Protein AF-A0A7S1BK40-F1 (afdb_monomer_lite)

Foldseek 3Di:
DDDDDDPDLVVVLVVVVVVVVVVCCVVFPADPVPRHGPDQDDDLFLQLDFAQAAQQAQVSLVVNLVQCPDQLRVLCNLSSLVSRLSCQVPPPDRDPRSVNSNVSSVVCNSVDDDDDPVRNVRSVVSNVVSCVSCVDPLRPLRAPVDHDPVSVVVLVVLCVQLLVQVLVQQQDPDRDKTQRQSNSVSSQRGHAAAHQQGGWDADPVNQKIKGKGAALRSVCSRNPVSVLSHDPPLRVQFGMKIWMAGNVRNIITIDTDGDDDDDDPVCVVPPPDDDDDDDDDDPDDPDDDDDDDDDQDWDWDADPPVRDIDTDHDDDDWDADPVPRHTDDDPPDDDDDDDDDDDDDDDDDDDDDDDDDDDDDDDDPVDPDPDDQDPCNVVPPCPPCPPPPPPFAFFQKEKFWFFQWFDDPPDGDPPAIATFKTKIWIKGKFQAFDDPSDAAEPPPPFDPLQRDTDPVFGIFIHTRYMDMFGAQDDPCRDGDPCSCVLQVQDSVRNVPGYHPVVSVVVVLVVCVVVVQADPVLDGDGGYFYEYCADCPLQPHVLVNCVVVVHDDRPRSQFHAHCQACVHPCVQPVDGPPDPLQVLLVVLVHHQDDDPNHTNSSSSSVVSNVRSSRRSPHGRRGTQWGADPVRHIDRHDDD

Radius of gyration: 36.47 Å; chains: 1; bounding box: 90×149×60 Å

Sequence (638 aa):
MSAGDGTSAAHAGAQIRDLDRAEWDRHHSPNPSTGIPIALYTDENPATTIKGTGFRDREMAERTIVLTSQSGVRYKQYWTIRAMRERAAHHPSQTKSMREAMEVFDDWIASYQRPTAEERRRQEEEWRRHRALCDSAANAHSYGKFPSEKELIRARDNTKEARILLVLLLSHHRPSPVKIPLSAFIALFGGPGLHGYGKHDLNSECSFSRIATEGERGLRELLGHYVKRLPIGMVETLKSVSIAYDHKEQMATATIEKKKHSNTLEHFWNGKKRVKIECSDKYAHIKNCGQERTDVSKQTWTCATCTLRHEGASKQRYTSCELCGAARVCLSDVSKTPFVSSAKVSLMEDAKMPSPSKSPRQARSSWGCLRAPTKKDIVGPRKRQKGLDRPPPTFDYLVVLDFEWTADNKRKMEPVAEITQFPSVLMKLFDSEVPANCVACTDERISSDLKYSCKRTKSDAICVAVFDAYVKPTINPKLTDFSIELTAITQDMVDTAPTIDTVLHNYVTWLGSLGLLDSGGNQVGNWAFVTWGDCDISRTLRMELAHKSIDLPQCFHQWINLKDAAIYRRHYGREPKGGLRACVESTGFRFEGRAHNGLVDSINTAKIVRHMVQTGFRFVRTTQGLDKNGLPFGAASR

InterPro domains:
  IPR012337 Ribonuclease H-like superfamily [SSF53098] (393-618)
  IPR013520 Ribonuclease H-like domain [PF00929] (465-608)
  IPR013520 Ribonuclease H-like domain [SM00479] (397-618)
  IPR036397 Ribonuclease H superfamily [G3DSA:3.30.420.10] (389-630)
  IPR047201 ERI-1-like, DEDDh 3'-5' exonuclease domain [cd06133] (398-612)
  IPR051274 3'-5' Exoribonuclease [PTHR23044] (464-623)

pLDDT: mean 74.06, std 23.42, range [22.3, 98.62]

Secondary structure (DSSP, 8-state):
-------HHHHHHHHHHHHHHHHHHHHS-B-TTT-SBSS------TTTPPSS---SSHHHHHHHHHHHTSTTTGGGHHHHHHHHHHHHHT-TT--HHHHHHHHHHHHHHHHPPPPPHHHHHHHHHHHHHHHTTTTSGGGGGPPPSS--HHHHHHHHHHHHHHHHHHHHHHH-SS---EE--HHHHHHHH-SSEEETTEEEEE-TTSSEEEEEEEHHHHHHHHHGGGGGGSPTTTTTTEEEEEEEEETTTTEEEEEEEEP-----THHHHS---------------------------PEEEE-TTT--EEEE---SS--B-TTT--B----------------------------------PPPPS--S-PPPPHHHHT-S-----SS-PPPPPPSEEEEE--EE---SSS--SS---EEE--EEEEEEESSPPPTT------TTS-HHHHS--TT-SSEEEEEEEE--B-B-SSS-S--HHHHHHH---HHHHHSSPBHHHHHHHHHHHHHHTTSB-TTS-B-SSEEEEESSSIIIIIIIHHHHHHTTPPPPGGGGEEEETTSTTTHHHHHSS---SHHHHHHHTTTPPP-S-SS-HHHHHHHHHHHHHHHHHTT----S-SEEE-TTS-EESS---

Structure (mmCIF, N/CA/C/O backbone):
data_AF-A0A7S1BK40-F1
#
_entry.id   AF-A0A7S1BK40-F1
#
loop_
_atom_site.group_PDB
_atom_site.id
_atom_site.type_symbol
_atom_site.label_atom_id
_atom_site.label_alt_id
_atom_site.label_comp_id
_atom_site.label_asym_id
_atom_site.label_entity_id
_atom_site.label_seq_id
_atom_site.pdbx_PDB_ins_code
_atom_site.Cartn_x
_atom_site.Cartn_y
_atom_site.Cartn_z
_atom_site.occupancy
_atom_site.B_iso_or_equiv
_atom_site.auth_seq_id
_atom_site.auth_comp_id
_atom_site.auth_asym_id
_atom_site.auth_atom_id
_atom_site.pdbx_PDB_model_num
ATOM 1 N N . MET A 1 1 ? -14.881 -78.410 13.718 1.00 36.03 1 MET A N 1
ATOM 2 C CA . MET A 1 1 ? -13.435 -78.167 13.507 1.00 36.03 1 MET A CA 1
ATOM 3 C C . MET A 1 1 ? -13.094 -78.881 12.209 1.00 36.03 1 MET A C 1
ATOM 5 O O . MET A 1 1 ? -13.481 -80.030 12.101 1.00 36.03 1 MET A O 1
ATOM 9 N N . SER A 1 2 ? -12.569 -78.264 11.157 1.00 28.80 2 SER A N 1
ATOM 10 C CA . SER A 1 2 ? -11.498 -77.264 11.092 1.00 28.80 2 SER A CA 1
ATOM 11 C C . SER A 1 2 ? -11.528 -76.482 9.763 1.00 28.80 2 SER A C 1
ATOM 13 O O . SER A 1 2 ? -12.009 -77.009 8.768 1.00 28.80 2 SER A O 1
ATOM 15 N N . ALA A 1 3 ? -11.011 -75.244 9.836 1.00 27.55 3 ALA A N 1
ATOM 16 C CA . ALA A 1 3 ? -10.513 -74.293 8.821 1.00 27.55 3 ALA A CA 1
ATOM 17 C C . ALA A 1 3 ? -10.457 -74.748 7.343 1.00 27.55 3 ALA A C 1
ATOM 19 O O . ALA A 1 3 ? -10.061 -75.868 7.063 1.00 27.55 3 ALA A O 1
ATOM 20 N N . GLY A 1 4 ? -10.755 -73.929 6.333 1.00 29.09 4 GLY A N 1
ATOM 21 C CA . GLY A 1 4 ? -10.694 -72.469 6.232 1.00 29.09 4 GLY A CA 1
ATOM 22 C C . GLY A 1 4 ? -9.746 -72.121 5.080 1.00 29.09 4 GLY A C 1
ATOM 23 O O . GLY A 1 4 ? -8.555 -72.373 5.205 1.00 29.09 4 GLY A O 1
ATOM 24 N N . ASP A 1 5 ? -10.265 -71.559 3.986 1.00 30.97 5 ASP A N 1
ATOM 25 C CA . ASP A 1 5 ? -9.456 -71.109 2.847 1.00 30.97 5 ASP A CA 1
ATOM 26 C C . ASP A 1 5 ? -9.818 -69.655 2.511 1.00 30.97 5 ASP A C 1
ATOM 28 O O . ASP A 1 5 ? -10.916 -69.341 2.053 1.00 30.97 5 ASP A O 1
ATOM 32 N N . GLY A 1 6 ? -8.899 -68.749 2.850 1.00 31.75 6 GLY A N 1
ATOM 33 C CA . GLY A 1 6 ? -9.040 -67.291 2.772 1.00 31.75 6 GLY A CA 1
ATOM 34 C C . GLY A 1 6 ? -7.819 -66.625 2.134 1.00 31.75 6 GLY A C 1
ATOM 35 O O . GLY A 1 6 ? -7.430 -65.531 2.531 1.00 31.75 6 GLY A O 1
ATOM 36 N N . THR A 1 7 ? -7.171 -67.292 1.178 1.00 34.28 7 THR A N 1
ATOM 37 C CA . THR A 1 7 ? -5.848 -66.912 0.641 1.00 34.28 7 THR A CA 1
ATOM 38 C C . THR A 1 7 ? -5.873 -66.253 -0.746 1.00 34.28 7 THR A C 1
ATOM 40 O O . THR A 1 7 ? -4.831 -65.829 -1.237 1.00 34.28 7 THR A O 1
ATOM 43 N N . SER A 1 8 ? -7.039 -66.065 -1.378 1.00 37.19 8 SER A N 1
ATOM 44 C CA . SER A 1 8 ? -7.118 -65.504 -2.743 1.00 37.19 8 SER A CA 1
ATOM 45 C C . SER A 1 8 ? -7.093 -63.963 -2.809 1.00 37.19 8 SER A C 1
ATOM 47 O O . SER A 1 8 ? -6.468 -63.397 -3.706 1.00 37.19 8 SER A O 1
ATOM 49 N N . ALA A 1 9 ? -7.692 -63.252 -1.846 1.00 34.19 9 ALA A N 1
ATOM 50 C CA . ALA A 1 9 ? -7.788 -61.784 -1.900 1.00 34.19 9 ALA A CA 1
ATOM 51 C C . ALA A 1 9 ? -6.482 -61.060 -1.507 1.00 34.19 9 ALA A C 1
ATOM 53 O O . ALA A 1 9 ? -6.189 -59.976 -2.013 1.00 34.19 9 ALA A O 1
ATOM 54 N N . ALA A 1 10 ? -5.662 -61.668 -0.642 1.00 34.97 10 ALA A N 1
ATOM 55 C CA . ALA A 1 10 ? -4.421 -61.060 -0.156 1.00 34.97 10 ALA A CA 1
ATOM 56 C C . ALA A 1 10 ? -3.307 -61.027 -1.221 1.00 34.97 10 ALA A C 1
ATOM 58 O O . ALA A 1 10 ? -2.511 -60.087 -1.252 1.00 34.97 10 ALA A O 1
ATOM 59 N N . HIS A 1 11 ? -3.267 -62.008 -2.132 1.00 29.94 11 HIS A N 1
ATOM 60 C CA . HIS A 1 11 ? -2.224 -62.081 -3.161 1.00 29.94 11 HIS A CA 1
ATOM 61 C C . HIS A 1 11 ? -2.422 -61.088 -4.316 1.00 29.94 11 HIS A C 1
ATOM 63 O O . HIS A 1 11 ? -1.439 -60.515 -4.789 1.00 29.94 11 HIS A O 1
ATOM 69 N N . ALA A 1 12 ? -3.667 -60.802 -4.714 1.00 34.34 12 ALA A N 1
ATOM 70 C CA . ALA A 1 12 ? -3.955 -59.779 -5.724 1.00 34.34 12 ALA A CA 1
ATOM 71 C C . ALA A 1 12 ? -3.622 -58.360 -5.219 1.00 34.34 12 ALA A C 1
ATOM 73 O O . ALA A 1 12 ? -3.052 -57.555 -5.954 1.00 34.34 12 ALA A O 1
ATOM 74 N N . GLY A 1 13 ? -3.890 -58.073 -3.938 1.00 32.94 13 GLY A N 1
ATOM 75 C CA . GLY A 1 13 ? -3.534 -56.797 -3.305 1.00 32.94 13 GLY A CA 1
ATOM 76 C C . GLY A 1 13 ? -2.022 -56.567 -3.160 1.00 32.94 13 GLY A C 1
ATOM 77 O O . GLY A 1 13 ? -1.573 -55.422 -3.197 1.00 32.94 13 GLY A O 1
ATOM 78 N N . ALA A 1 14 ? -1.222 -57.633 -3.040 1.00 39.88 14 ALA A N 1
ATOM 79 C CA . ALA A 1 14 ? 0.238 -57.544 -2.958 1.00 39.88 14 ALA A CA 1
ATOM 80 C C . ALA A 1 14 ? 0.892 -57.267 -4.327 1.00 39.88 14 ALA A C 1
ATOM 82 O O . ALA A 1 14 ? 1.726 -56.372 -4.434 1.00 39.88 14 ALA A O 1
ATOM 83 N N . GLN A 1 15 ? 0.456 -57.948 -5.395 1.00 36.56 15 GLN A N 1
ATOM 84 C CA . GLN A 1 15 ? 1.002 -57.726 -6.744 1.00 36.56 15 GLN A CA 1
ATOM 85 C C . GLN A 1 15 ? 0.665 -56.338 -7.316 1.00 36.56 15 GLN A C 1
ATOM 87 O O . GLN A 1 15 ? 1.482 -55.750 -8.027 1.00 36.56 15 GLN A O 1
ATOM 92 N N . ILE A 1 16 ? -0.510 -55.786 -6.988 1.00 41.19 16 ILE A N 1
ATOM 93 C CA . ILE A 1 16 ? -0.894 -54.423 -7.392 1.00 41.19 16 ILE A CA 1
ATOM 94 C C . ILE A 1 16 ? -0.006 -53.380 -6.690 1.00 41.19 16 ILE A C 1
ATOM 96 O O . ILE A 1 16 ? 0.467 -52.448 -7.342 1.00 41.19 16 ILE A O 1
ATOM 100 N N . ARG A 1 17 ? 0.303 -53.575 -5.396 1.00 49.59 17 ARG A N 1
ATOM 101 C CA . ARG A 1 17 ? 1.195 -52.688 -4.624 1.00 49.59 17 ARG A CA 1
ATOM 102 C C . ARG A 1 17 ? 2.611 -52.615 -5.206 1.00 49.59 17 ARG A C 1
ATOM 104 O O . ARG A 1 17 ? 3.173 -51.521 -5.251 1.00 49.59 17 ARG A O 1
ATOM 111 N N . ASP A 1 18 ? 3.167 -53.732 -5.670 1.00 48.44 18 ASP A N 1
ATOM 112 C CA . ASP A 1 18 ? 4.546 -53.782 -6.182 1.00 48.44 18 ASP A CA 1
ATOM 113 C C . ASP A 1 18 ? 4.694 -53.176 -7.588 1.00 48.44 18 ASP A C 1
ATOM 115 O O . ASP A 1 18 ? 5.654 -52.447 -7.850 1.00 48.44 18 ASP A O 1
ATOM 119 N N . LEU A 1 19 ? 3.717 -53.381 -8.482 1.00 51.00 19 LEU A N 1
ATOM 120 C CA . LEU A 1 19 ? 3.710 -52.751 -9.811 1.00 51.00 19 LEU A CA 1
ATOM 121 C C . LEU A 1 19 ? 3.488 -51.232 -9.729 1.00 51.00 19 LEU A C 1
ATOM 123 O O . LEU A 1 19 ? 4.160 -50.468 -10.427 1.00 51.00 19 LEU A O 1
ATOM 127 N N . ASP A 1 20 ? 2.599 -50.784 -8.838 1.00 58.50 20 ASP A N 1
ATOM 128 C CA . ASP A 1 20 ? 2.377 -49.361 -8.564 1.00 58.50 20 ASP A CA 1
ATOM 129 C C . ASP A 1 20 ? 3.604 -48.709 -7.908 1.00 58.50 20 ASP A C 1
ATOM 131 O O . ASP A 1 20 ? 3.880 -47.525 -8.131 1.00 58.50 20 ASP A O 1
ATOM 135 N N . ARG A 1 21 ? 4.351 -49.454 -7.081 1.00 58.34 21 ARG A N 1
ATOM 136 C CA . ARG A 1 21 ? 5.612 -48.994 -6.489 1.00 58.34 21 ARG A CA 1
ATOM 137 C C . ARG A 1 21 ? 6.688 -48.811 -7.557 1.00 58.34 21 ARG A C 1
ATOM 139 O O . ARG A 1 21 ? 7.237 -47.723 -7.635 1.00 58.34 21 ARG A O 1
ATOM 146 N N . ALA A 1 22 ? 6.885 -49.770 -8.459 1.00 60.69 22 ALA A N 1
ATOM 147 C CA . ALA A 1 22 ? 7.874 -49.659 -9.535 1.00 60.69 22 ALA A CA 1
ATOM 148 C C . ALA A 1 22 ? 7.578 -48.535 -10.557 1.00 60.69 22 ALA A C 1
ATOM 150 O O . ALA A 1 22 ? 8.495 -47.926 -11.112 1.00 60.69 22 ALA A O 1
ATOM 151 N N . GLU A 1 23 ? 6.306 -48.251 -10.852 1.00 62.09 23 GLU A N 1
ATOM 152 C CA . GLU A 1 23 ? 5.906 -47.133 -11.721 1.00 62.09 23 GLU A CA 1
ATOM 153 C C . GLU A 1 23 ? 6.084 -45.773 -11.030 1.00 62.09 23 GLU A C 1
ATOM 155 O O . GLU A 1 23 ? 6.617 -44.837 -11.625 1.00 62.09 23 GLU A O 1
ATOM 160 N N . TRP A 1 24 ? 5.728 -45.688 -9.747 1.00 59.53 24 TRP A N 1
ATOM 161 C CA . TRP A 1 24 ? 5.997 -44.516 -8.918 1.00 59.53 24 TRP A CA 1
ATOM 162 C C . TRP A 1 24 ? 7.489 -44.235 -8.770 1.00 59.53 24 TRP A C 1
ATOM 164 O O . TRP A 1 24 ? 7.903 -43.100 -8.995 1.00 59.53 24 TRP A O 1
ATOM 174 N N . ASP A 1 25 ? 8.281 -45.258 -8.451 1.00 62.12 25 ASP A N 1
ATOM 175 C CA . ASP A 1 25 ? 9.725 -45.161 -8.245 1.00 62.12 25 ASP A CA 1
ATOM 176 C C . ASP A 1 25 ? 10.437 -44.778 -9.549 1.00 62.12 25 ASP A C 1
ATOM 178 O O . ASP A 1 25 ? 11.356 -43.969 -9.517 1.00 62.12 25 ASP A O 1
ATOM 182 N N . ARG A 1 26 ? 9.963 -45.243 -10.718 1.00 64.81 26 ARG A N 1
ATOM 183 C CA . ARG A 1 26 ? 10.447 -44.762 -12.029 1.00 64.81 26 ARG A CA 1
ATOM 184 C C . ARG A 1 26 ? 10.231 -43.264 -12.238 1.00 64.81 26 ARG A C 1
ATOM 186 O O . ARG A 1 26 ? 11.061 -42.612 -12.867 1.00 64.81 26 ARG A O 1
ATOM 193 N N . HIS A 1 27 ? 9.104 -42.728 -11.776 1.00 54.84 27 HIS A N 1
ATOM 194 C CA . HIS A 1 27 ? 8.754 -41.318 -11.960 1.00 54.84 27 HIS A CA 1
ATOM 195 C C . HIS A 1 27 ? 9.275 -40.403 -10.843 1.00 54.84 27 HIS A C 1
ATOM 197 O O . HIS A 1 27 ? 9.379 -39.194 -11.062 1.00 54.84 27 HIS A O 1
ATOM 203 N N . HIS A 1 28 ? 9.616 -40.961 -9.680 1.00 59.19 28 HIS A N 1
ATOM 204 C CA . HIS A 1 28 ? 9.951 -40.206 -8.477 1.00 59.19 28 HIS A CA 1
ATOM 205 C C . HIS A 1 28 ? 11.071 -40.868 -7.661 1.00 59.19 28 HIS A C 1
ATOM 207 O O . HIS A 1 28 ? 10.973 -40.933 -6.436 1.00 59.19 28 HIS A O 1
ATOM 213 N N . SER A 1 29 ? 12.124 -41.360 -8.328 1.00 57.75 29 SER A N 1
ATOM 214 C CA . SER A 1 29 ? 13.257 -42.041 -7.689 1.00 57.75 29 SER A CA 1
ATOM 215 C C . SER A 1 29 ? 13.683 -41.337 -6.393 1.00 57.75 29 SER A C 1
ATOM 217 O O . SER A 1 29 ? 13.813 -40.107 -6.388 1.00 57.75 29 SER A O 1
ATOM 219 N N . PRO A 1 30 ? 13.865 -42.075 -5.287 1.00 56.59 30 PRO A N 1
ATOM 220 C CA . PRO A 1 30 ? 14.198 -41.469 -4.014 1.00 56.59 30 PRO A CA 1
ATOM 221 C C . PRO A 1 30 ? 15.593 -40.846 -4.029 1.00 56.59 30 PRO A C 1
ATOM 223 O O . PRO A 1 30 ? 16.517 -41.339 -4.675 1.00 56.59 30 PRO A O 1
ATOM 226 N N . ASN A 1 31 ? 15.746 -39.750 -3.292 1.00 54.16 31 ASN A N 1
ATOM 227 C CA . ASN A 1 31 ? 17.034 -39.136 -3.033 1.00 54.16 31 ASN A CA 1
ATOM 228 C C . ASN A 1 31 ? 17.931 -40.161 -2.306 1.00 54.16 31 ASN A C 1
ATOM 230 O O . ASN A 1 31 ? 17.522 -40.662 -1.252 1.00 54.16 31 ASN A O 1
ATOM 234 N N . PRO A 1 32 ? 19.144 -40.453 -2.816 1.00 51.22 32 PRO A N 1
ATOM 235 C CA . PRO A 1 32 ? 20.035 -41.464 -2.245 1.00 51.22 32 PRO A CA 1
ATOM 236 C C . PRO A 1 32 ? 20.385 -41.253 -0.767 1.00 51.22 32 PRO A C 1
ATOM 238 O O . PRO A 1 32 ? 20.738 -42.212 -0.090 1.00 51.22 32 PRO A O 1
ATOM 241 N N . SER A 1 33 ? 20.302 -40.019 -0.258 1.00 45.75 33 SER A N 1
ATOM 242 C CA . SER A 1 33 ? 20.653 -39.694 1.131 1.00 45.75 33 SER A CA 1
ATOM 243 C C . SER A 1 33 ? 19.480 -39.747 2.111 1.00 45.75 33 SER A C 1
ATOM 245 O O . SER A 1 33 ? 19.704 -39.943 3.302 1.00 45.75 33 SER A O 1
ATOM 247 N N . THR A 1 34 ? 18.240 -39.578 1.644 1.00 52.12 34 THR A N 1
ATOM 248 C CA . THR A 1 34 ? 17.060 -39.476 2.524 1.00 52.12 34 THR A CA 1
ATOM 249 C C . THR A 1 34 ? 16.013 -40.558 2.284 1.00 52.12 34 THR A C 1
ATOM 251 O O . THR A 1 34 ? 15.123 -40.722 3.113 1.00 52.12 34 THR A O 1
ATOM 254 N N . GLY A 1 35 ? 16.079 -41.286 1.164 1.00 57.38 35 GLY A N 1
ATOM 255 C CA . GLY A 1 35 ? 15.050 -42.254 0.773 1.00 57.38 35 GLY A CA 1
ATOM 256 C C . GLY A 1 35 ? 13.719 -41.614 0.352 1.00 57.38 35 GLY A C 1
ATOM 257 O O . GLY A 1 35 ? 12.749 -42.328 0.113 1.00 57.38 35 GLY A O 1
ATOM 258 N N . ILE A 1 36 ? 13.656 -40.281 0.247 1.00 54.41 36 ILE A N 1
ATOM 259 C CA . ILE A 1 36 ? 12.441 -39.518 -0.072 1.00 54.41 36 ILE A CA 1
ATOM 260 C C . ILE A 1 36 ? 12.372 -39.273 -1.588 1.00 54.41 36 ILE A C 1
ATOM 262 O O . ILE A 1 36 ? 13.377 -38.833 -2.151 1.00 54.41 36 ILE A O 1
ATOM 266 N N . PRO A 1 37 ? 11.222 -39.487 -2.258 1.00 56.28 37 PRO A N 1
ATOM 267 C CA . PRO A 1 37 ? 11.035 -39.162 -3.675 1.00 56.28 37 PRO A CA 1
ATOM 268 C C . PRO A 1 37 ? 11.507 -37.742 -4.045 1.00 56.28 37 PRO A C 1
ATOM 270 O O . PRO A 1 37 ? 11.082 -36.775 -3.412 1.00 56.28 37 PRO A O 1
ATOM 273 N N . ILE A 1 38 ? 12.368 -37.604 -5.069 1.00 49.53 38 ILE A N 1
ATOM 274 C CA . ILE A 1 38 ? 12.996 -36.318 -5.471 1.00 49.53 38 ILE A CA 1
ATOM 275 C C . ILE A 1 38 ? 11.959 -35.247 -5.851 1.00 49.53 38 ILE A C 1
ATOM 277 O O . ILE A 1 38 ? 12.173 -34.056 -5.633 1.00 49.53 38 ILE A O 1
ATOM 281 N N . ALA A 1 39 ? 10.819 -35.666 -6.391 1.00 55.31 39 ALA A N 1
ATOM 282 C CA . ALA A 1 39 ? 9.651 -34.825 -6.590 1.00 55.31 39 ALA A CA 1
ATOM 283 C C . ALA A 1 39 ? 8.424 -35.617 -6.136 1.00 55.31 39 ALA A C 1
ATOM 285 O O . ALA A 1 39 ? 8.328 -36.809 -6.397 1.00 55.31 39 ALA A O 1
ATOM 286 N N . LEU A 1 40 ? 7.478 -34.980 -5.455 1.00 60.81 40 LEU A N 1
ATOM 287 C CA . LEU A 1 40 ? 6.153 -35.555 -5.221 1.00 60.81 40 LEU A CA 1
ATOM 288 C C . LEU A 1 40 ? 5.231 -35.007 -6.305 1.00 60.81 40 LEU A C 1
ATOM 290 O O . LEU A 1 40 ? 5.343 -33.826 -6.640 1.00 60.81 40 LEU A O 1
ATOM 294 N N . TYR A 1 41 ? 4.322 -35.832 -6.837 1.00 51.34 41 TYR A N 1
ATOM 295 C CA . TYR A 1 41 ? 3.348 -35.397 -7.844 1.00 51.34 41 TYR A CA 1
ATOM 296 C C . TYR A 1 41 ? 2.713 -34.059 -7.426 1.00 51.34 41 TYR A C 1
ATOM 298 O O . TYR A 1 41 ? 2.077 -33.964 -6.370 1.00 51.34 41 TYR A O 1
ATOM 306 N N . THR A 1 42 ? 2.964 -33.016 -8.218 1.00 58.16 42 THR A N 1
ATOM 307 C CA . THR A 1 42 ? 2.467 -31.653 -8.009 1.00 58.16 42 THR A CA 1
ATOM 308 C C . THR A 1 42 ? 1.917 -31.170 -9.342 1.00 58.16 42 THR A C 1
ATOM 310 O O . THR A 1 42 ? 2.587 -31.271 -10.368 1.00 58.16 42 THR A O 1
ATOM 313 N N . ASP A 1 43 ? 0.657 -30.738 -9.345 1.00 60.81 43 ASP A N 1
ATOM 314 C CA . ASP A 1 43 ? 0.049 -30.136 -10.525 1.00 60.81 43 ASP A CA 1
ATOM 315 C C . ASP A 1 43 ? 0.488 -28.676 -10.609 1.00 60.81 43 ASP A C 1
ATOM 317 O O . ASP A 1 43 ? -0.003 -27.829 -9.867 1.00 60.81 43 ASP A O 1
ATOM 321 N N . GLU A 1 44 ? 1.452 -28.414 -11.485 1.00 65.06 44 GLU A N 1
ATOM 322 C CA . GLU A 1 44 ? 2.064 -27.096 -11.659 1.00 65.06 44 GLU A CA 1
ATOM 323 C C . GLU A 1 44 ? 1.340 -26.234 -12.703 1.00 65.06 44 GLU A C 1
ATOM 325 O O . GLU A 1 44 ? 1.821 -25.162 -13.065 1.00 65.06 44 GLU A O 1
ATOM 330 N N . ASN A 1 45 ? 0.187 -26.690 -13.211 1.00 71.06 45 ASN A N 1
ATOM 331 C CA . ASN A 1 45 ? -0.607 -25.943 -14.175 1.00 71.06 45 ASN A CA 1
ATOM 332 C C . ASN A 1 45 ? -1.847 -25.330 -13.503 1.00 71.06 45 ASN A C 1
ATOM 334 O O . ASN A 1 45 ? -2.828 -26.040 -13.241 1.00 71.06 45 ASN A O 1
ATOM 338 N N . PRO A 1 46 ? -1.865 -24.005 -13.263 1.00 71.88 46 PRO A N 1
ATOM 339 C CA . PRO A 1 46 ? -2.986 -23.332 -12.619 1.00 71.88 46 PRO A CA 1
ATOM 340 C C . PRO A 1 46 ? -4.336 -23.567 -13.307 1.00 71.88 46 PRO A C 1
ATOM 342 O O . PRO A 1 46 ? -5.335 -23.699 -12.605 1.00 71.88 46 PRO A O 1
ATOM 345 N N . ALA A 1 47 ? -4.383 -23.698 -14.637 1.00 69.19 47 ALA A N 1
ATOM 346 C CA . ALA A 1 47 ? -5.631 -23.903 -15.376 1.00 69.19 47 ALA A CA 1
ATOM 347 C C . ALA A 1 47 ? -6.197 -25.326 -15.271 1.00 69.19 47 ALA A C 1
ATOM 349 O O . ALA A 1 47 ? -7.335 -25.546 -15.672 1.00 69.19 47 ALA A O 1
ATOM 350 N N . THR A 1 48 ? -5.440 -26.285 -14.727 1.00 72.94 48 THR A N 1
ATOM 351 C CA . THR A 1 48 ? -5.925 -27.650 -14.431 1.00 72.94 48 THR A CA 1
ATOM 352 C C . THR A 1 48 ? -5.859 -28.006 -12.950 1.00 72.94 48 THR A C 1
ATOM 354 O O . THR A 1 48 ? -6.233 -29.117 -12.550 1.00 72.94 48 THR A O 1
ATOM 357 N N . THR A 1 49 ? -5.371 -27.069 -12.134 1.00 79.44 49 THR A N 1
ATOM 358 C CA . THR A 1 49 ? -5.205 -27.249 -10.698 1.00 79.44 49 THR A CA 1
ATOM 359 C C . THR A 1 49 ? -6.555 -27.183 -10.006 1.00 79.44 49 THR A C 1
ATOM 361 O O . THR A 1 49 ? -7.270 -26.181 -10.086 1.00 79.44 49 THR A O 1
ATOM 364 N N . ILE A 1 50 ? -6.849 -28.218 -9.222 1.00 85.12 50 ILE A N 1
ATOM 365 C CA . ILE A 1 50 ? -7.956 -28.206 -8.272 1.00 85.12 50 ILE A CA 1
ATOM 366 C C . ILE A 1 50 ? -7.473 -27.630 -6.945 1.00 85.12 50 ILE A C 1
ATOM 368 O O . ILE A 1 50 ? -6.477 -28.069 -6.373 1.00 85.12 50 ILE A O 1
ATOM 372 N N . LYS A 1 51 ? -8.180 -26.615 -6.450 1.00 86.56 51 LYS A N 1
ATOM 373 C CA . LYS A 1 51 ? -7.827 -25.903 -5.215 1.00 86.56 51 LYS A CA 1
ATOM 374 C C . LYS A 1 51 ? -8.444 -26.598 -4.001 1.00 86.56 51 LYS A C 1
ATOM 376 O O . LYS A 1 51 ? -9.545 -27.134 -4.090 1.00 86.56 51 LYS A O 1
ATOM 381 N N . GLY A 1 52 ? -7.770 -26.520 -2.854 1.00 84.62 52 GLY A N 1
ATOM 382 C CA . GLY A 1 52 ? -8.290 -27.006 -1.568 1.00 84.62 52 GLY A CA 1
ATOM 383 C C . GLY A 1 52 ? -8.135 -28.510 -1.319 1.00 84.62 52 GLY A C 1
ATOM 384 O O . GLY A 1 52 ? -8.851 -29.060 -0.486 1.00 84.62 52 GLY A O 1
ATOM 385 N N . THR A 1 53 ? -7.224 -29.180 -2.032 1.00 87.38 53 THR A N 1
ATOM 386 C CA . THR A 1 53 ? -6.746 -30.529 -1.684 1.00 87.38 53 THR A CA 1
ATOM 387 C C . THR A 1 53 ? -5.711 -30.459 -0.559 1.00 87.38 53 THR A C 1
ATOM 389 O O . THR A 1 53 ? -4.905 -29.526 -0.526 1.00 87.38 53 THR A O 1
ATOM 392 N N . GLY A 1 54 ? -5.657 -31.455 0.322 1.00 88.00 54 GLY A N 1
ATOM 393 C CA . GLY A 1 54 ? -4.662 -31.504 1.393 1.00 88.00 54 GLY A CA 1
ATOM 394 C C . GLY A 1 54 ? -4.746 -32.755 2.267 1.00 88.00 54 GLY A C 1
ATOM 395 O O . GLY A 1 54 ? -5.524 -33.664 2.006 1.00 88.00 54 GLY A O 1
ATOM 396 N N . PHE A 1 55 ? -3.936 -32.780 3.329 1.00 92.38 55 PHE A N 1
ATOM 397 C CA . PHE A 1 55 ? -3.745 -33.947 4.209 1.00 92.38 55 PHE A CA 1
ATOM 398 C C . PHE A 1 55 ? -3.645 -33.575 5.701 1.00 92.38 55 PHE A C 1
ATOM 400 O O . PHE A 1 55 ? -3.051 -34.289 6.504 1.00 92.38 55 PHE A O 1
ATOM 407 N N . ARG A 1 56 ? -4.176 -32.407 6.082 1.00 89.06 56 ARG A N 1
ATOM 408 C CA . ARG A 1 56 ? -4.020 -31.862 7.444 1.00 89.06 56 ARG A CA 1
ATOM 409 C C . ARG A 1 56 ? -4.801 -32.649 8.513 1.00 89.06 56 ARG A C 1
ATOM 411 O O . ARG A 1 56 ? -4.390 -32.696 9.673 1.00 89.06 56 ARG A O 1
ATOM 418 N N . ASP A 1 57 ? -5.954 -33.187 8.126 1.00 91.12 57 ASP A N 1
ATOM 419 C CA . ASP A 1 57 ? -6.928 -33.868 8.975 1.00 91.12 57 ASP A CA 1
ATOM 420 C C . ASP A 1 57 ? -7.783 -34.832 8.134 1.00 91.12 57 ASP A C 1
ATOM 422 O O . ASP A 1 57 ? -7.743 -34.801 6.897 1.00 91.12 57 ASP A O 1
ATOM 426 N N . ARG A 1 58 ? -8.543 -35.694 8.820 1.00 94.19 58 ARG A N 1
ATOM 427 C CA . ARG A 1 58 ? -9.433 -36.691 8.214 1.00 94.19 58 ARG A CA 1
ATOM 428 C C . ARG A 1 58 ? -10.423 -36.077 7.221 1.00 94.19 58 ARG A C 1
ATOM 430 O O . ARG A 1 58 ? -10.549 -36.545 6.094 1.00 94.19 58 ARG A O 1
ATOM 437 N N . GLU A 1 59 ? -11.085 -34.997 7.628 1.00 90.12 59 GLU A N 1
ATOM 438 C CA . GLU A 1 59 ? -12.105 -34.321 6.823 1.00 90.12 59 GLU A CA 1
ATOM 439 C C . GLU A 1 59 ? -11.518 -33.779 5.507 1.00 90.12 59 GLU A C 1
ATOM 441 O O . GLU A 1 59 ? -12.138 -33.843 4.443 1.00 90.12 59 GLU A O 1
ATOM 446 N N . MET A 1 60 ? -10.293 -33.254 5.558 1.00 89.00 60 MET A N 1
ATOM 447 C CA . MET A 1 60 ? -9.563 -32.784 4.388 1.00 89.00 60 MET A CA 1
ATOM 448 C C . MET A 1 60 ? -9.138 -33.936 3.471 1.00 89.00 60 MET A C 1
ATOM 450 O O . MET A 1 60 ? -9.152 -33.767 2.249 1.00 89.00 60 MET A O 1
ATOM 454 N N . ALA A 1 61 ? -8.791 -35.101 4.023 1.00 92.00 61 ALA A N 1
ATOM 455 C CA . ALA A 1 61 ? -8.481 -36.289 3.228 1.00 92.00 61 ALA A CA 1
ATOM 456 C C . ALA A 1 61 ? -9.711 -36.791 2.459 1.00 92.00 61 ALA A C 1
ATOM 458 O O . ALA A 1 61 ? -9.656 -36.932 1.235 1.00 92.00 61 ALA A O 1
ATOM 459 N N . GLU A 1 62 ? -10.847 -36.946 3.144 1.00 93.44 62 GLU A N 1
ATOM 460 C CA . GLU A 1 62 ? -12.130 -37.333 2.537 1.00 93.44 62 GLU A CA 1
ATOM 461 C C . GLU A 1 62 ? -12.542 -36.338 1.442 1.00 93.44 62 GLU A C 1
ATOM 463 O O . GLU A 1 62 ? -12.889 -36.712 0.319 1.00 93.44 62 GLU A O 1
ATOM 468 N N . ARG A 1 63 ? -12.405 -35.038 1.719 1.00 89.69 63 ARG A N 1
ATOM 469 C CA . ARG A 1 63 ? -12.641 -33.981 0.733 1.00 89.69 63 ARG A CA 1
ATOM 470 C C . ARG A 1 63 ? -11.710 -34.087 -0.470 1.00 89.69 63 ARG A C 1
ATOM 472 O O . ARG A 1 63 ? -12.163 -33.918 -1.596 1.00 89.69 63 ARG A O 1
ATOM 479 N N . THR A 1 64 ? -10.426 -34.354 -0.258 1.00 90.69 64 THR A N 1
ATOM 480 C CA . THR A 1 64 ? -9.450 -34.494 -1.346 1.00 90.69 64 THR A CA 1
ATOM 481 C C . THR A 1 64 ? -9.823 -35.646 -2.276 1.00 90.69 64 THR A C 1
ATOM 483 O O . THR A 1 64 ? -9.733 -35.498 -3.496 1.00 90.69 64 THR A O 1
ATOM 486 N N . ILE A 1 65 ? -10.326 -36.756 -1.730 1.00 92.56 65 ILE A N 1
ATOM 487 C CA . ILE A 1 65 ? -10.861 -37.873 -2.520 1.00 92.56 65 ILE A CA 1
ATOM 488 C C . ILE A 1 65 ? -12.052 -37.410 -3.368 1.00 92.56 65 ILE A C 1
ATOM 490 O O . ILE A 1 65 ? -12.083 -37.662 -4.573 1.00 92.56 65 ILE A O 1
ATOM 494 N N . VAL A 1 66 ? -13.005 -36.678 -2.786 1.00 91.19 66 VAL A N 1
ATOM 495 C CA . VAL A 1 66 ? -14.173 -36.155 -3.520 1.00 91.19 66 VAL A CA 1
ATOM 496 C C . VAL A 1 66 ? -13.748 -35.202 -4.640 1.00 91.19 66 VAL A C 1
ATOM 498 O O . VAL A 1 66 ? -14.172 -35.364 -5.784 1.00 91.19 66 VAL A O 1
ATOM 501 N N . LEU A 1 67 ? -12.865 -34.247 -4.339 1.00 89.56 67 LEU A N 1
ATOM 502 C CA . LEU A 1 67 ? -12.360 -33.272 -5.307 1.00 89.56 67 LEU A CA 1
ATOM 503 C C . LEU A 1 67 ? -11.605 -33.937 -6.460 1.00 89.56 67 LEU A C 1
ATOM 505 O O . LEU A 1 67 ? -11.654 -33.457 -7.583 1.00 89.56 67 LEU A O 1
ATOM 509 N N . THR A 1 68 ? -10.913 -35.045 -6.218 1.00 89.19 68 THR A N 1
ATOM 510 C CA . THR A 1 68 ? -10.168 -35.755 -7.269 1.00 89.19 68 THR A CA 1
ATOM 511 C C . THR A 1 68 ? -11.023 -36.759 -8.047 1.00 89.19 68 THR A C 1
ATOM 513 O O . THR A 1 68 ? -10.655 -37.140 -9.155 1.00 89.19 68 THR A O 1
ATOM 516 N N . SER A 1 69 ? -12.204 -37.115 -7.528 1.00 88.94 69 SER A N 1
ATOM 517 C CA . SER A 1 69 ? -13.176 -38.017 -8.169 1.00 88.94 69 SER A CA 1
ATOM 518 C C . SER A 1 69 ? -14.005 -37.359 -9.279 1.00 88.94 69 SER A C 1
ATOM 520 O O . SER A 1 69 ? -14.888 -37.999 -9.854 1.00 88.94 69 SER A O 1
ATOM 522 N N . GLN A 1 70 ? -13.801 -36.078 -9.575 1.00 85.75 70 GLN A N 1
ATOM 523 C CA . GLN A 1 70 ? -14.577 -35.351 -10.583 1.00 85.75 70 GLN A CA 1
ATOM 524 C C . GLN A 1 70 ? -14.040 -35.547 -12.008 1.00 85.75 70 GLN A C 1
ATOM 526 O O . GLN A 1 70 ? -12.841 -35.757 -12.206 1.00 85.75 70 GLN A O 1
ATOM 531 N N . SER A 1 71 ? -14.920 -35.422 -13.005 1.00 80.50 71 SER A N 1
ATOM 532 C CA . SER A 1 71 ? -14.556 -35.471 -14.430 1.00 80.50 71 SER A CA 1
ATOM 533 C C . SER A 1 71 ? -13.426 -34.495 -14.768 1.00 80.50 71 SER A C 1
ATOM 535 O O . SER A 1 71 ? -13.396 -33.381 -14.249 1.00 80.50 71 SER A O 1
ATOM 537 N N . GLY A 1 72 ? -12.499 -34.908 -15.634 1.00 77.25 72 GLY A N 1
ATOM 538 C CA . GLY A 1 72 ? -11.315 -34.115 -16.001 1.00 77.25 72 GLY A CA 1
ATOM 539 C C . GLY A 1 72 ? -10.148 -34.177 -15.005 1.00 77.25 72 GLY A C 1
ATOM 540 O O . GLY A 1 72 ? -9.045 -33.765 -15.347 1.00 77.25 72 GLY A O 1
ATOM 541 N N . VAL A 1 73 ? -10.346 -34.743 -13.807 1.00 80.00 73 VAL A N 1
ATOM 542 C CA . VAL A 1 73 ? -9.308 -34.897 -12.762 1.00 80.00 73 VAL A CA 1
ATOM 543 C C . VAL A 1 73 ? -9.080 -36.365 -12.388 1.00 80.00 73 VAL A C 1
ATOM 545 O O . VAL A 1 73 ? -7.993 -36.717 -11.931 1.00 80.00 73 VAL A O 1
ATOM 548 N N . ARG A 1 74 ? -10.055 -37.248 -12.652 1.00 82.00 74 ARG A N 1
ATOM 549 C CA . ARG A 1 74 ? -9.987 -38.692 -12.332 1.00 82.00 74 ARG A CA 1
ATOM 550 C C . ARG A 1 74 ? -8.704 -39.367 -12.801 1.00 82.00 74 ARG A C 1
ATOM 552 O O . ARG A 1 74 ? -8.147 -40.179 -12.073 1.00 82.00 74 ARG A O 1
ATOM 559 N N . TYR A 1 75 ? -8.203 -38.986 -13.976 1.00 78.88 75 TYR A N 1
ATOM 560 C CA . TYR A 1 75 ? -6.989 -39.563 -14.558 1.00 78.88 75 TYR A CA 1
ATOM 561 C C . TYR A 1 75 ? -5.752 -39.430 -13.642 1.00 78.88 75 TYR A C 1
ATOM 563 O O . TYR A 1 75 ? -4.841 -40.251 -13.711 1.00 78.88 75 TYR A O 1
ATOM 571 N N . LYS A 1 76 ? -5.716 -38.411 -12.766 1.00 80.06 76 LYS A N 1
ATOM 572 C CA . LYS A 1 76 ? -4.639 -38.166 -11.789 1.00 80.06 76 LYS A CA 1
ATOM 573 C C . LYS A 1 76 ? -5.040 -38.445 -10.340 1.00 80.06 76 LYS A C 1
ATOM 575 O O . LYS A 1 76 ? -4.258 -38.164 -9.431 1.00 80.06 76 LYS A O 1
ATOM 580 N N . GLN A 1 77 ? -6.237 -38.980 -10.100 1.00 86.06 77 GLN A N 1
ATOM 581 C CA . GLN A 1 77 ? -6.794 -39.150 -8.759 1.00 86.06 77 GLN A CA 1
ATOM 582 C C . GLN A 1 77 ? -5.906 -40.013 -7.863 1.00 86.06 77 GLN A C 1
ATOM 584 O O . GLN A 1 77 ? -5.502 -39.567 -6.790 1.00 86.06 77 GLN A O 1
ATOM 589 N N . TYR A 1 78 ? -5.558 -41.212 -8.335 1.00 86.38 78 TYR A N 1
ATOM 590 C CA . TYR A 1 78 ? -4.705 -42.138 -7.596 1.00 86.38 78 TYR A CA 1
ATOM 591 C C . TYR A 1 78 ? -3.372 -41.491 -7.207 1.00 86.38 78 TYR A C 1
ATOM 593 O O . TYR A 1 78 ? -2.989 -41.495 -6.038 1.00 86.38 78 TYR A O 1
ATOM 601 N N . TRP A 1 79 ? -2.701 -40.855 -8.171 1.00 83.44 79 TRP A N 1
ATOM 602 C CA . TRP A 1 79 ? -1.415 -40.194 -7.948 1.00 83.44 79 TRP A CA 1
ATOM 603 C C . TRP A 1 79 ? -1.513 -39.017 -6.983 1.00 83.44 79 TRP A C 1
ATOM 605 O O . TRP A 1 79 ? -0.631 -38.835 -6.147 1.00 83.44 79 TRP A O 1
ATOM 615 N N . THR A 1 80 ? -2.60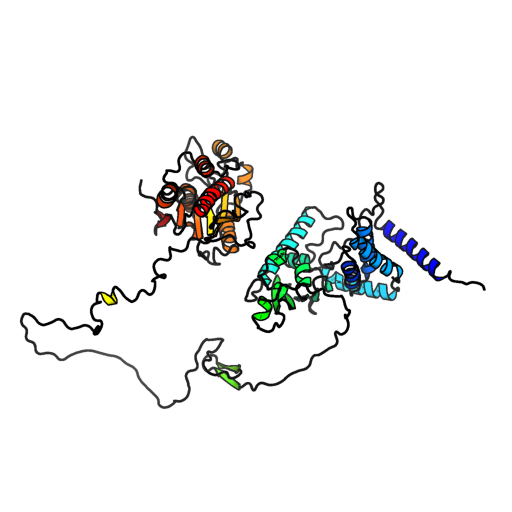2 -38.251 -7.053 1.00 85.00 80 THR A N 1
ATOM 616 C CA . THR A 1 80 ? -2.848 -37.138 -6.132 1.00 85.00 80 THR A CA 1
ATOM 617 C C . THR A 1 80 ? -3.028 -37.653 -4.707 1.00 85.00 80 THR A C 1
ATOM 619 O O . THR A 1 80 ? -2.367 -37.164 -3.796 1.00 85.00 80 THR A O 1
ATOM 622 N N . ILE A 1 81 ? -3.867 -38.672 -4.508 1.00 89.31 81 ILE A N 1
ATOM 623 C CA . ILE A 1 81 ? -4.131 -39.257 -3.186 1.00 89.31 81 ILE A CA 1
ATOM 624 C C . ILE A 1 81 ? -2.863 -39.881 -2.606 1.00 89.31 81 ILE A C 1
ATOM 626 O O . ILE A 1 81 ? -2.496 -39.590 -1.467 1.00 89.31 81 ILE A O 1
ATOM 630 N N . ARG A 1 82 ? -2.133 -40.654 -3.413 1.00 86.94 82 ARG A N 1
ATOM 631 C CA . ARG A 1 82 ? -0.861 -41.248 -3.003 1.00 86.94 82 ARG A CA 1
ATOM 632 C C . ARG A 1 82 ? 0.166 -40.184 -2.620 1.00 86.94 82 ARG A C 1
ATOM 634 O O . ARG A 1 82 ? 0.794 -40.301 -1.574 1.00 86.94 82 ARG A O 1
ATOM 641 N N . ALA A 1 83 ? 0.293 -39.109 -3.397 1.00 84.12 83 ALA A N 1
ATOM 642 C CA . ALA A 1 83 ? 1.193 -38.011 -3.058 1.00 84.12 83 ALA A CA 1
ATOM 643 C C . ALA A 1 83 ? 0.799 -37.312 -1.747 1.00 84.12 83 ALA A C 1
ATOM 645 O O . ALA A 1 83 ? 1.674 -37.005 -0.943 1.00 84.12 83 ALA A O 1
ATOM 646 N N . MET A 1 84 ? -0.494 -37.076 -1.496 1.00 88.94 84 MET A N 1
ATOM 647 C CA . MET A 1 84 ? -0.965 -36.469 -0.241 1.00 88.94 84 MET A CA 1
ATOM 648 C C . MET A 1 84 ? -0.681 -37.366 0.967 1.00 88.94 84 MET A C 1
ATOM 650 O O . MET A 1 84 ? -0.223 -36.876 2.001 1.00 88.94 84 MET A O 1
ATOM 654 N N . ARG A 1 85 ? -0.870 -38.678 0.811 1.00 90.56 85 ARG A N 1
ATOM 655 C CA . ARG A 1 85 ? -0.517 -39.687 1.813 1.00 90.56 85 ARG A CA 1
ATOM 656 C C . ARG A 1 85 ? 0.981 -39.691 2.113 1.00 90.56 85 ARG A C 1
ATOM 658 O O . ARG A 1 85 ? 1.365 -39.626 3.277 1.00 90.56 85 ARG A O 1
ATOM 665 N N . GLU A 1 86 ? 1.833 -39.698 1.088 1.00 85.19 86 GLU A N 1
ATOM 666 C CA . GLU A 1 86 ? 3.293 -39.683 1.270 1.00 85.19 86 GLU A CA 1
ATOM 667 C C . GLU A 1 86 ? 3.799 -38.375 1.894 1.00 85.19 86 GLU A C 1
ATOM 669 O O . GLU A 1 86 ? 4.682 -38.406 2.754 1.00 85.19 86 GLU A O 1
ATOM 674 N N . ARG A 1 87 ? 3.200 -37.228 1.538 1.00 85.31 87 ARG A N 1
ATOM 675 C CA . ARG A 1 87 ? 3.487 -35.936 2.189 1.00 85.31 87 ARG A CA 1
ATOM 676 C C . ARG A 1 87 ? 3.124 -35.956 3.671 1.00 85.31 87 ARG A C 1
ATOM 678 O O . ARG A 1 87 ? 3.872 -35.413 4.477 1.00 85.31 87 ARG A O 1
ATOM 685 N N . ALA A 1 88 ? 1.998 -36.571 4.032 1.00 87.75 88 ALA A N 1
ATOM 686 C CA . ALA A 1 88 ? 1.588 -36.711 5.426 1.00 87.75 88 ALA A CA 1
ATOM 687 C C . ALA A 1 88 ? 2.530 -37.637 6.211 1.00 87.75 88 ALA A C 1
ATOM 689 O O . ALA A 1 88 ? 2.908 -37.315 7.340 1.00 87.75 88 ALA A O 1
ATOM 690 N N . ALA A 1 89 ? 2.948 -38.749 5.598 1.00 85.56 89 ALA A N 1
ATOM 691 C CA . ALA A 1 89 ? 3.850 -39.728 6.200 1.00 85.56 89 ALA A CA 1
ATOM 692 C C . ALA A 1 89 ? 5.232 -39.135 6.527 1.00 85.56 89 ALA A C 1
ATOM 694 O O . ALA A 1 89 ? 5.779 -39.417 7.589 1.00 85.56 89 ALA A O 1
ATOM 695 N N . HIS A 1 90 ? 5.754 -38.272 5.652 1.00 82.44 90 HIS A N 1
ATOM 696 C CA . HIS A 1 90 ? 7.099 -37.695 5.762 1.00 82.44 90 HIS A CA 1
ATOM 697 C C . HIS A 1 90 ? 7.115 -36.238 6.253 1.00 82.44 90 HIS A C 1
ATOM 699 O O . HIS A 1 90 ? 8.131 -35.553 6.139 1.00 82.44 90 HIS A O 1
ATOM 705 N N . HIS A 1 91 ? 5.998 -35.724 6.777 1.00 83.38 91 HIS A N 1
ATOM 706 C CA . HIS A 1 91 ? 5.946 -34.345 7.254 1.00 83.38 91 HIS A CA 1
ATOM 707 C C . HIS A 1 91 ? 6.851 -34.153 8.493 1.00 83.38 91 HIS A C 1
ATOM 709 O O . HIS A 1 91 ? 6.688 -34.901 9.460 1.00 83.38 91 HIS A O 1
ATOM 715 N N . PRO A 1 92 ? 7.727 -33.122 8.546 1.00 81.88 92 PRO A N 1
ATOM 716 C CA . PRO A 1 92 ? 8.666 -32.913 9.662 1.00 81.88 92 PRO A CA 1
ATOM 717 C C . PRO A 1 92 ? 8.007 -32.781 11.041 1.00 81.88 92 PRO A C 1
ATOM 719 O O . PRO A 1 92 ? 8.627 -33.024 12.071 1.00 81.88 92 PRO A O 1
ATOM 722 N N . SER A 1 93 ? 6.741 -32.365 11.071 1.00 87.75 93 SER A N 1
ATOM 723 C CA . SER A 1 93 ? 5.941 -32.210 12.289 1.00 87.75 93 SER A CA 1
ATOM 724 C C . SER A 1 93 ? 4.609 -32.941 12.137 1.00 87.75 93 SER A C 1
ATOM 726 O O . SER A 1 93 ? 3.557 -32.312 12.031 1.00 87.75 93 SER A O 1
ATOM 728 N N . GLN A 1 94 ? 4.651 -34.266 12.007 1.00 89.38 94 GLN A N 1
ATOM 729 C CA . GLN A 1 94 ? 3.455 -35.092 11.833 1.00 89.38 94 GLN A CA 1
ATOM 730 C C . GLN A 1 94 ? 2.555 -35.045 13.081 1.00 89.38 94 GLN A C 1
ATOM 732 O O . GLN A 1 94 ? 2.979 -35.369 14.191 1.00 89.38 94 GLN A O 1
ATOM 737 N N . THR A 1 95 ? 1.289 -34.656 12.907 1.00 92.88 95 THR A N 1
ATOM 738 C CA . THR A 1 95 ? 0.304 -34.572 13.998 1.00 92.88 95 THR A CA 1
ATOM 739 C C . THR A 1 95 ? -0.582 -35.821 14.070 1.00 92.88 95 THR A C 1
ATOM 741 O O . THR A 1 95 ? -0.619 -36.648 13.159 1.00 92.88 95 THR A O 1
ATOM 744 N N . LYS A 1 96 ? -1.361 -35.964 15.154 1.00 93.31 96 LYS A N 1
ATOM 745 C CA . LYS A 1 96 ? -2.398 -37.008 15.244 1.00 93.31 96 LYS A CA 1
ATOM 746 C C . LYS A 1 96 ? -3.444 -36.875 14.126 1.00 93.31 96 LYS A C 1
ATOM 748 O O . LYS A 1 96 ? -3.766 -37.873 13.498 1.00 93.31 96 LYS A O 1
ATOM 753 N N . SER A 1 97 ? -3.902 -35.657 13.829 1.00 91.69 97 SER A N 1
ATOM 754 C CA . SER A 1 97 ? -4.886 -35.417 12.764 1.00 91.69 97 SER A CA 1
ATOM 755 C C . SER A 1 97 ? -4.358 -35.804 11.379 1.00 91.69 97 SER A C 1
ATOM 757 O O . SER A 1 97 ? -5.115 -36.291 10.548 1.00 91.69 97 SER A O 1
ATOM 759 N N . MET A 1 98 ? -3.054 -35.645 11.133 1.00 91.56 98 MET A N 1
ATOM 760 C CA . MET A 1 98 ? -2.423 -36.088 9.885 1.00 91.56 98 MET A CA 1
ATOM 761 C C . MET A 1 98 ? -2.363 -37.613 9.784 1.00 91.56 98 MET A C 1
ATOM 763 O O . MET A 1 98 ? -2.535 -38.149 8.697 1.00 91.56 98 MET A O 1
ATOM 767 N N . ARG A 1 99 ? -2.180 -38.325 10.903 1.00 92.50 99 ARG A N 1
ATOM 768 C CA . ARG A 1 99 ? -2.265 -39.795 10.921 1.00 92.50 99 ARG A CA 1
ATOM 769 C C . ARG A 1 99 ? -3.683 -40.285 10.618 1.00 92.50 99 ARG A C 1
ATOM 771 O O . ARG A 1 99 ? -3.843 -41.182 9.804 1.00 92.50 99 ARG A O 1
ATOM 778 N N . GLU A 1 100 ? -4.703 -39.624 11.161 1.00 93.81 100 GLU A N 1
ATOM 779 C CA . GLU A 1 100 ? -6.110 -39.907 10.820 1.00 93.81 100 GLU A CA 1
ATOM 780 C C . GLU A 1 100 ? -6.415 -39.625 9.333 1.00 93.81 100 GLU A C 1
ATOM 782 O O . GLU A 1 100 ? -7.217 -40.318 8.713 1.00 93.81 100 GLU A O 1
ATOM 787 N N . ALA A 1 101 ? -5.760 -38.622 8.734 1.00 93.75 101 ALA A N 1
ATOM 788 C CA . ALA A 1 101 ? -5.830 -38.361 7.295 1.00 93.75 101 ALA A CA 1
ATOM 789 C C . ALA A 1 101 ? -5.168 -39.479 6.469 1.00 93.75 101 ALA A C 1
ATOM 791 O O . ALA A 1 101 ? -5.685 -39.860 5.419 1.00 93.75 101 ALA A O 1
ATOM 792 N N . MET A 1 102 ? -4.035 -40.012 6.941 1.00 94.06 102 MET A N 1
ATOM 793 C CA . MET A 1 102 ? -3.341 -41.131 6.298 1.00 94.06 102 MET A CA 1
ATOM 794 C C . MET A 1 102 ? -4.195 -42.396 6.284 1.00 94.06 102 MET A C 1
ATOM 796 O O . MET A 1 102 ? -4.245 -43.040 5.246 1.00 94.06 102 MET A O 1
ATOM 800 N N . GLU A 1 103 ? -4.904 -42.706 7.373 1.00 95.25 103 GLU A N 1
ATOM 801 C CA . GLU A 1 103 ? -5.825 -43.854 7.437 1.00 95.25 103 GLU A CA 1
ATOM 802 C C . GLU A 1 103 ? -6.877 -43.792 6.322 1.00 95.25 103 GLU A C 1
ATOM 804 O O . GLU A 1 103 ? -7.059 -44.756 5.589 1.00 95.25 103 GLU A O 1
ATOM 809 N N . VAL A 1 104 ? -7.497 -42.625 6.111 1.00 95.81 104 VAL A N 1
ATOM 810 C CA . VAL A 1 104 ? -8.476 -42.428 5.026 1.00 95.81 104 VAL A CA 1
ATOM 811 C C . VAL A 1 104 ? -7.863 -42.673 3.649 1.00 95.81 104 VAL A C 1
ATOM 813 O O . VAL A 1 104 ? -8.493 -43.285 2.785 1.00 95.81 104 VAL A O 1
ATOM 816 N N . PHE A 1 105 ? -6.649 -42.175 3.414 1.00 94.75 105 PHE A N 1
ATOM 817 C CA . PHE A 1 105 ? -5.978 -42.400 2.139 1.00 94.75 105 PHE A CA 1
ATOM 818 C C . PHE A 1 105 ? -5.555 -43.855 1.959 1.00 94.75 105 PHE A C 1
ATOM 820 O O . PHE A 1 105 ? -5.690 -44.373 0.856 1.00 94.75 105 PHE A O 1
ATOM 827 N N . ASP A 1 106 ? -5.079 -44.514 3.013 1.00 92.38 106 ASP A N 1
ATOM 828 C CA . ASP A 1 106 ? -4.683 -45.920 2.985 1.00 92.38 106 ASP A CA 1
ATOM 829 C C . ASP A 1 106 ? -5.903 -46.825 2.720 1.00 92.38 106 ASP A C 1
ATOM 831 O O . ASP A 1 106 ? -5.819 -47.711 1.866 1.00 92.38 106 ASP A O 1
ATOM 835 N N . ASP A 1 107 ? -7.056 -46.544 3.338 1.00 94.06 107 ASP A N 1
ATOM 836 C CA . ASP A 1 107 ? -8.333 -47.229 3.082 1.00 94.06 107 ASP A CA 1
ATOM 837 C C . ASP A 1 107 ? -8.806 -47.036 1.632 1.00 94.06 107 ASP A C 1
ATOM 839 O O . ASP A 1 107 ? -9.239 -47.979 0.955 1.00 94.06 107 ASP A O 1
ATOM 843 N N . TRP A 1 108 ? -8.697 -45.810 1.112 1.00 94.69 108 TRP A N 1
ATOM 844 C CA . TRP A 1 108 ? -9.048 -45.522 -0.276 1.00 94.69 108 TRP A CA 1
ATOM 845 C C . TRP A 1 108 ? -8.098 -46.217 -1.259 1.00 94.69 108 TRP A C 1
ATOM 847 O O . TRP A 1 108 ? -8.549 -46.824 -2.226 1.00 94.69 108 TRP A O 1
ATOM 857 N N . ILE A 1 109 ? -6.786 -46.185 -1.005 1.00 90.81 109 ILE A N 1
ATOM 858 C CA . ILE A 1 109 ? -5.780 -46.861 -1.838 1.00 90.81 109 ILE A CA 1
ATOM 859 C C . ILE A 1 109 ? -6.009 -48.376 -1.821 1.00 90.81 109 ILE A C 1
ATOM 861 O O . ILE A 1 109 ? -5.884 -49.019 -2.860 1.00 90.81 109 ILE A O 1
ATOM 865 N N . ALA A 1 110 ? -6.373 -48.952 -0.672 1.00 89.50 110 ALA A N 1
ATOM 866 C CA . ALA A 1 110 ? -6.660 -50.379 -0.549 1.00 89.50 110 ALA A CA 1
ATOM 867 C C . ALA A 1 110 ? -7.921 -50.808 -1.319 1.00 89.50 110 ALA A C 1
ATOM 869 O O . ALA A 1 110 ? -7.976 -51.928 -1.823 1.00 89.50 110 ALA A O 1
ATOM 870 N N . SER A 1 111 ? -8.918 -49.927 -1.422 1.00 89.38 111 SER A N 1
ATOM 871 C CA . SER A 1 111 ? -10.166 -50.174 -2.158 1.00 89.38 111 SER A CA 1
ATOM 872 C C . SER A 1 111 ? -10.120 -49.742 -3.630 1.00 89.38 111 SER A C 1
ATOM 874 O O . SER A 1 111 ? -11.046 -50.042 -4.386 1.00 89.38 111 SER A O 1
ATOM 876 N N . TYR A 1 112 ? -9.053 -49.064 -4.061 1.00 86.81 112 TYR A N 1
ATOM 877 C CA . TYR A 1 112 ? -8.917 -48.555 -5.421 1.00 86.81 112 TYR A CA 1
ATOM 878 C C . TYR A 1 112 ? -8.771 -49.682 -6.450 1.00 86.81 112 TYR A C 1
ATOM 880 O O . TYR A 1 112 ? -7.878 -50.526 -6.371 1.00 86.81 112 TYR A O 1
ATOM 888 N N . GLN A 1 113 ? -9.616 -49.640 -7.478 1.00 85.00 113 GLN A N 1
ATOM 889 C CA . GLN A 1 113 ? -9.520 -50.511 -8.644 1.00 85.00 113 GLN A CA 1
ATOM 890 C C . GLN A 1 113 ? -8.944 -49.727 -9.824 1.00 85.00 113 GLN A C 1
ATOM 892 O O . GLN A 1 113 ? -9.383 -48.614 -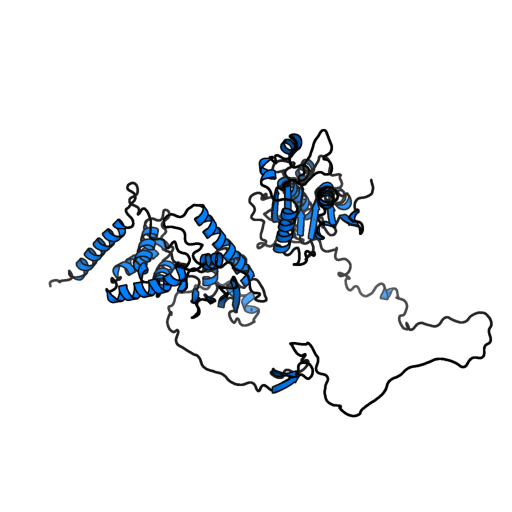10.121 1.00 85.00 113 GLN A O 1
ATOM 897 N N . ARG A 1 114 ? -7.956 -50.311 -10.515 1.00 77.62 114 ARG A N 1
ATOM 898 C CA . ARG A 1 114 ? -7.381 -49.698 -11.718 1.00 77.62 114 ARG A CA 1
ATOM 899 C C . ARG A 1 114 ? -8.476 -49.535 -12.787 1.00 77.62 114 ARG A C 1
ATOM 901 O O . ARG A 1 114 ? -9.167 -50.513 -13.070 1.00 77.62 114 ARG A O 1
ATOM 908 N N . PRO A 1 115 ? -8.587 -48.360 -13.436 1.00 80.06 115 PRO A N 1
ATOM 909 C CA . PRO A 1 115 ? -9.552 -48.161 -14.505 1.00 80.06 115 PRO A CA 1
ATOM 910 C C . PRO A 1 115 ? -9.296 -49.143 -15.649 1.00 80.06 115 PRO A C 1
ATOM 912 O O . PRO A 1 115 ? -8.142 -49.372 -16.045 1.00 80.06 115 PRO A O 1
ATOM 915 N N . THR A 1 116 ? -10.372 -49.696 -16.198 1.00 86.56 116 THR A N 1
ATOM 916 C CA . THR A 1 116 ? -10.360 -50.512 -17.416 1.00 86.56 116 THR A CA 1
ATOM 917 C C . THR A 1 116 ? -9.769 -49.727 -18.591 1.00 86.56 116 THR A C 1
ATOM 919 O O . THR A 1 116 ? -9.679 -48.499 -18.570 1.00 86.56 116 THR A O 1
ATOM 922 N N . ALA A 1 117 ? -9.354 -50.418 -19.657 1.00 81.00 117 ALA A N 1
ATOM 923 C CA . ALA A 1 117 ? -8.815 -49.749 -20.844 1.00 81.00 117 ALA A CA 1
ATOM 924 C C . ALA A 1 117 ? -9.812 -48.744 -21.457 1.00 81.00 117 ALA A C 1
ATOM 926 O O . ALA A 1 117 ? -9.409 -47.672 -21.910 1.00 81.00 117 ALA A O 1
ATOM 927 N N . GLU A 1 118 ? -11.112 -49.054 -21.417 1.00 84.12 118 GLU A N 1
ATOM 928 C CA . GLU A 1 118 ? -12.157 -48.148 -21.890 1.00 84.12 118 GLU A CA 1
ATOM 929 C C . GLU A 1 118 ? -12.302 -46.917 -20.986 1.00 84.12 118 GLU A C 1
ATOM 931 O O . GLU A 1 118 ? -12.378 -45.793 -21.486 1.00 84.12 118 GLU A O 1
ATOM 936 N N . GLU A 1 119 ? -12.278 -47.098 -19.664 1.00 80.75 119 GLU A N 1
ATOM 937 C CA . GLU A 1 119 ? -12.319 -45.987 -18.709 1.00 80.75 119 GLU A CA 1
ATOM 938 C C . GLU A 1 119 ? -11.082 -45.099 -18.815 1.00 80.75 119 GLU A C 1
ATOM 940 O O . GLU A 1 119 ? -11.226 -43.880 -18.804 1.00 80.75 119 GLU A O 1
ATOM 945 N N . ARG A 1 120 ? -9.885 -45.674 -18.996 1.00 81.00 120 ARG A N 1
ATOM 946 C CA . ARG A 1 120 ? -8.664 -44.897 -19.263 1.00 81.00 120 ARG A CA 1
ATOM 947 C C . ARG A 1 120 ? -8.805 -44.063 -20.529 1.00 81.00 120 ARG A C 1
ATOM 949 O O . ARG A 1 120 ? -8.506 -42.876 -20.498 1.00 81.00 120 ARG A O 1
ATOM 956 N N . ARG A 1 121 ? -9.340 -44.636 -21.613 1.00 82.00 121 ARG A N 1
ATOM 957 C CA . ARG A 1 121 ? -9.585 -43.893 -22.859 1.00 82.00 121 ARG A CA 1
ATOM 958 C C . ARG A 1 121 ? -10.575 -42.742 -22.650 1.00 82.00 121 ARG A C 1
ATOM 960 O O . ARG A 1 121 ? -10.332 -41.646 -23.144 1.00 82.00 121 ARG A O 1
ATOM 967 N N . ARG A 1 122 ? -11.660 -42.964 -21.896 1.00 81.25 122 ARG A N 1
ATOM 968 C CA . ARG A 1 122 ? -12.626 -41.905 -21.541 1.00 81.25 122 ARG A CA 1
ATOM 969 C C . ARG A 1 122 ? -11.976 -40.813 -20.686 1.00 81.25 122 ARG A C 1
ATOM 971 O O . ARG A 1 122 ? -12.165 -39.637 -20.968 1.00 81.25 122 ARG A O 1
ATOM 978 N N . GLN A 1 123 ? -11.172 -41.189 -19.693 1.00 80.19 123 GLN A N 1
ATOM 979 C CA . GLN A 1 123 ? -10.437 -40.253 -18.835 1.00 80.19 123 GLN A CA 1
ATOM 980 C C . GLN A 1 123 ? -9.392 -39.443 -19.616 1.00 80.19 123 GLN A C 1
ATOM 982 O O . GLN A 1 123 ? -9.253 -38.245 -19.388 1.00 80.19 123 GLN A O 1
ATOM 987 N N . GLU A 1 124 ? -8.682 -40.065 -20.558 1.00 77.06 124 GLU A N 1
ATOM 988 C CA . GLU A 1 124 ? -7.759 -39.378 -21.465 1.00 77.06 124 GLU A CA 1
ATOM 989 C C . GLU A 1 124 ? -8.488 -38.412 -22.399 1.00 77.06 124 GLU A C 1
ATOM 991 O O . GLU A 1 124 ? -7.986 -37.324 -22.668 1.00 77.06 124 GLU A O 1
ATOM 996 N N . GLU A 1 125 ? -9.666 -38.779 -22.900 1.00 78.44 125 GLU A N 1
ATOM 997 C CA . GLU A 1 125 ? -10.475 -37.899 -23.740 1.00 78.44 125 GLU A CA 1
ATOM 998 C C . GLU A 1 125 ? -11.025 -36.707 -22.944 1.00 78.44 125 GLU A C 1
ATOM 1000 O O . GLU A 1 125 ? -10.919 -35.566 -23.397 1.00 78.44 125 GLU A O 1
ATOM 1005 N N . GLU A 1 126 ? -11.534 -36.942 -21.730 1.00 74.19 126 GLU A N 1
ATOM 1006 C CA . GLU A 1 126 ? -11.900 -35.885 -20.780 1.00 74.19 126 GLU A CA 1
ATOM 1007 C C . GLU A 1 126 ? -10.716 -34.955 -20.507 1.00 74.19 126 GLU A C 1
ATOM 1009 O O . GLU A 1 126 ? -10.863 -33.734 -20.547 1.00 74.19 126 GLU A O 1
ATOM 1014 N N . TRP A 1 127 ? -9.529 -35.520 -20.285 1.00 72.31 127 TRP A N 1
ATOM 1015 C CA . TRP A 1 127 ? -8.309 -34.755 -20.078 1.00 72.31 127 TRP A CA 1
ATOM 1016 C C . TRP A 1 127 ? -7.900 -33.957 -21.314 1.00 72.31 127 TRP A C 1
ATOM 1018 O O . TRP A 1 127 ? -7.542 -32.795 -21.168 1.00 72.31 127 TRP A O 1
ATOM 1028 N N . ARG A 1 128 ? -7.984 -34.512 -22.531 1.00 73.25 128 ARG A N 1
ATOM 1029 C CA . ARG A 1 128 ? -7.692 -33.760 -23.766 1.00 73.25 128 ARG A CA 1
ATOM 1030 C C . ARG A 1 128 ? -8.654 -32.589 -23.938 1.00 73.25 128 ARG A C 1
ATOM 1032 O O . ARG A 1 128 ? -8.208 -31.491 -24.254 1.00 73.25 128 ARG A O 1
ATOM 1039 N N . ARG A 1 129 ? -9.950 -32.791 -23.673 1.00 68.44 129 ARG A N 1
ATOM 1040 C CA . ARG A 1 129 ? -10.958 -31.716 -23.700 1.00 68.44 129 ARG A CA 1
ATOM 1041 C C . ARG A 1 129 ? -10.682 -30.654 -22.634 1.00 68.44 129 ARG A C 1
ATOM 1043 O O . ARG A 1 129 ? -10.781 -29.468 -22.920 1.00 68.44 129 ARG A O 1
ATOM 1050 N N . HIS A 1 130 ? -10.285 -31.068 -21.432 1.00 65.06 130 HIS A N 1
ATOM 1051 C CA . HIS A 1 130 ? -9.910 -30.160 -20.347 1.00 65.06 130 HIS A CA 1
ATOM 1052 C C . HIS A 1 130 ? -8.593 -29.417 -20.647 1.00 65.06 130 HIS A C 1
ATOM 1054 O O . HIS A 1 130 ? -8.474 -28.234 -20.355 1.00 65.06 130 HIS A O 1
ATOM 1060 N N . ARG A 1 131 ? -7.625 -30.071 -21.301 1.00 63.97 131 ARG A N 1
ATOM 1061 C CA . ARG A 1 131 ? -6.338 -29.495 -21.714 1.00 63.97 131 ARG A CA 1
ATOM 1062 C C . ARG A 1 131 ? -6.455 -28.563 -22.919 1.00 63.97 131 ARG A C 1
ATOM 1064 O O . ARG A 1 131 ? -5.641 -27.664 -23.032 1.00 63.97 131 ARG A O 1
ATOM 1071 N N . ALA A 1 132 ? -7.475 -28.668 -23.764 1.00 63.84 132 ALA A N 1
ATOM 1072 C CA . ALA A 1 132 ? -7.722 -27.637 -24.779 1.00 63.84 132 ALA A CA 1
ATOM 1073 C C . ALA A 1 132 ? -7.922 -26.233 -24.153 1.00 63.84 132 ALA A C 1
ATOM 1075 O O . ALA A 1 132 ? -7.659 -25.222 -24.796 1.00 63.84 132 ALA A O 1
ATOM 1076 N N . LEU A 1 133 ? -8.303 -26.157 -22.868 1.00 55.12 133 LEU A N 1
ATOM 1077 C CA . LEU A 1 133 ? -8.341 -24.909 -22.094 1.00 55.12 133 LEU A CA 1
ATOM 1078 C C . LEU A 1 133 ? -6.935 -24.403 -21.705 1.00 55.12 133 LEU A C 1
ATOM 1080 O O . LEU A 1 133 ? -6.753 -23.208 -21.472 1.00 55.12 133 LEU A O 1
ATOM 1084 N N . CYS A 1 134 ? -5.938 -25.292 -21.653 1.00 50.53 134 CYS A N 1
ATOM 1085 C CA . CYS A 1 134 ? -4.536 -25.006 -21.344 1.00 50.53 134 CYS A CA 1
ATOM 1086 C C . CYS A 1 134 ? -3.783 -24.296 -22.476 1.00 50.53 134 CYS A C 1
ATOM 1088 O O . CYS A 1 134 ? -2.780 -23.644 -22.212 1.00 50.53 134 CYS A O 1
ATOM 1090 N N . ASP A 1 135 ? -4.243 -24.379 -23.717 1.00 52.88 135 ASP A N 1
ATOM 1091 C CA . ASP A 1 135 ? -3.584 -23.680 -24.830 1.00 52.88 135 ASP A CA 1
ATOM 1092 C C . ASP A 1 135 ? -4.065 -22.216 -24.959 1.00 52.88 135 ASP A C 1
ATOM 1094 O O . ASP A 1 135 ? -3.729 -21.511 -25.908 1.00 52.88 135 ASP A O 1
ATOM 1098 N N . SER A 1 136 ? -4.847 -21.731 -23.985 1.00 57.78 136 SER A N 1
ATOM 1099 C CA . SER A 1 136 ? -5.345 -20.355 -23.917 1.00 57.78 136 SER A CA 1
ATOM 1100 C C . SER A 1 136 ? -4.398 -19.416 -23.152 1.00 57.78 136 SER A C 1
ATOM 1102 O O . SER A 1 136 ? -3.538 -19.846 -22.379 1.00 57.78 136 SER A O 1
ATOM 1104 N N . ALA A 1 137 ? -4.604 -18.099 -23.294 1.00 55.06 137 ALA A N 1
ATOM 1105 C CA . ALA A 1 137 ? -3.878 -17.057 -22.550 1.00 55.06 137 ALA A CA 1
ATOM 1106 C C . ALA A 1 137 ? -3.907 -17.241 -21.010 1.00 55.06 137 ALA A C 1
ATOM 1108 O O . ALA A 1 137 ? -3.087 -16.660 -20.299 1.00 55.06 137 ALA A O 1
ATOM 1109 N N . ALA A 1 138 ? -4.812 -18.086 -20.496 1.00 52.66 138 ALA A N 1
ATOM 1110 C CA . ALA A 1 138 ? -4.901 -18.509 -19.100 1.00 52.66 138 ALA A CA 1
ATOM 1111 C C . ALA A 1 138 ? -3.629 -19.199 -18.572 1.00 52.66 138 ALA A C 1
ATOM 1113 O O . ALA A 1 138 ? -3.335 -19.109 -17.379 1.00 52.66 138 ALA A O 1
ATOM 1114 N N . ASN A 1 139 ? -2.848 -19.845 -19.445 1.00 60.25 139 ASN A N 1
ATOM 1115 C CA . ASN A 1 139 ? -1.640 -20.581 -19.065 1.00 60.25 139 ASN A CA 1
ATOM 1116 C C . ASN A 1 139 ? -0.357 -19.763 -19.044 1.00 60.25 139 ASN A C 1
ATOM 1118 O O . ASN A 1 139 ? 0.712 -20.326 -18.818 1.00 60.25 139 ASN A O 1
ATOM 1122 N N . ALA A 1 140 ? -0.448 -18.436 -19.156 1.00 59.38 140 ALA A N 1
ATOM 1123 C CA . ALA A 1 140 ? 0.694 -17.552 -18.936 1.00 59.38 140 ALA A CA 1
ATOM 1124 C C . ALA A 1 140 ? 1.385 -17.777 -17.569 1.00 59.38 140 ALA A C 1
ATOM 1126 O O . ALA A 1 140 ? 2.545 -17.402 -17.411 1.00 59.38 140 ALA A O 1
ATOM 1127 N N . HIS A 1 141 ? 0.697 -18.410 -16.606 1.00 59.53 141 HIS A N 1
ATOM 1128 C CA . HIS A 1 141 ? 1.221 -18.798 -15.288 1.00 59.53 141 HIS A CA 1
ATOM 1129 C C . HIS A 1 141 ? 1.728 -20.226 -15.153 1.00 59.53 141 HIS A C 1
ATOM 1131 O O . HIS A 1 141 ? 2.314 -20.532 -14.117 1.00 59.53 141 HIS A O 1
ATOM 1137 N N . SER A 1 142 ? 1.502 -21.095 -16.139 1.00 59.47 142 SER A N 1
ATOM 1138 C CA . SER A 1 142 ? 2.074 -22.438 -16.109 1.00 59.47 142 SER A CA 1
ATOM 1139 C C . SER A 1 142 ? 3.583 -22.298 -16.240 1.00 59.47 142 SER A C 1
ATOM 1141 O O . SER A 1 142 ? 4.077 -21.772 -17.236 1.00 59.47 142 SER A O 1
ATOM 1143 N N . TYR A 1 143 ? 4.311 -22.747 -15.231 1.00 65.50 143 TYR A N 1
ATOM 1144 C CA . TYR A 1 143 ? 5.759 -22.848 -15.301 1.00 65.50 143 TYR A CA 1
ATOM 1145 C C . TYR A 1 143 ? 6.166 -24.252 -15.742 1.00 65.50 143 TYR A C 1
ATOM 1147 O O . TYR A 1 143 ? 5.378 -25.201 -15.676 1.00 65.50 143 TYR A O 1
ATOM 1155 N N . GLY A 1 144 ?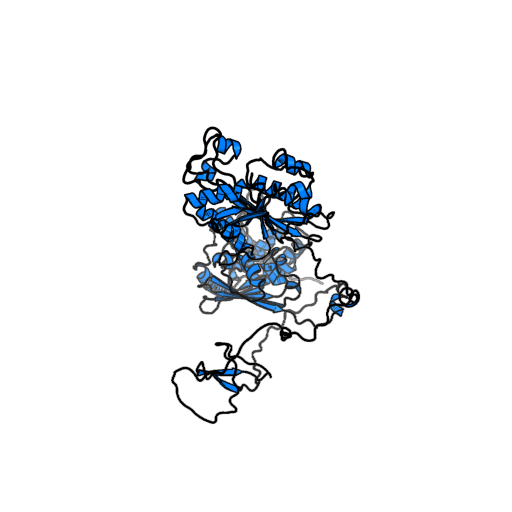 7.382 -24.375 -16.274 1.00 56.69 144 GLY A N 1
ATOM 1156 C CA . GLY A 1 144 ? 7.919 -25.668 -16.690 1.00 56.69 144 GLY A CA 1
ATOM 1157 C C . GLY A 1 144 ? 8.033 -26.651 -15.518 1.00 56.69 144 GLY A C 1
ATOM 1158 O O . GLY A 1 144 ? 7.913 -26.275 -14.355 1.00 56.69 144 GLY A O 1
ATOM 1159 N N . LYS A 1 145 ? 8.346 -27.921 -15.814 1.00 55.66 145 LYS A N 1
ATOM 1160 C CA . LYS A 1 145 ? 8.586 -28.973 -14.799 1.00 55.66 145 LYS A CA 1
ATOM 1161 C C . LYS A 1 145 ? 9.611 -28.556 -13.724 1.00 55.66 145 LYS A C 1
ATOM 1163 O O . LYS A 1 145 ? 9.578 -29.078 -12.616 1.00 55.66 145 LYS A O 1
ATOM 1168 N N . PHE A 1 146 ? 10.491 -27.615 -14.063 1.00 63.22 146 PHE A N 1
ATOM 1169 C CA . PHE A 1 146 ? 11.414 -26.945 -13.154 1.00 63.22 146 PHE A CA 1
ATOM 1170 C C . PHE A 1 146 ? 11.180 -25.429 -13.238 1.00 63.22 146 PHE A C 1
ATOM 1172 O O . PHE A 1 146 ? 11.741 -24.790 -14.130 1.00 63.22 146 PHE A O 1
ATOM 1179 N N . PRO A 1 147 ? 10.323 -24.853 -12.377 1.00 67.75 147 PRO A N 1
ATOM 1180 C CA . PRO A 1 147 ? 10.090 -23.416 -12.379 1.00 67.75 147 PRO A CA 1
ATOM 1181 C C . PRO A 1 147 ? 11.343 -22.632 -12.008 1.00 67.75 147 PRO A C 1
ATOM 1183 O O . PRO A 1 147 ? 12.042 -22.963 -11.049 1.00 67.75 147 PRO A O 1
ATOM 1186 N N . SER A 1 148 ? 11.572 -21.530 -12.710 1.00 73.56 148 SER A N 1
ATOM 1187 C CA . SER A 1 148 ? 12.496 -20.492 -12.271 1.00 73.56 148 SER A CA 1
ATOM 1188 C C . SER A 1 148 ? 11.939 -19.734 -11.062 1.00 73.56 148 SER A C 1
ATOM 1190 O O . SER A 1 148 ? 10.727 -19.612 -10.863 1.00 73.56 148 SER A O 1
ATOM 1192 N N . GLU A 1 149 ? 12.829 -19.138 -10.271 1.00 72.56 149 GLU A N 1
ATOM 1193 C CA . GLU A 1 149 ? 12.452 -18.296 -9.131 1.00 72.56 149 GLU A CA 1
ATOM 1194 C C . GLU A 1 149 ? 11.508 -17.150 -9.540 1.00 72.56 149 GLU A C 1
ATOM 1196 O O . GLU A 1 149 ? 10.529 -16.857 -8.852 1.00 72.56 149 GLU A O 1
ATOM 1201 N N . LYS A 1 150 ? 11.735 -16.561 -10.721 1.00 76.56 150 LYS A N 1
ATOM 1202 C CA . LYS A 1 150 ? 10.882 -15.505 -11.285 1.00 76.56 150 LYS A CA 1
ATOM 1203 C C . LYS A 1 150 ? 9.454 -15.988 -11.544 1.00 76.56 150 LYS A C 1
ATOM 1205 O O . LYS A 1 150 ? 8.503 -15.249 -11.291 1.00 76.56 150 LYS A O 1
ATOM 1210 N N . GLU A 1 151 ? 9.285 -17.217 -12.026 1.00 72.69 151 GLU A N 1
ATOM 1211 C CA . GLU A 1 151 ? 7.964 -17.795 -12.281 1.00 72.69 151 GLU A CA 1
ATOM 1212 C C . GLU A 1 151 ? 7.193 -18.066 -10.985 1.00 72.69 151 GLU A C 1
ATOM 1214 O O . GLU A 1 151 ? 5.995 -17.779 -10.921 1.00 72.69 151 GLU A O 1
ATOM 1219 N N . LEU A 1 152 ? 7.879 -18.533 -9.937 1.00 72.56 152 LEU A N 1
ATOM 1220 C CA . LEU A 1 152 ? 7.285 -18.735 -8.611 1.00 72.56 152 LEU A CA 1
ATOM 1221 C C . LEU A 1 152 ? 6.857 -17.409 -7.970 1.00 72.56 152 LEU A C 1
ATOM 1223 O O . LEU A 1 152 ? 5.750 -17.310 -7.433 1.00 72.56 152 LEU A O 1
ATOM 1227 N N . ILE A 1 153 ? 7.703 -16.375 -8.061 1.00 75.31 153 ILE A N 1
ATOM 1228 C CA . ILE A 1 153 ? 7.381 -15.022 -7.584 1.00 75.31 153 ILE A CA 1
ATOM 1229 C C . ILE A 1 153 ? 6.139 -14.499 -8.308 1.00 75.31 153 ILE A C 1
ATOM 1231 O O . ILE A 1 153 ? 5.175 -14.094 -7.659 1.00 75.31 153 ILE A O 1
ATOM 1235 N N . ARG A 1 154 ? 6.108 -14.605 -9.641 1.00 81.44 154 ARG A N 1
ATOM 1236 C CA . ARG A 1 154 ? 4.954 -14.202 -10.448 1.00 81.44 154 ARG A CA 1
ATOM 1237 C C . ARG A 1 154 ? 3.682 -14.936 -10.018 1.00 81.44 154 ARG A C 1
ATOM 1239 O O . ARG A 1 154 ? 2.666 -14.285 -9.788 1.00 81.44 154 ARG A O 1
ATOM 1246 N N . ALA A 1 155 ? 3.710 -16.260 -9.870 1.00 74.50 155 ALA A N 1
ATOM 1247 C CA . ALA A 1 155 ? 2.535 -17.036 -9.462 1.00 74.50 155 ALA A CA 1
ATOM 1248 C C . ALA A 1 155 ? 2.006 -16.613 -8.074 1.00 74.50 155 ALA A C 1
ATOM 1250 O O . ALA A 1 155 ? 0.791 -16.474 -7.864 1.00 74.50 155 ALA A O 1
ATOM 1251 N N . ARG A 1 156 ? 2.918 -16.340 -7.132 1.00 80.62 156 ARG A N 1
ATOM 1252 C CA . ARG A 1 156 ? 2.588 -15.822 -5.797 1.00 80.62 156 ARG A CA 1
ATOM 1253 C C . ARG A 1 156 ? 1.937 -14.443 -5.872 1.00 80.62 156 ARG A C 1
ATOM 1255 O O . ARG A 1 156 ? 0.909 -14.221 -5.227 1.00 80.62 156 ARG A O 1
ATOM 1262 N N . ASP A 1 157 ? 2.513 -13.540 -6.655 1.00 83.31 157 ASP A N 1
ATOM 1263 C CA . ASP A 1 157 ? 2.054 -12.157 -6.763 1.00 83.31 157 ASP A CA 1
ATOM 1264 C C . ASP A 1 157 ? 0.681 -12.080 -7.441 1.00 83.31 157 ASP A C 1
ATOM 1266 O O . ASP A 1 157 ? -0.204 -11.390 -6.945 1.00 83.31 157 ASP A O 1
ATOM 1270 N N . ASN A 1 158 ? 0.435 -12.908 -8.458 1.00 85.12 158 ASN A N 1
ATOM 1271 C CA . ASN A 1 158 ? -0.877 -13.027 -9.100 1.00 85.12 158 ASN A CA 1
ATOM 1272 C C . ASN A 1 158 ? -1.952 -13.561 -8.149 1.00 85.12 158 ASN A C 1
ATOM 1274 O O . ASN A 1 158 ? -3.070 -13.052 -8.110 1.00 85.12 158 ASN A O 1
ATOM 1278 N N . THR A 1 159 ? -1.613 -14.551 -7.318 1.00 84.44 159 THR A N 1
ATOM 1279 C CA . THR A 1 159 ? -2.538 -15.049 -6.287 1.00 84.44 159 THR A CA 1
ATOM 1280 C C . THR A 1 159 ? -2.839 -13.968 -5.241 1.00 84.44 159 THR A C 1
ATOM 1282 O O . THR A 1 159 ? -3.967 -13.856 -4.754 1.00 84.44 159 THR A O 1
ATOM 1285 N N . LYS A 1 160 ? -1.834 -13.164 -4.867 1.00 86.94 160 LYS A N 1
ATOM 1286 C CA . LYS A 1 160 ? -1.981 -12.044 -3.927 1.00 86.94 160 LYS A CA 1
ATOM 1287 C C . LYS A 1 160 ? -2.879 -10.951 -4.509 1.00 86.94 160 LYS A C 1
ATOM 1289 O O . LYS A 1 160 ? -3.819 -10.530 -3.837 1.00 86.94 160 LYS A O 1
ATOM 1294 N N . GLU A 1 161 ? -2.614 -10.539 -5.742 1.00 88.50 161 GLU A N 1
ATOM 1295 C CA . GLU A 1 161 ? -3.398 -9.556 -6.486 1.00 88.50 161 GLU A CA 1
ATOM 1296 C C . GLU A 1 161 ? -4.861 -9.995 -6.607 1.00 88.50 161 GLU A C 1
ATOM 1298 O O . GLU A 1 161 ? -5.762 -9.267 -6.193 1.00 88.50 161 GLU A O 1
ATOM 1303 N N . ALA A 1 162 ? -5.106 -11.234 -7.038 1.00 88.19 162 ALA A N 1
ATOM 1304 C CA . ALA A 1 162 ? -6.452 -11.780 -7.175 1.00 88.19 162 ALA A CA 1
ATOM 1305 C C . ALA A 1 162 ? -7.248 -11.759 -5.862 1.00 88.19 162 ALA A C 1
ATOM 1307 O O . ALA A 1 162 ? -8.428 -11.411 -5.857 1.00 88.19 162 ALA A O 1
ATOM 1308 N N . ARG A 1 163 ? -6.618 -12.095 -4.725 1.00 91.81 163 ARG A N 1
ATOM 1309 C CA . ARG A 1 163 ? -7.279 -12.037 -3.408 1.00 91.81 163 ARG A CA 1
ATOM 1310 C C . ARG A 1 163 ? -7.634 -10.610 -3.005 1.00 91.81 163 ARG A C 1
ATOM 1312 O O . ARG A 1 163 ? -8.691 -10.403 -2.416 1.00 91.81 163 ARG A O 1
ATOM 1319 N N . ILE A 1 164 ? -6.774 -9.639 -3.310 1.00 87.19 164 ILE A N 1
ATOM 1320 C CA . ILE A 1 164 ? -7.040 -8.220 -3.039 1.00 87.19 164 ILE A CA 1
ATOM 1321 C C . ILE A 1 164 ? -8.217 -7.742 -3.890 1.00 87.19 164 ILE A C 1
ATOM 1323 O O . ILE A 1 164 ? -9.174 -7.195 -3.346 1.00 87.19 164 ILE A O 1
ATOM 1327 N N . LEU A 1 165 ? -8.185 -8.012 -5.196 1.00 90.62 165 LEU A N 1
ATOM 1328 C CA . LEU A 1 165 ? -9.245 -7.623 -6.125 1.00 90.62 165 LEU A CA 1
ATOM 1329 C C . LEU A 1 165 ? -10.579 -8.299 -5.793 1.00 90.62 165 LEU A C 1
ATOM 1331 O O . LEU A 1 165 ? -11.629 -7.667 -5.875 1.00 90.62 165 LEU A O 1
ATOM 1335 N N . LEU A 1 166 ? -10.553 -9.553 -5.336 1.00 89.69 166 LEU A N 1
ATOM 1336 C CA . LEU A 1 166 ? -11.755 -10.239 -4.883 1.00 89.69 166 LEU A CA 1
ATOM 1337 C C . LEU A 1 166 ? -12.311 -9.646 -3.578 1.00 89.69 166 LEU A C 1
ATOM 1339 O O . LEU A 1 166 ? -13.525 -9.516 -3.436 1.00 89.69 166 LEU A O 1
ATOM 1343 N N . VAL A 1 167 ? -11.454 -9.259 -2.628 1.00 88.81 167 VAL A N 1
ATOM 1344 C CA . VAL A 1 167 ? -11.903 -8.528 -1.430 1.00 88.81 167 VAL A CA 1
ATOM 1345 C C . VAL A 1 167 ? -12.560 -7.212 -1.829 1.00 88.81 167 VAL A C 1
ATOM 1347 O O . VAL A 1 167 ? -13.625 -6.905 -1.300 1.00 88.81 167 VAL A O 1
ATOM 1350 N N . LEU A 1 168 ? -11.974 -6.464 -2.769 1.00 85.75 168 LEU A N 1
ATOM 1351 C CA . LEU A 1 168 ? -12.576 -5.235 -3.293 1.00 85.75 168 LEU A CA 1
ATOM 1352 C C . LEU A 1 168 ? -13.954 -5.520 -3.898 1.00 85.75 168 LEU A C 1
ATOM 1354 O O . LEU A 1 168 ? -14.940 -4.936 -3.454 1.00 85.75 168 LEU A O 1
ATOM 1358 N N . LEU A 1 169 ? -14.042 -6.496 -4.807 1.00 86.06 169 LEU A N 1
ATOM 1359 C CA . LEU A 1 169 ? -15.288 -6.905 -5.458 1.00 86.06 169 LEU A CA 1
ATOM 1360 C C . LEU A 1 169 ? -16.402 -7.239 -4.452 1.00 86.06 169 LEU A C 1
ATOM 1362 O O . LEU A 1 169 ? -17.560 -6.891 -4.669 1.00 86.06 169 LEU A O 1
ATOM 1366 N N . LEU A 1 170 ? -16.057 -7.893 -3.342 1.00 84.88 170 LEU A N 1
ATOM 1367 C CA . LEU A 1 170 ? -17.015 -8.311 -2.316 1.00 84.88 170 LEU A CA 1
ATOM 1368 C C . LEU A 1 170 ? -17.317 -7.243 -1.255 1.00 84.88 170 LEU A C 1
ATOM 1370 O O . LEU A 1 170 ? -18.308 -7.370 -0.537 1.00 84.88 170 LEU A O 1
ATOM 1374 N N . SER A 1 171 ? -16.483 -6.209 -1.133 1.00 79.31 171 SER A N 1
ATOM 1375 C CA . SER A 1 171 ? -16.638 -5.163 -0.112 1.00 79.31 171 SER A CA 1
ATOM 1376 C C . SER A 1 171 ? -17.558 -4.022 -0.553 1.00 79.31 171 SER A C 1
ATOM 1378 O O . SER A 1 171 ? -18.025 -3.253 0.288 1.00 79.31 171 SER A O 1
ATOM 1380 N N . HIS A 1 172 ? -17.855 -3.898 -1.849 1.00 66.25 172 HIS A N 1
ATOM 1381 C CA . HIS A 1 172 ? -18.742 -2.851 -2.345 1.00 66.25 172 HIS A CA 1
ATOM 1382 C C . HIS A 1 172 ? -20.221 -3.159 -2.062 1.00 66.25 172 HIS A C 1
ATOM 1384 O O . HIS A 1 172 ? -20.754 -4.206 -2.423 1.00 66.25 172 HIS A O 1
ATOM 1390 N N . HIS A 1 173 ? -20.929 -2.189 -1.473 1.00 53.31 173 HIS A N 1
ATOM 1391 C CA . HIS A 1 173 ? -22.378 -2.262 -1.238 1.00 53.31 173 HIS A CA 1
ATOM 1392 C C . HIS A 1 173 ? -23.222 -2.248 -2.526 1.00 53.31 173 HIS A C 1
ATOM 1394 O O . HIS A 1 173 ? -24.408 -2.575 -2.480 1.00 53.31 173 HIS A O 1
ATOM 1400 N N . ARG A 1 174 ? -22.625 -1.875 -3.665 1.00 55.06 174 ARG A N 1
ATOM 1401 C CA . ARG A 1 174 ? -23.192 -2.019 -5.011 1.00 55.06 174 ARG A CA 1
ATOM 1402 C C . ARG A 1 174 ? -22.189 -2.808 -5.856 1.00 55.06 174 ARG A C 1
ATOM 1404 O O . ARG A 1 174 ? -21.028 -2.409 -5.869 1.00 55.06 174 ARG A O 1
ATOM 1411 N N . PRO A 1 175 ? -22.588 -3.902 -6.524 1.00 57.59 175 PRO A N 1
ATOM 1412 C CA . PRO A 1 175 ? -21.662 -4.726 -7.289 1.00 57.59 175 PRO A CA 1
ATOM 1413 C C . PRO A 1 175 ? -21.226 -3.976 -8.552 1.00 57.59 175 PRO A C 1
ATOM 1415 O O . PRO A 1 175 ? -21.870 -4.062 -9.594 1.00 57.59 175 PRO A O 1
ATOM 1418 N N . SER A 1 176 ? -20.145 -3.208 -8.447 1.00 70.00 176 SER A N 1
ATOM 1419 C CA . SER A 1 176 ? -19.449 -2.668 -9.611 1.00 70.00 176 SER A CA 1
ATOM 1420 C C . SER A 1 176 ? -18.499 -3.737 -10.155 1.00 70.00 176 SER A C 1
ATOM 1422 O O . SER A 1 176 ? -17.808 -4.381 -9.360 1.00 70.00 176 SER A O 1
ATOM 1424 N N . PRO A 1 177 ? -18.445 -3.945 -11.481 1.00 84.88 177 PRO A N 1
ATOM 1425 C CA . PRO A 1 177 ? -17.467 -4.836 -12.087 1.00 84.88 177 PRO A CA 1
ATOM 1426 C C . PRO A 1 177 ? -16.032 -4.434 -11.709 1.00 84.88 177 PRO A C 1
ATOM 1428 O O . PRO A 1 177 ? -15.676 -3.260 -11.787 1.00 84.88 177 PRO A O 1
ATOM 1431 N N . VAL A 1 178 ? -15.203 -5.402 -11.316 1.00 88.06 178 VAL A N 1
ATOM 1432 C CA . VAL A 1 178 ? -13.780 -5.204 -11.000 1.00 88.06 178 VAL A CA 1
ATOM 1433 C C . VAL A 1 178 ? -12.941 -5.863 -12.083 1.00 88.06 178 VAL A C 1
ATOM 1435 O O . VAL A 1 178 ? -13.163 -7.028 -12.411 1.00 88.06 178 VAL A O 1
ATOM 1438 N N . LYS A 1 179 ? -11.957 -5.141 -12.622 1.00 91.69 179 LYS A N 1
ATOM 1439 C CA . LYS A 1 179 ? -11.001 -5.711 -13.570 1.00 91.69 179 LYS A CA 1
ATOM 1440 C C . LYS A 1 179 ? -10.056 -6.657 -12.833 1.00 91.69 179 LYS A C 1
ATOM 1442 O O . LYS A 1 179 ? -9.363 -6.232 -11.913 1.00 91.69 179 LYS A O 1
ATOM 1447 N N . ILE A 1 180 ? -10.041 -7.928 -13.221 1.00 89.06 180 ILE A N 1
ATOM 1448 C CA . ILE A 1 180 ? -9.140 -8.946 -12.671 1.00 89.06 180 ILE A CA 1
ATOM 1449 C C . ILE A 1 180 ? -8.377 -9.560 -13.838 1.00 89.06 180 ILE A C 1
ATOM 1451 O O . ILE A 1 180 ? -9.018 -10.202 -14.675 1.00 89.06 180 ILE A O 1
ATOM 1455 N N . PRO A 1 181 ? -7.040 -9.405 -13.905 1.00 87.56 181 PRO A N 1
ATOM 1456 C CA . PRO A 1 181 ? -6.247 -10.030 -14.952 1.00 87.56 181 PRO A CA 1
ATOM 1457 C C . PRO A 1 181 ? -6.555 -11.525 -15.062 1.00 87.56 181 PRO A C 1
ATOM 1459 O O . PRO A 1 181 ? -6.638 -12.207 -14.038 1.00 87.56 181 PRO A O 1
ATOM 1462 N N . LEU A 1 182 ? -6.706 -12.049 -16.284 1.00 82.25 182 LEU A N 1
ATOM 1463 C CA . LEU A 1 182 ? -7.017 -13.475 -16.515 1.00 82.25 182 LEU A CA 1
ATOM 1464 C C . LEU A 1 182 ? -6.041 -14.394 -15.780 1.00 82.25 182 LEU A C 1
ATOM 1466 O O . LEU A 1 182 ? -6.399 -15.409 -15.190 1.00 82.25 182 LEU A O 1
ATOM 1470 N N . SER A 1 183 ? -4.788 -13.978 -15.775 1.00 80.00 183 SER A N 1
ATOM 1471 C CA . SER A 1 183 ? -3.700 -14.655 -15.115 1.00 80.00 183 SER A CA 1
ATOM 1472 C C . SER A 1 183 ? -3.949 -14.696 -13.579 1.00 80.00 183 SER A C 1
ATOM 1474 O O . SER A 1 183 ? -3.975 -15.768 -12.972 1.00 80.00 183 SER A O 1
ATOM 1476 N N . ALA A 1 184 ? -4.235 -13.564 -12.933 1.00 85.56 184 ALA A N 1
ATOM 1477 C CA . ALA A 1 184 ? -4.597 -13.487 -11.515 1.00 85.56 184 ALA A CA 1
ATOM 1478 C C . ALA A 1 184 ? -5.860 -14.312 -11.185 1.00 85.56 184 ALA A C 1
ATOM 1480 O O . ALA A 1 184 ? -5.891 -15.050 -10.195 1.00 85.56 184 ALA A O 1
ATOM 1481 N N . PHE A 1 185 ? -6.875 -14.257 -12.050 1.00 87.62 185 PHE A N 1
ATOM 1482 C CA . PHE A 1 185 ? -8.102 -15.040 -11.925 1.00 87.62 185 PHE A CA 1
ATOM 1483 C C . PHE A 1 185 ? -7.810 -16.549 -11.853 1.00 87.62 185 PHE A C 1
ATOM 1485 O O . PHE A 1 185 ? -8.189 -17.211 -10.884 1.00 87.62 185 PHE A O 1
ATOM 1492 N N . ILE A 1 186 ? -7.071 -17.088 -12.824 1.00 82.38 186 ILE A N 1
ATOM 1493 C CA . ILE A 1 186 ? -6.747 -18.521 -12.893 1.00 82.38 186 ILE A CA 1
ATOM 1494 C C . ILE A 1 186 ? -5.823 -18.944 -11.745 1.00 82.38 186 ILE A C 1
ATOM 1496 O O . ILE A 1 186 ? -5.988 -20.027 -11.184 1.00 82.38 186 ILE A O 1
ATOM 1500 N N . ALA A 1 187 ? -4.893 -18.081 -11.320 1.00 82.31 187 ALA A N 1
ATOM 1501 C CA . ALA A 1 187 ? -4.038 -18.361 -10.167 1.00 82.31 187 ALA A CA 1
ATOM 1502 C C . ALA A 1 187 ? -4.858 -18.614 -8.887 1.00 82.31 187 ALA A C 1
ATOM 1504 O O . ALA A 1 187 ? -4.544 -19.532 -8.116 1.00 82.31 187 ALA A O 1
ATOM 1505 N N . LEU A 1 188 ? -5.932 -17.842 -8.685 1.00 88.06 188 LEU A N 1
ATOM 1506 C CA . LEU A 1 188 ? -6.809 -17.944 -7.521 1.00 88.06 188 LEU A CA 1
ATOM 1507 C C . LEU A 1 188 ? -7.828 -19.083 -7.631 1.00 88.06 188 LEU A C 1
ATOM 1509 O O . LEU A 1 188 ? -7.912 -19.909 -6.720 1.00 88.06 188 LEU A O 1
ATOM 1513 N N . PHE A 1 189 ? -8.599 -19.124 -8.717 1.00 87.19 189 PHE A N 1
ATOM 1514 C CA . PHE A 1 189 ? -9.729 -20.045 -8.858 1.00 87.19 189 PHE A CA 1
ATOM 1515 C C . PHE A 1 189 ? -9.309 -21.426 -9.371 1.00 87.19 189 PHE A C 1
ATOM 1517 O O . PHE A 1 189 ? -9.866 -22.431 -8.933 1.00 87.19 189 PHE A O 1
ATOM 1524 N N . GLY A 1 190 ? -8.253 -21.507 -10.175 1.00 83.44 190 GLY A N 1
ATOM 1525 C CA . GLY A 1 190 ? -7.849 -22.736 -10.848 1.00 83.44 190 GLY A CA 1
ATOM 1526 C C . GLY A 1 190 ? -8.638 -22.995 -12.134 1.00 83.44 190 GLY A C 1
ATOM 1527 O O . GLY A 1 190 ? -9.204 -22.072 -12.725 1.00 83.44 190 GLY A O 1
ATOM 1528 N N . GLY A 1 191 ? -8.636 -24.254 -12.571 1.00 79.06 191 GLY A N 1
ATOM 1529 C CA . GLY A 1 191 ? -9.425 -24.724 -13.714 1.00 79.06 191 GLY A CA 1
ATOM 1530 C C . GLY A 1 191 ? -10.913 -24.896 -13.407 1.00 79.06 191 GLY A C 1
ATOM 1531 O O . GLY A 1 191 ? -11.297 -24.826 -12.248 1.00 79.06 191 GLY A O 1
ATOM 1532 N N . PRO A 1 192 ? -11.763 -25.169 -14.413 1.00 80.19 192 PRO A N 1
ATOM 1533 C CA . PRO A 1 192 ? -13.165 -25.495 -14.176 1.00 80.19 192 PRO A CA 1
ATOM 1534 C C . PRO A 1 192 ? -13.311 -26.819 -13.422 1.00 80.19 192 PRO A C 1
ATOM 1536 O O . PRO A 1 192 ? -12.615 -27.795 -13.707 1.00 80.19 192 PRO A O 1
ATOM 1539 N N . GLY A 1 193 ? -14.266 -26.879 -12.503 1.00 82.88 193 GLY A N 1
ATOM 1540 C CA . GLY A 1 193 ? -14.522 -28.055 -11.686 1.00 82.88 193 GLY A CA 1
ATOM 1541 C C . GLY A 1 193 ? -15.019 -27.710 -10.289 1.00 82.88 193 GLY A C 1
ATOM 1542 O O . GLY A 1 193 ? -15.444 -26.599 -9.987 1.00 82.88 193 GLY A O 1
ATOM 1543 N N . LEU A 1 194 ? -14.995 -28.699 -9.411 1.00 87.75 194 LEU A N 1
ATOM 1544 C CA . LEU A 1 194 ? -15.240 -28.583 -7.987 1.00 87.75 194 LEU A CA 1
ATOM 1545 C C . LEU A 1 194 ? -13.913 -28.355 -7.256 1.00 87.75 194 LEU A C 1
ATOM 1547 O O . LEU A 1 194 ? -12.940 -29.072 -7.464 1.00 87.75 194 LEU A O 1
ATOM 1551 N N . HIS A 1 195 ? -13.894 -27.375 -6.366 1.00 89.50 195 HIS A N 1
ATOM 1552 C CA . HIS A 1 195 ? -12.751 -26.960 -5.560 1.00 89.50 195 HIS A CA 1
ATOM 1553 C C . HIS A 1 195 ? -13.154 -26.953 -4.087 1.00 89.50 195 HIS A C 1
ATOM 1555 O O . HIS A 1 195 ? -14.335 -26.953 -3.738 1.00 89.50 195 HIS A O 1
ATOM 1561 N N . GLY A 1 196 ? -12.174 -26.861 -3.190 1.00 85.38 196 GLY A N 1
ATOM 1562 C CA . GLY A 1 196 ? -12.426 -26.725 -1.755 1.00 85.38 196 GLY A CA 1
ATOM 1563 C C . GLY A 1 196 ? -13.249 -25.484 -1.390 1.00 85.38 196 GLY A C 1
ATOM 1564 O O . GLY A 1 196 ? -13.916 -25.492 -0.353 1.00 85.38 196 GLY A O 1
ATOM 1565 N N . TYR A 1 197 ? -13.229 -24.448 -2.241 1.00 88.94 197 TYR A N 1
ATOM 1566 C CA . TYR A 1 197 ? -14.024 -23.235 -2.065 1.00 88.94 197 TYR A CA 1
ATOM 1567 C C . TYR A 1 197 ? -15.454 -23.330 -2.629 1.00 88.94 197 TYR A C 1
ATOM 1569 O O . TYR A 1 197 ? -16.295 -22.508 -2.263 1.00 88.94 197 TYR A O 1
ATOM 1577 N N . GLY A 1 198 ? -15.734 -24.270 -3.539 1.00 88.88 198 GLY A N 1
ATOM 1578 C CA . GLY A 1 198 ? -16.978 -24.307 -4.313 1.00 88.88 198 GLY A CA 1
ATOM 1579 C C . GLY A 1 198 ? -16.785 -24.752 -5.766 1.00 88.88 198 GLY A C 1
ATOM 1580 O O . GLY A 1 198 ? -15.804 -25.415 -6.084 1.00 88.88 198 GLY A O 1
ATOM 1581 N N . LYS A 1 199 ? -17.723 -24.410 -6.651 1.00 89.19 199 LYS A N 1
ATOM 1582 C CA . LYS A 1 199 ? -17.761 -24.868 -8.051 1.00 89.19 199 LYS A CA 1
ATOM 1583 C C . LYS A 1 199 ? -17.360 -23.759 -9.025 1.00 89.19 199 LYS A C 1
ATOM 1585 O O . LYS A 1 199 ? -17.793 -22.624 -8.860 1.00 89.19 199 LYS A O 1
ATOM 1590 N N . HIS A 1 200 ? -16.589 -24.097 -10.051 1.00 89.12 200 HIS A N 1
ATOM 1591 C CA . HIS A 1 200 ? -16.222 -23.255 -11.188 1.00 89.12 200 HIS A CA 1
ATOM 1592 C C . HIS A 1 200 ? -16.755 -23.893 -12.474 1.00 89.12 200 HIS A C 1
ATOM 1594 O O . HIS A 1 200 ? -16.289 -24.944 -12.900 1.00 89.12 200 HIS A O 1
ATOM 1600 N N . ASP A 1 201 ? -17.737 -23.244 -13.094 1.00 83.81 201 ASP A N 1
ATOM 1601 C CA . ASP A 1 201 ? -18.338 -23.647 -14.363 1.00 83.81 201 ASP A CA 1
ATOM 1602 C C . ASP A 1 201 ? -17.890 -22.726 -15.508 1.00 83.81 201 ASP A C 1
ATOM 1604 O O . ASP A 1 201 ? -17.755 -21.513 -15.326 1.00 83.81 201 ASP A O 1
ATOM 1608 N N . LEU A 1 202 ? -17.708 -23.295 -16.701 1.00 75.19 202 LEU A N 1
ATOM 1609 C CA . LEU A 1 202 ? -17.509 -22.551 -17.947 1.00 75.19 202 LEU A CA 1
ATOM 1610 C C . LEU A 1 202 ? -18.780 -22.603 -18.794 1.00 75.19 202 LEU A C 1
ATOM 1612 O O . LEU A 1 202 ? -19.443 -23.638 -18.868 1.00 75.19 202 LEU A O 1
ATOM 1616 N N . ASN A 1 203 ? -19.114 -21.488 -19.445 1.00 69.44 203 ASN A N 1
ATOM 1617 C CA . ASN A 1 203 ? -20.192 -21.459 -20.434 1.00 69.44 203 ASN A CA 1
ATOM 1618 C C . ASN A 1 203 ? -19.797 -22.228 -21.715 1.00 69.44 203 ASN A C 1
ATOM 1620 O O . ASN A 1 203 ? -18.610 -22.391 -21.995 1.00 69.44 203 ASN A O 1
ATOM 1624 N N . SER A 1 204 ? -20.778 -22.651 -22.521 1.00 54.16 204 SER A N 1
ATOM 1625 C CA . SER A 1 204 ? -20.606 -23.467 -23.736 1.00 54.16 204 SER A CA 1
ATOM 1626 C C . SER A 1 204 ? -19.677 -22.861 -24.798 1.00 54.16 204 SER A C 1
ATOM 1628 O O . SER A 1 204 ? -19.146 -23.598 -25.621 1.00 54.16 204 SER A O 1
ATOM 1630 N N . GLU A 1 205 ? -19.433 -21.548 -24.760 1.00 57.53 205 GLU A N 1
ATOM 1631 C CA . GLU A 1 205 ? -18.495 -20.840 -25.650 1.00 57.53 205 GLU A CA 1
ATOM 1632 C C . GLU A 1 205 ? -17.146 -20.486 -24.986 1.00 57.53 205 GLU A C 1
ATOM 1634 O O . GLU A 1 205 ? -16.359 -19.733 -25.552 1.00 57.53 205 GLU A O 1
ATOM 1639 N N . CYS A 1 206 ? -16.873 -20.976 -23.768 1.00 59.69 206 CYS A N 1
ATOM 1640 C CA . CYS A 1 206 ? -15.662 -20.704 -22.969 1.00 59.69 206 CYS A CA 1
ATOM 1641 C C . CYS A 1 206 ? -15.347 -19.214 -22.697 1.00 59.69 206 CYS A C 1
ATOM 1643 O O . CYS A 1 206 ? -14.311 -18.896 -22.123 1.00 59.69 206 CYS A O 1
ATOM 1645 N N . SER A 1 207 ? -16.244 -18.293 -23.052 1.00 66.81 207 SER A N 1
ATOM 1646 C CA . SER A 1 207 ? -16.070 -16.842 -22.901 1.00 66.81 207 SER A CA 1
ATOM 1647 C C . SER A 1 207 ? -16.358 -16.330 -21.489 1.00 66.81 207 SER A C 1
ATOM 1649 O O . SER A 1 207 ? -15.955 -15.219 -21.144 1.00 66.81 207 SER A O 1
ATOM 1651 N N . PHE A 1 208 ? -17.008 -17.144 -20.650 1.00 77.31 208 PHE A N 1
ATOM 1652 C CA . PHE A 1 208 ? -17.437 -16.752 -19.311 1.00 77.31 208 PHE A CA 1
ATOM 1653 C C . PHE A 1 208 ? -17.226 -17.857 -18.272 1.00 77.31 208 PHE A C 1
ATOM 1655 O O . PHE A 1 208 ? -17.593 -19.013 -18.505 1.00 77.31 208 PHE A O 1
ATOM 1662 N N . SER A 1 209 ? -16.693 -17.480 -17.107 1.00 84.31 209 SER A N 1
ATOM 1663 C CA . SER A 1 209 ? -16.574 -18.332 -15.919 1.00 84.31 209 SER A CA 1
ATOM 1664 C C . SER A 1 209 ? -17.604 -17.947 -14.863 1.00 84.31 209 SER A C 1
ATOM 1666 O O . SER A 1 209 ? -17.775 -16.769 -14.544 1.00 84.31 209 SER A O 1
ATOM 1668 N N . ARG A 1 210 ? -18.230 -18.947 -14.242 1.00 88.69 210 ARG A N 1
ATOM 1669 C CA . ARG A 1 210 ? -19.088 -18.770 -13.070 1.00 88.69 210 ARG A CA 1
ATOM 1670 C C . ARG A 1 210 ? -18.525 -19.530 -11.881 1.00 88.69 210 ARG A C 1
ATOM 1672 O O . ARG A 1 210 ? -18.315 -20.733 -11.962 1.00 88.69 210 ARG A O 1
ATOM 1679 N N . ILE A 1 211 ? -18.325 -18.836 -10.769 1.00 92.12 211 ILE A N 1
ATOM 1680 C CA . ILE A 1 211 ? -17.790 -19.402 -9.535 1.00 92.12 211 ILE A CA 1
ATOM 1681 C C . ILE A 1 211 ? -18.884 -19.325 -8.486 1.00 92.12 211 ILE A C 1
ATOM 1683 O O . ILE A 1 211 ? -19.349 -18.236 -8.173 1.00 92.12 211 ILE A O 1
ATOM 1687 N N . ALA A 1 212 ? -19.285 -20.455 -7.930 1.00 89.88 212 ALA A N 1
ATOM 1688 C CA . ALA A 1 212 ? -20.244 -20.532 -6.842 1.00 89.88 212 ALA A CA 1
ATOM 1689 C C . ALA A 1 212 ? -19.529 -21.027 -5.586 1.00 89.88 212 ALA A C 1
ATOM 1691 O O . ALA A 1 212 ? -19.066 -22.165 -5.548 1.00 89.88 212 ALA A O 1
ATOM 1692 N N . THR A 1 213 ? -19.431 -20.180 -4.563 1.00 88.44 213 THR A N 1
ATOM 1693 C CA . THR A 1 213 ? -18.851 -20.535 -3.265 1.00 88.44 213 THR A CA 1
ATOM 1694 C C . THR A 1 213 ? -19.925 -20.576 -2.188 1.00 88.44 213 THR A C 1
ATOM 1696 O O . THR A 1 213 ? -20.849 -19.756 -2.163 1.00 88.44 213 THR A O 1
ATOM 1699 N N . GLU A 1 214 ? -19.819 -21.557 -1.295 1.00 81.38 214 GLU A N 1
ATOM 1700 C CA . GLU A 1 214 ? -20.827 -21.803 -0.266 1.00 81.38 214 GLU A CA 1
ATOM 1701 C C . GLU A 1 214 ? -20.369 -21.306 1.106 1.00 81.38 214 GLU A C 1
ATOM 1703 O O . GLU A 1 214 ? -19.345 -21.734 1.654 1.00 81.38 214 GLU A O 1
ATOM 1708 N N . GLY A 1 215 ? -21.185 -20.411 1.669 1.00 80.81 215 GLY A N 1
ATOM 1709 C CA . GLY A 1 215 ? -21.065 -19.897 3.024 1.00 80.81 215 GLY A CA 1
ATOM 1710 C C . GLY A 1 215 ? -19.688 -19.345 3.398 1.00 80.81 215 GLY A C 1
ATOM 1711 O O . GLY A 1 215 ? -18.883 -18.904 2.580 1.00 80.81 215 GLY A O 1
ATOM 1712 N N . GLU A 1 216 ? -19.423 -19.372 4.700 1.00 83.31 216 GLU A N 1
ATOM 1713 C CA . GLU A 1 216 ? -18.170 -18.908 5.293 1.00 83.31 216 GLU A CA 1
ATOM 1714 C C . GLU A 1 216 ? -16.972 -19.777 4.896 1.00 83.31 216 GLU A C 1
ATOM 1716 O O . GLU A 1 216 ? -15.884 -19.264 4.632 1.00 83.31 216 GLU A O 1
ATOM 1721 N N . ARG A 1 217 ? -17.160 -21.099 4.855 1.00 82.06 217 ARG A N 1
ATOM 1722 C CA . ARG A 1 217 ? -16.068 -22.047 4.626 1.00 82.06 217 ARG A CA 1
ATOM 1723 C C . ARG A 1 217 ? -15.462 -21.882 3.239 1.00 82.06 217 ARG A C 1
ATOM 1725 O O . ARG A 1 217 ? -14.241 -21.804 3.135 1.00 82.06 217 ARG A O 1
ATOM 1732 N N . GLY A 1 218 ? -16.296 -21.797 2.200 1.00 84.62 218 GLY A N 1
ATOM 1733 C CA . GLY A 1 218 ? -15.814 -21.626 0.832 1.00 84.62 218 GLY A CA 1
ATOM 1734 C C . GLY A 1 218 ? -15.042 -20.319 0.666 1.00 84.62 218 GLY A C 1
ATOM 1735 O O . GLY A 1 218 ? -13.965 -20.283 0.072 1.00 84.62 218 GLY A O 1
ATOM 1736 N N . LEU A 1 219 ? -15.534 -19.255 1.302 1.00 85.81 219 LEU A N 1
ATOM 1737 C CA . LEU A 1 219 ? -14.876 -17.957 1.278 1.00 85.81 219 LEU A CA 1
ATOM 1738 C C . LEU A 1 219 ? -13.538 -17.949 2.032 1.00 85.81 219 LEU A C 1
ATOM 1740 O O . LEU A 1 219 ? -12.575 -17.343 1.563 1.00 85.81 219 LEU A O 1
ATOM 1744 N N . ARG A 1 220 ? -13.452 -18.648 3.172 1.00 86.75 220 ARG A N 1
ATOM 1745 C CA . ARG A 1 220 ? -12.194 -18.859 3.911 1.00 86.75 220 ARG A CA 1
ATOM 1746 C C . ARG A 1 220 ? -11.181 -19.663 3.120 1.00 86.75 220 ARG A C 1
ATOM 1748 O O . ARG A 1 220 ? -10.003 -19.334 3.186 1.00 86.75 220 ARG A O 1
ATOM 1755 N N . GLU A 1 221 ? -11.621 -20.650 2.354 1.00 85.50 221 GLU A N 1
ATOM 1756 C CA . GLU A 1 221 ? -10.727 -21.420 1.491 1.00 85.50 221 GLU A CA 1
ATOM 1757 C C . GLU A 1 221 ? -10.156 -20.552 0.358 1.00 85.50 221 GLU A C 1
ATOM 1759 O O . GLU A 1 221 ? -8.965 -20.600 0.057 1.00 85.50 221 GLU A O 1
ATOM 1764 N N . LEU A 1 222 ? -10.989 -19.688 -0.225 1.00 86.69 222 LEU A N 1
ATOM 1765 C CA . LEU A 1 222 ? -10.606 -18.825 -1.340 1.00 86.69 222 LEU A CA 1
ATOM 1766 C C . LEU A 1 222 ? -9.681 -17.671 -0.905 1.00 86.69 222 LEU A C 1
ATOM 1768 O O . LEU A 1 222 ? -8.621 -17.425 -1.490 1.00 86.69 222 LEU A O 1
ATOM 1772 N N . LEU A 1 223 ? -10.064 -16.960 0.156 1.00 86.69 223 LEU A N 1
ATOM 1773 C CA . LEU A 1 223 ? -9.381 -15.747 0.610 1.00 86.69 223 LEU A CA 1
ATOM 1774 C C . LEU A 1 223 ? -8.363 -16.003 1.731 1.00 86.69 223 LEU A C 1
ATOM 1776 O O . LEU A 1 223 ? -7.514 -15.150 1.990 1.00 86.69 223 LEU A O 1
ATOM 1780 N N . GLY A 1 224 ? -8.399 -17.144 2.419 1.00 85.88 224 GLY A N 1
ATOM 1781 C CA . GLY A 1 224 ? -7.514 -17.423 3.550 1.00 85.88 224 GLY A CA 1
ATOM 1782 C C . GLY A 1 224 ? -7.588 -16.324 4.618 1.00 85.88 224 GLY A C 1
ATOM 1783 O O . GLY A 1 224 ? -8.663 -15.945 5.086 1.00 85.88 224 GLY A O 1
ATOM 1784 N N . HIS A 1 225 ? -6.437 -15.753 4.985 1.00 83.44 225 HIS A N 1
ATOM 1785 C CA . HIS A 1 225 ? -6.383 -14.660 5.962 1.00 83.44 225 HIS A CA 1
ATOM 1786 C C . HIS A 1 225 ? -7.003 -13.342 5.457 1.00 83.44 225 HIS A C 1
ATOM 1788 O O . HIS A 1 225 ? -7.354 -12.493 6.278 1.00 83.44 225 HIS A O 1
ATOM 1794 N N . TYR A 1 226 ? -7.191 -13.177 4.140 1.00 83.44 226 TYR A N 1
ATOM 1795 C CA . TYR A 1 226 ? -7.814 -11.989 3.547 1.00 83.44 226 TYR A CA 1
ATOM 1796 C C . TYR A 1 226 ? -9.314 -11.898 3.846 1.00 83.44 226 TYR A C 1
ATOM 1798 O O . TYR A 1 226 ? -9.859 -10.802 3.770 1.00 83.44 226 TYR A O 1
ATOM 1806 N N . VAL A 1 227 ? -9.973 -12.986 4.282 1.00 81.06 227 VAL A N 1
ATOM 1807 C CA . VAL A 1 227 ? -11.373 -12.940 4.756 1.00 81.06 227 VAL A CA 1
ATOM 1808 C C . VAL A 1 227 ? -11.569 -11.888 5.847 1.00 81.06 227 VAL A C 1
ATOM 1810 O O . VAL A 1 227 ? -12.615 -11.255 5.904 1.00 81.06 227 VAL A O 1
ATOM 1813 N N . LYS A 1 228 ? -10.550 -11.640 6.682 1.00 81.19 228 LYS A N 1
ATOM 1814 C CA . LYS A 1 228 ? -10.597 -10.624 7.749 1.00 81.19 228 LYS A CA 1
ATOM 1815 C C . LYS A 1 228 ? -10.711 -9.185 7.229 1.00 81.19 228 LYS A C 1
ATOM 1817 O O . LYS A 1 228 ? -10.995 -8.292 8.016 1.00 81.19 228 LYS A O 1
ATOM 1822 N N . ARG A 1 229 ? -10.441 -8.958 5.939 1.00 84.06 229 ARG A N 1
ATOM 1823 C CA . ARG A 1 229 ? -10.560 -7.651 5.277 1.00 84.06 229 ARG A CA 1
ATOM 1824 C C . ARG A 1 229 ? -11.974 -7.375 4.762 1.00 84.06 229 ARG A C 1
ATOM 1826 O O . ARG A 1 229 ? -12.243 -6.253 4.353 1.00 84.06 229 ARG A O 1
ATOM 1833 N N . LEU A 1 230 ? -12.854 -8.378 4.759 1.00 82.00 230 LEU A N 1
ATOM 1834 C CA . LEU A 1 230 ? -14.256 -8.197 4.395 1.00 82.00 230 LEU A CA 1
ATOM 1835 C C . LEU A 1 230 ? -15.028 -7.484 5.519 1.00 82.00 230 LEU A C 1
ATOM 1837 O O . LEU A 1 230 ? -14.616 -7.550 6.681 1.00 82.00 230 LEU A O 1
ATOM 1841 N N . PRO A 1 231 ? -16.163 -6.830 5.205 1.00 78.06 231 PRO A N 1
ATOM 1842 C CA . PRO A 1 231 ? -16.999 -6.171 6.202 1.00 78.06 231 PRO A CA 1
ATOM 1843 C C . PRO A 1 231 ? -17.402 -7.091 7.368 1.00 78.06 231 PRO A C 1
ATOM 1845 O O . PRO A 1 231 ? -17.745 -8.260 7.176 1.00 78.06 231 PRO A O 1
ATOM 1848 N N . ILE A 1 232 ? -17.405 -6.545 8.588 1.00 66.31 232 ILE A N 1
ATOM 1849 C CA . ILE A 1 232 ? -17.757 -7.275 9.818 1.00 66.31 232 ILE A CA 1
ATOM 1850 C C . ILE A 1 232 ? -19.181 -7.840 9.711 1.00 66.31 232 ILE A C 1
ATOM 1852 O O . ILE A 1 232 ? -20.102 -7.139 9.293 1.00 66.31 232 ILE A O 1
ATOM 1856 N N . GLY A 1 233 ? -19.375 -9.103 10.101 1.00 67.62 233 GLY A N 1
ATOM 1857 C CA . GLY A 1 233 ? -20.682 -9.764 10.058 1.00 67.62 233 GLY A CA 1
ATOM 1858 C C . GLY A 1 233 ? -21.086 -10.263 8.667 1.00 67.62 233 GLY A C 1
ATOM 1859 O O . GLY A 1 233 ? -22.092 -10.965 8.540 1.00 67.62 233 GLY A O 1
ATOM 1860 N N . MET A 1 234 ? -20.343 -9.917 7.604 1.00 80.44 234 MET A N 1
ATOM 1861 C CA . MET A 1 234 ? -20.646 -10.380 6.246 1.00 80.44 234 MET A CA 1
ATOM 1862 C C . MET A 1 234 ? -20.496 -11.895 6.143 1.00 80.44 234 MET A C 1
ATOM 1864 O O . MET A 1 234 ? -21.363 -12.555 5.583 1.00 80.44 234 MET A O 1
ATOM 1868 N N . VAL A 1 235 ? -19.402 -12.434 6.675 1.00 79.19 235 VAL A N 1
ATOM 1869 C CA . VAL A 1 235 ? -19.020 -13.841 6.520 1.00 79.19 235 VAL A CA 1
ATOM 1870 C C . VAL A 1 235 ? -19.989 -14.749 7.277 1.00 79.19 235 VAL A C 1
ATOM 1872 O O . VAL A 1 235 ? -20.429 -15.770 6.756 1.00 79.19 235 VAL A O 1
ATOM 1875 N N . GLU A 1 236 ? -20.395 -14.338 8.475 1.00 79.69 236 GLU A N 1
ATOM 1876 C CA . GLU A 1 236 ? -21.307 -15.073 9.350 1.00 79.69 236 GLU A CA 1
ATOM 1877 C C . GLU A 1 236 ? -22.736 -15.105 8.779 1.00 79.69 236 GLU A C 1
ATOM 1879 O O . GLU A 1 236 ? -23.436 -16.124 8.859 1.00 79.69 236 GLU A O 1
ATOM 1884 N N . THR A 1 237 ? -23.150 -14.000 8.146 1.00 79.69 237 THR A N 1
ATOM 1885 C CA . THR A 1 237 ? -24.455 -13.859 7.481 1.00 79.69 237 THR A CA 1
ATOM 1886 C C . THR A 1 237 ? -24.463 -14.382 6.046 1.00 79.69 237 THR A C 1
ATOM 1888 O O . THR A 1 237 ? -25.518 -14.387 5.413 1.00 79.69 237 THR A O 1
ATOM 1891 N N . LEU A 1 238 ? -23.329 -14.857 5.525 1.00 82.81 238 LEU A N 1
ATOM 1892 C CA . LEU A 1 238 ? -23.199 -15.321 4.151 1.00 82.81 238 LEU A CA 1
ATOM 1893 C C . LEU A 1 238 ? -23.854 -16.690 3.951 1.00 82.81 238 LEU A C 1
ATOM 1895 O O . LEU A 1 238 ? -23.544 -17.651 4.657 1.00 82.81 238 LEU A O 1
ATOM 1899 N N . LYS A 1 239 ? -24.729 -16.792 2.950 1.00 85.81 239 LYS A N 1
ATOM 1900 C CA . LYS A 1 239 ? -25.250 -18.066 2.447 1.00 85.81 239 LYS A CA 1
ATOM 1901 C C . LYS A 1 239 ? -24.420 -18.559 1.262 1.00 85.81 239 LYS A C 1
ATOM 1903 O O . LYS A 1 239 ? -23.973 -19.700 1.281 1.00 85.81 239 LYS A O 1
ATOM 1908 N N . SER A 1 240 ? -24.175 -17.709 0.270 1.00 86.94 240 SER A N 1
ATOM 1909 C CA . SER A 1 240 ? -23.391 -18.060 -0.920 1.00 86.94 240 SER A CA 1
ATOM 1910 C C . SER A 1 240 ? -22.832 -16.814 -1.614 1.00 86.94 240 SER A C 1
ATOM 1912 O O . SER A 1 240 ? -23.363 -15.711 -1.458 1.00 86.94 240 SER A O 1
ATOM 1914 N N . VAL A 1 241 ? -21.758 -16.987 -2.388 1.00 89.44 241 VAL A N 1
ATOM 1915 C CA . VAL A 1 241 ? -21.244 -15.975 -3.325 1.00 89.44 241 VAL A CA 1
ATOM 1916 C C . VAL A 1 241 ? -21.215 -16.581 -4.721 1.00 89.44 241 VAL A C 1
ATOM 1918 O O . VAL A 1 241 ? -20.652 -17.654 -4.920 1.00 89.44 241 VAL A O 1
ATOM 1921 N N . SER A 1 242 ? -21.782 -15.878 -5.699 1.00 90.38 242 SER A N 1
ATOM 1922 C CA . SER A 1 242 ? -21.625 -16.194 -7.120 1.00 90.38 242 SER A CA 1
ATOM 1923 C C . SER A 1 242 ? -20.763 -15.123 -7.775 1.00 90.38 242 SER A C 1
ATOM 1925 O O . SER A 1 242 ? -21.141 -13.956 -7.768 1.00 90.38 242 SER A O 1
ATOM 1927 N N . ILE A 1 243 ? -19.642 -15.509 -8.371 1.00 91.50 243 ILE A N 1
ATOM 1928 C CA . ILE A 1 243 ? -18.767 -14.635 -9.155 1.00 91.50 243 ILE A CA 1
ATOM 1929 C C . ILE A 1 243 ? -18.951 -14.979 -10.626 1.00 91.50 243 ILE A C 1
ATOM 1931 O O . ILE A 1 243 ? -19.084 -16.143 -10.997 1.00 91.50 243 ILE A O 1
ATOM 1935 N N . ALA A 1 244 ? -18.998 -13.950 -11.446 1.00 90.19 244 ALA A N 1
ATOM 1936 C CA . ALA A 1 244 ? -19.255 -13.995 -12.867 1.00 90.19 244 ALA A CA 1
ATOM 1937 C C . ALA A 1 244 ? -18.090 -13.271 -13.551 1.00 90.19 244 ALA A C 1
ATOM 1939 O O . ALA A 1 244 ? -17.861 -12.099 -13.253 1.00 90.19 244 ALA A O 1
ATOM 1940 N N . TYR A 1 245 ? -17.323 -13.971 -14.386 1.00 88.94 245 TYR A N 1
ATOM 1941 C CA . TYR A 1 245 ? -16.074 -13.468 -14.957 1.00 88.94 245 TYR A CA 1
ATOM 1942 C C . TYR A 1 245 ? -16.066 -13.571 -16.480 1.00 88.94 245 TYR A C 1
ATOM 1944 O O . TYR A 1 245 ? -16.210 -14.664 -17.029 1.00 88.94 245 TYR A O 1
ATOM 1952 N N . ASP A 1 246 ? -15.869 -12.432 -17.137 1.00 85.88 246 ASP A N 1
ATOM 1953 C CA . ASP A 1 246 ? -15.705 -12.318 -18.584 1.00 85.88 246 ASP A CA 1
ATOM 1954 C C . ASP A 1 246 ? -14.219 -12.428 -18.949 1.00 85.88 246 ASP A C 1
ATOM 1956 O O . ASP A 1 246 ? -13.410 -11.600 -18.527 1.00 85.88 246 ASP A O 1
ATOM 1960 N N . HIS A 1 247 ? -13.854 -13.445 -19.734 1.00 77.00 247 HIS A N 1
ATOM 1961 C CA . HIS A 1 247 ? -12.461 -13.685 -20.127 1.00 77.00 247 HIS A CA 1
ATOM 1962 C C . HIS A 1 247 ? -11.945 -12.697 -21.178 1.00 77.00 247 HIS A C 1
ATOM 1964 O O . HIS A 1 247 ? -10.736 -12.475 -21.246 1.00 77.00 247 HIS A O 1
ATOM 1970 N N . LYS A 1 248 ? -12.830 -12.111 -21.997 1.00 78.50 248 LYS A N 1
ATOM 1971 C CA . LYS A 1 248 ? -12.456 -11.147 -23.044 1.00 78.50 248 LYS A CA 1
ATOM 1972 C C . LYS A 1 248 ? -12.185 -9.780 -22.432 1.00 78.50 248 LYS A C 1
ATOM 1974 O O . LYS A 1 248 ? -11.124 -9.206 -22.655 1.00 78.50 248 LYS A O 1
ATOM 1979 N N . GLU A 1 249 ? -13.113 -9.314 -21.602 1.00 82.12 249 GLU A N 1
ATOM 1980 C CA . GLU A 1 249 ? -13.020 -8.004 -20.948 1.00 82.12 249 GLU A CA 1
ATOM 1981 C C . GLU A 1 249 ? -12.170 -8.037 -19.666 1.00 82.12 249 GLU A C 1
ATOM 1983 O O . GLU A 1 249 ? -11.741 -6.999 -19.161 1.00 82.12 249 GLU A O 1
ATOM 1988 N N . GLN A 1 250 ? -11.898 -9.234 -19.135 1.00 87.06 250 GLN A N 1
ATOM 1989 C CA . GLN A 1 250 ? -11.200 -9.460 -17.864 1.00 87.06 250 GLN A CA 1
ATOM 1990 C C . GLN A 1 250 ? -11.900 -8.779 -16.681 1.00 87.06 250 GLN A C 1
ATOM 1992 O O . GLN A 1 250 ? -11.266 -8.208 -15.790 1.00 87.06 250 GLN A O 1
ATOM 1997 N N . MET A 1 251 ? -13.232 -8.846 -16.673 1.00 89.56 251 MET A N 1
ATOM 1998 C CA . MET A 1 251 ? -14.091 -8.190 -15.689 1.00 89.56 251 MET A CA 1
ATOM 1999 C C . MET A 1 251 ? -14.821 -9.220 -14.829 1.00 89.56 251 MET A C 1
ATOM 2001 O O . MET A 1 251 ? -15.433 -10.156 -15.339 1.00 89.56 251 MET A O 1
ATOM 2005 N N . ALA A 1 252 ? -14.794 -9.019 -13.513 1.00 89.88 252 ALA A N 1
ATOM 2006 C CA . ALA A 1 252 ? -15.484 -9.837 -12.527 1.00 89.88 252 ALA A CA 1
ATOM 2007 C C . ALA A 1 252 ? -16.656 -9.077 -11.898 1.00 89.88 252 ALA A C 1
ATOM 2009 O O . ALA A 1 252 ? -16.522 -7.922 -11.502 1.00 89.88 252 ALA A O 1
ATOM 2010 N N . THR A 1 253 ? -17.786 -9.750 -11.722 1.00 89.81 253 THR A N 1
ATOM 2011 C CA . THR A 1 253 ? -18.940 -9.275 -10.946 1.00 89.81 253 THR A CA 1
ATOM 2012 C C . THR A 1 253 ? -19.284 -10.295 -9.871 1.00 89.81 253 THR A C 1
ATOM 2014 O O . THR A 1 253 ? -19.094 -11.493 -10.075 1.00 89.81 253 THR A O 1
ATOM 2017 N N . ALA A 1 254 ? -19.774 -9.849 -8.714 1.00 89.88 254 ALA A N 1
ATOM 2018 C CA . ALA A 1 254 ? -20.160 -10.742 -7.627 1.00 89.88 254 ALA A CA 1
ATOM 2019 C C . ALA A 1 254 ? -21.598 -10.494 -7.177 1.00 89.88 254 ALA A C 1
ATOM 2021 O O . ALA A 1 254 ? -22.055 -9.361 -7.056 1.00 89.88 254 ALA A O 1
ATOM 2022 N N . THR A 1 255 ? -22.297 -11.585 -6.888 1.00 87.31 255 THR A N 1
ATOM 2023 C CA . THR A 1 255 ? -23.613 -11.605 -6.254 1.00 87.31 255 THR A CA 1
ATOM 2024 C C . THR A 1 255 ? -23.488 -12.321 -4.917 1.00 87.31 255 THR A C 1
ATOM 2026 O O . THR A 1 255 ? -22.928 -13.414 -4.849 1.00 87.31 255 THR A O 1
ATOM 2029 N N . ILE A 1 256 ? -24.007 -11.710 -3.854 1.00 86.12 256 ILE A N 1
ATOM 2030 C CA . ILE A 1 256 ? -23.899 -12.215 -2.483 1.00 86.12 256 ILE A CA 1
ATOM 2031 C C . ILE A 1 256 ? -25.300 -12.551 -1.975 1.00 86.12 256 ILE A C 1
ATOM 2033 O O . ILE A 1 256 ? -26.152 -11.668 -1.876 1.00 86.12 256 ILE A O 1
ATOM 2037 N N . GLU A 1 257 ? -25.534 -13.809 -1.607 1.00 83.69 257 GLU A N 1
ATOM 2038 C CA . GLU A 1 257 ? -26.764 -14.235 -0.940 1.00 83.69 257 GLU A CA 1
ATOM 2039 C C . GLU A 1 257 ? -26.524 -14.322 0.572 1.00 83.69 257 GLU A C 1
ATOM 2041 O O . GLU A 1 257 ? -25.567 -14.952 1.027 1.00 83.69 257 GLU A O 1
ATOM 2046 N N . LYS A 1 258 ? -27.399 -13.708 1.374 1.00 83.50 258 LYS A N 1
ATOM 2047 C CA . LYS A 1 258 ? -27.324 -13.751 2.842 1.00 83.50 258 LYS A CA 1
ATOM 2048 C C . LYS A 1 258 ? -28.320 -14.757 3.419 1.00 83.50 258 LYS A C 1
ATOM 2050 O O . LYS A 1 258 ? -29.394 -14.976 2.860 1.00 83.50 258 LYS A O 1
ATOM 2055 N N . LYS A 1 259 ? -27.982 -15.362 4.559 1.00 81.81 259 LYS A N 1
ATOM 2056 C CA . LYS A 1 259 ? -28.892 -16.214 5.335 1.00 81.81 259 LYS A CA 1
ATOM 2057 C C . LYS A 1 259 ? -30.106 -15.389 5.769 1.00 81.81 259 LYS A C 1
ATOM 2059 O O . LYS A 1 259 ? -29.961 -14.256 6.227 1.00 81.81 259 LYS A O 1
ATOM 2064 N N . LYS A 1 260 ? -31.309 -15.959 5.662 1.00 62.72 260 LYS A N 1
ATOM 2065 C CA . LYS A 1 260 ? -32.507 -15.379 6.282 1.00 62.72 260 LYS A CA 1
ATOM 2066 C C . LYS A 1 260 ? -32.364 -15.525 7.801 1.00 62.72 260 LYS A C 1
ATOM 2068 O O . LYS A 1 260 ? -32.438 -16.645 8.292 1.00 62.72 260 LYS A O 1
ATOM 2073 N N . HIS A 1 261 ? -32.177 -14.433 8.540 1.00 52.41 261 HIS A N 1
ATOM 2074 C CA . HIS A 1 261 ? -32.320 -14.442 10.000 1.00 52.41 261 HIS A CA 1
ATOM 2075 C C . HIS A 1 261 ? -33.495 -13.555 10.420 1.00 52.41 261 HIS A C 1
ATOM 2077 O O . HIS A 1 261 ? -33.661 -12.446 9.915 1.00 52.41 261 HIS A O 1
ATOM 2083 N N . SER A 1 262 ? -34.340 -14.094 11.304 1.00 41.19 262 SER A N 1
ATOM 2084 C CA . SER A 1 262 ? -35.480 -13.414 11.918 1.00 41.19 262 SER A CA 1
ATOM 2085 C C . SER A 1 262 ? -34.996 -12.215 12.730 1.00 41.19 262 SER A C 1
ATOM 2087 O O . SER A 1 262 ? -34.150 -12.354 13.612 1.00 41.19 262 SER A O 1
ATOM 2089 N N . ASN A 1 263 ? -35.535 -11.039 12.428 1.00 37.31 263 ASN A N 1
ATOM 2090 C CA . ASN A 1 263 ? -35.195 -9.778 13.078 1.00 37.31 263 ASN A CA 1
ATOM 2091 C C . ASN A 1 263 ? -35.705 -9.718 14.530 1.00 37.31 263 ASN A C 1
ATOM 2093 O O . ASN A 1 263 ? -36.730 -9.089 14.784 1.00 37.31 263 ASN A O 1
ATOM 2097 N N . THR A 1 264 ? -34.997 -10.301 15.499 1.00 46.97 264 THR A N 1
ATOM 2098 C CA . THR A 1 264 ? -35.218 -9.977 16.919 1.00 46.97 264 THR A CA 1
ATOM 2099 C C . THR A 1 264 ? -33.910 -9.696 17.662 1.00 46.97 264 THR A C 1
ATOM 2101 O O . THR A 1 264 ? -32.933 -10.442 17.592 1.00 46.97 264 THR A O 1
ATOM 2104 N N . LEU A 1 265 ? -33.924 -8.583 18.408 1.00 38.25 265 LEU A N 1
ATOM 2105 C CA . LEU A 1 265 ? -32.876 -8.077 19.314 1.00 38.25 265 LEU A CA 1
ATOM 2106 C C . LEU A 1 265 ? -32.409 -9.106 20.363 1.00 38.25 265 LEU A C 1
ATOM 2108 O O . LEU A 1 265 ? -31.315 -8.991 20.912 1.00 38.25 265 LEU A O 1
ATOM 2112 N N . GLU A 1 266 ? -33.216 -10.134 20.605 1.00 38.53 266 GLU A N 1
ATOM 2113 C CA . GLU A 1 266 ? -32.988 -11.192 21.586 1.00 38.53 266 GLU A CA 1
ATOM 2114 C C . GLU A 1 266 ? -31.806 -12.112 21.221 1.00 38.53 266 GLU A C 1
ATOM 2116 O O . GLU A 1 266 ? -31.101 -12.607 22.102 1.00 38.53 266 GLU A O 1
ATOM 2121 N N . HIS A 1 267 ? -31.501 -12.279 19.926 1.00 41.97 267 HIS A N 1
ATOM 2122 C CA . HIS A 1 267 ? -30.370 -13.111 19.495 1.00 41.97 267 HIS A CA 1
ATOM 2123 C C . HIS A 1 267 ? -29.010 -12.412 19.679 1.00 41.97 267 HIS A C 1
ATOM 2125 O O . HIS A 1 267 ? -28.004 -13.071 19.940 1.00 41.97 267 HIS A O 1
ATOM 2131 N N . PHE A 1 268 ? -28.989 -11.075 19.631 1.00 40.25 268 PHE A N 1
ATOM 2132 C CA . PHE A 1 268 ? -27.796 -10.265 19.904 1.00 40.25 268 PHE A CA 1
ATOM 2133 C C . PHE A 1 268 ? -27.396 -10.320 21.388 1.00 40.25 268 PHE A C 1
ATOM 2135 O O . PHE A 1 268 ? -26.210 -10.297 21.709 1.00 40.25 268 PHE A O 1
ATOM 2142 N N . TRP A 1 269 ? -28.374 -10.445 22.294 1.00 37.47 269 TRP A N 1
ATOM 2143 C CA . TRP A 1 269 ? -28.136 -10.495 23.742 1.00 37.47 269 TRP A CA 1
ATOM 2144 C C . TRP A 1 269 ? -27.793 -11.903 24.257 1.00 37.47 269 TRP A C 1
ATOM 2146 O O . TRP A 1 269 ? -27.024 -12.029 25.207 1.00 37.47 269 TRP A O 1
ATOM 2156 N N . ASN A 1 270 ? -28.273 -12.967 23.604 1.00 41.59 270 ASN A N 1
ATOM 2157 C CA . ASN A 1 270 ? -28.095 -14.350 24.076 1.00 41.59 270 ASN A CA 1
ATOM 2158 C C . ASN A 1 270 ? -26.919 -15.131 23.441 1.00 41.59 270 ASN A C 1
ATOM 2160 O O . ASN A 1 270 ? -26.750 -16.323 23.702 1.00 41.59 270 ASN A O 1
ATOM 2164 N N . GLY A 1 271 ? -26.051 -14.487 22.655 1.00 37.66 271 GLY A N 1
ATOM 2165 C CA . GLY A 1 271 ? -24.966 -15.122 21.884 1.00 37.66 271 GLY A CA 1
ATOM 2166 C C . GLY A 1 271 ? -23.742 -15.652 22.657 1.00 37.66 271 GLY A C 1
ATOM 2167 O O . GLY A 1 271 ? -22.667 -15.773 22.074 1.00 37.66 271 GLY A O 1
ATOM 2168 N N . LYS A 1 272 ? -23.860 -15.981 23.951 1.00 35.09 272 LYS A N 1
ATOM 2169 C CA . LYS A 1 272 ? -22.842 -16.735 24.713 1.00 35.09 272 LYS A CA 1
ATOM 2170 C C . LYS A 1 272 ? -23.423 -18.034 25.265 1.00 35.09 272 LYS A C 1
ATOM 2172 O O . LYS A 1 272 ? -23.497 -18.234 26.473 1.00 35.09 272 LYS A O 1
ATOM 2177 N N . LYS A 1 273 ? -23.766 -18.969 24.383 1.00 28.78 273 LYS A N 1
ATOM 2178 C CA . LYS A 1 273 ? -23.745 -20.395 24.729 1.00 28.78 273 LYS A CA 1
ATOM 2179 C C . LYS A 1 273 ? -23.051 -21.162 23.613 1.00 28.78 273 LYS A C 1
ATOM 2181 O O . LYS A 1 273 ? -23.505 -21.171 22.475 1.00 28.78 273 LYS A O 1
ATOM 2186 N N . ARG A 1 274 ? -21.916 -21.779 23.957 1.00 31.84 274 ARG A N 1
ATOM 2187 C CA . ARG A 1 274 ? -21.261 -22.811 23.149 1.00 31.84 274 ARG A CA 1
ATOM 2188 C C . ARG A 1 274 ? -22.281 -23.921 22.908 1.00 31.84 274 ARG A C 1
ATOM 2190 O O . ARG A 1 274 ? -22.615 -24.644 23.841 1.00 31.84 274 ARG A O 1
ATOM 2197 N N . VAL A 1 275 ? -22.758 -24.051 21.677 1.00 25.30 275 VAL A N 1
ATOM 2198 C CA . VAL A 1 275 ? -23.480 -25.246 21.244 1.00 25.30 275 VAL A CA 1
ATOM 2199 C C . VAL A 1 275 ? -22.432 -26.220 20.716 1.00 25.30 275 VAL A C 1
ATOM 2201 O O . VAL A 1 275 ? -21.723 -25.925 19.755 1.00 25.30 275 VAL A O 1
ATOM 2204 N N . LYS A 1 276 ? -22.293 -27.359 21.402 1.00 26.62 276 LYS A N 1
ATOM 2205 C CA . LYS A 1 276 ? -21.661 -28.568 20.865 1.00 26.62 276 LYS A CA 1
ATOM 2206 C C . LYS A 1 276 ? -22.476 -28.964 19.634 1.00 26.62 276 LYS A C 1
ATOM 2208 O O . LYS A 1 276 ? -23.654 -29.273 19.778 1.00 26.62 276 LYS A O 1
ATOM 2213 N N . ILE A 1 277 ? -21.878 -28.912 18.451 1.00 25.02 277 ILE A N 1
ATOM 2214 C CA . ILE A 1 277 ? -22.489 -29.490 17.256 1.00 25.02 277 ILE A CA 1
ATOM 2215 C C . ILE A 1 277 ? -21.929 -30.902 17.146 1.00 25.02 277 ILE A C 1
ATOM 2217 O O . ILE A 1 277 ? -20.757 -31.089 16.823 1.00 25.02 277 ILE A O 1
ATOM 2221 N N . GLU A 1 278 ? -22.760 -31.874 17.509 1.00 22.30 278 GLU A N 1
ATOM 2222 C CA . GLU A 1 278 ? -22.566 -33.265 17.124 1.00 22.30 278 GLU A CA 1
ATOM 2223 C C . GLU A 1 278 ? -22.757 -33.398 15.614 1.00 22.30 278 GLU A C 1
ATOM 2225 O O . GLU A 1 278 ? -23.652 -32.800 15.011 1.00 22.30 278 GLU A O 1
ATOM 2230 N N . CYS A 1 279 ? -21.853 -34.166 15.018 1.00 26.94 279 CYS A N 1
ATOM 2231 C CA . CYS A 1 279 ? -21.871 -34.541 13.620 1.00 26.94 279 CYS A CA 1
ATOM 2232 C C . CYS A 1 279 ? -23.083 -35.450 13.380 1.00 26.94 279 CYS A C 1
ATOM 2234 O O . CYS A 1 279 ? -23.217 -36.474 14.047 1.00 26.94 279 CYS A O 1
ATOM 2236 N N . SER A 1 280 ? -23.958 -35.096 12.441 1.00 23.84 280 SER A N 1
ATOM 2237 C CA . SER A 1 280 ? -24.869 -36.075 11.852 1.00 23.84 280 SER A CA 1
ATOM 2238 C C . SER A 1 280 ? -24.995 -35.832 10.357 1.00 23.84 280 SER A C 1
ATOM 2240 O O . SER A 1 280 ? -25.089 -34.697 9.885 1.00 23.84 280 SER A O 1
ATOM 2242 N N . ASP A 1 281 ? -24.909 -36.946 9.645 1.00 29.89 281 ASP A N 1
ATOM 2243 C CA . ASP A 1 281 ? -24.911 -37.103 8.204 1.00 29.89 281 ASP A CA 1
ATOM 2244 C C . ASP A 1 281 ? -26.051 -36.356 7.514 1.00 29.89 281 ASP A C 1
ATOM 2246 O O . ASP A 1 281 ? -27.169 -36.326 8.032 1.00 29.89 281 ASP A O 1
ATOM 2250 N N . LYS A 1 282 ? -25.777 -35.843 6.303 1.00 25.44 282 LYS A N 1
ATOM 2251 C CA . LYS A 1 282 ? -26.658 -35.928 5.116 1.00 25.44 282 LYS A CA 1
ATOM 2252 C C . LYS A 1 282 ? -26.090 -35.117 3.944 1.00 25.44 282 LYS A C 1
ATOM 2254 O O . LYS A 1 282 ? -26.496 -33.987 3.689 1.00 25.44 282 LYS A O 1
ATOM 2259 N N . TYR A 1 283 ? -25.205 -35.745 3.170 1.00 27.22 283 TYR A N 1
ATOM 2260 C CA . TYR A 1 283 ? -25.100 -35.477 1.733 1.00 27.22 283 TYR A CA 1
ATOM 2261 C C . TYR A 1 283 ? -26.026 -36.455 1.010 1.00 27.22 283 TYR A C 1
ATOM 2263 O O . TYR A 1 283 ? -25.627 -37.552 0.636 1.00 27.22 283 TYR A O 1
ATOM 2271 N N . ALA A 1 284 ? -27.288 -36.072 0.845 1.00 27.64 284 ALA A N 1
ATOM 2272 C CA . ALA A 1 284 ? -28.199 -36.715 -0.091 1.00 27.64 284 ALA A CA 1
ATOM 2273 C C . ALA A 1 284 ? -29.276 -35.706 -0.503 1.00 27.64 284 ALA A C 1
ATOM 2275 O O . ALA A 1 284 ? -29.866 -35.052 0.351 1.00 27.64 284 ALA A O 1
ATOM 2276 N N . HIS A 1 285 ? -29.539 -35.643 -1.811 1.00 24.95 285 HIS A N 1
ATOM 2277 C CA . HIS A 1 285 ? -30.603 -34.892 -2.495 1.00 24.95 285 HIS A CA 1
ATOM 2278 C C . HIS A 1 285 ? -30.259 -33.487 -3.013 1.00 24.95 285 HIS A C 1
ATOM 2280 O O . HIS A 1 285 ? -30.816 -32.481 -2.589 1.00 24.95 285 HIS A O 1
ATOM 2286 N N . ILE A 1 286 ? -29.465 -33.454 -4.086 1.00 26.48 286 ILE A N 1
ATOM 2287 C CA . ILE A 1 286 ? -29.730 -32.530 -5.196 1.00 26.48 286 ILE A CA 1
ATOM 2288 C C . ILE A 1 286 ? -30.600 -33.298 -6.199 1.00 26.48 286 ILE A C 1
ATOM 2290 O O . ILE A 1 286 ? -30.111 -34.152 -6.937 1.00 26.48 286 ILE A O 1
ATOM 2294 N N . LYS A 1 287 ? -31.908 -33.029 -6.197 1.00 26.78 287 LYS A N 1
ATOM 2295 C CA . LYS A 1 287 ? -32.808 -33.324 -7.319 1.00 26.78 287 LYS A CA 1
ATOM 2296 C C . LYS A 1 287 ? -33.668 -32.090 -7.589 1.00 26.78 287 LYS A C 1
ATOM 2298 O O . LYS A 1 287 ? -34.314 -31.586 -6.680 1.00 26.78 287 LYS A O 1
ATOM 2303 N N . ASN A 1 288 ? -33.596 -31.646 -8.844 1.00 30.67 288 ASN A N 1
ATOM 2304 C CA . ASN A 1 288 ? -34.520 -30.832 -9.638 1.00 30.67 288 ASN A CA 1
ATOM 2305 C C . ASN A 1 288 ? -35.621 -30.049 -8.912 1.00 30.67 288 ASN A C 1
ATOM 2307 O O . ASN A 1 288 ? -36.515 -30.649 -8.327 1.00 30.67 288 ASN A O 1
ATOM 2311 N N . CYS A 1 289 ? -35.684 -28.740 -9.169 1.00 23.48 289 CYS A N 1
ATOM 2312 C CA . CYS A 1 289 ? -36.968 -28.097 -9.446 1.00 23.48 289 CYS A CA 1
ATOM 2313 C C . CYS A 1 289 ? -36.760 -26.786 -10.217 1.00 23.48 289 CYS A C 1
ATOM 2315 O O . CYS A 1 289 ? -36.431 -25.751 -9.640 1.00 23.48 289 CYS A O 1
ATOM 2317 N N . GLY A 1 290 ? -36.945 -26.846 -11.536 1.00 30.22 290 GLY A N 1
ATOM 2318 C CA . GLY A 1 290 ? -37.567 -25.742 -12.250 1.00 30.22 290 GLY A CA 1
ATOM 2319 C C . GLY A 1 290 ? -39.075 -25.919 -12.117 1.00 30.22 290 GLY A C 1
ATOM 2320 O O . GLY A 1 290 ? -39.568 -27.008 -12.395 1.00 30.22 290 GLY A O 1
ATOM 2321 N N . GLN A 1 291 ? -39.781 -24.883 -11.670 1.00 27.80 291 GLN A N 1
ATOM 2322 C CA . GLN A 1 291 ? -41.206 -24.695 -11.935 1.00 27.80 291 GLN A CA 1
ATOM 2323 C C . GLN A 1 291 ? -41.630 -23.265 -11.586 1.00 27.80 291 GLN A C 1
ATOM 2325 O O . GLN A 1 291 ? -41.176 -22.662 -10.613 1.00 27.80 291 GLN A O 1
ATOM 2330 N N . GLU A 1 292 ? -42.474 -22.743 -12.464 1.00 33.81 292 GLU A N 1
ATOM 2331 C CA . GLU A 1 292 ? -43.001 -21.389 -12.563 1.00 33.81 292 GLU A CA 1
ATOM 2332 C C . GLU A 1 292 ? -43.864 -20.969 -11.363 1.00 33.81 292 GLU A C 1
ATOM 2334 O O . GLU A 1 292 ? -44.544 -21.789 -10.745 1.00 33.81 292 GLU A O 1
ATOM 2339 N N . ARG A 1 293 ? -43.927 -19.654 -11.103 1.00 27.31 293 ARG A N 1
ATOM 2340 C CA . ARG A 1 293 ? -45.092 -19.009 -10.474 1.00 27.31 293 ARG A CA 1
ATOM 2341 C C . ARG A 1 293 ? -45.375 -17.638 -11.104 1.00 27.31 293 ARG A C 1
ATOM 2343 O O . ARG A 1 293 ? -44.634 -16.680 -10.904 1.00 27.31 293 ARG A O 1
ATOM 2350 N N . THR A 1 294 ? -46.475 -17.608 -11.851 1.00 29.67 294 THR A N 1
ATOM 2351 C CA . THR A 1 294 ? -47.369 -16.492 -12.227 1.00 29.67 294 THR A CA 1
ATOM 2352 C C . THR A 1 294 ? -47.944 -15.821 -10.952 1.00 29.67 294 THR A C 1
ATOM 2354 O O . THR A 1 294 ? -47.920 -16.444 -9.895 1.00 29.67 294 THR A O 1
ATOM 2357 N N . ASP A 1 295 ? -48.507 -14.614 -10.853 1.00 29.95 295 ASP A N 1
ATOM 2358 C CA . ASP A 1 295 ? -48.897 -13.509 -11.736 1.00 29.95 295 ASP A CA 1
ATOM 2359 C C . ASP A 1 295 ? -49.082 -12.272 -10.810 1.00 29.95 295 ASP A C 1
ATOM 2361 O O . ASP A 1 295 ? -49.633 -12.407 -9.714 1.00 29.95 295 ASP A O 1
ATOM 2365 N N . VAL A 1 296 ? -48.641 -11.076 -11.205 1.00 37.19 296 VAL A N 1
ATOM 2366 C CA . VAL A 1 296 ? -49.069 -9.802 -10.589 1.00 37.19 296 VAL A CA 1
ATOM 2367 C C . VAL A 1 296 ? -49.397 -8.890 -11.757 1.00 37.19 296 VAL A C 1
ATOM 2369 O O . VAL A 1 296 ? -48.488 -8.481 -12.478 1.00 37.19 296 VAL A O 1
ATOM 2372 N N . SER A 1 297 ? -50.687 -8.614 -11.954 1.00 41.16 297 SER A N 1
ATOM 2373 C CA . SER A 1 297 ? -51.243 -7.902 -13.108 1.00 41.16 297 SER A CA 1
ATOM 2374 C C . SER A 1 297 ? -50.439 -6.641 -13.452 1.00 41.16 297 SER A C 1
ATOM 2376 O O . SER A 1 297 ? -50.531 -5.616 -12.765 1.00 41.16 297 SER A O 1
ATOM 2378 N N . LYS A 1 298 ? -49.634 -6.722 -14.511 1.00 44.97 298 LYS A N 1
ATOM 2379 C CA . LYS A 1 298 ? -48.840 -5.608 -15.033 1.00 44.97 298 LYS A CA 1
ATOM 2380 C C . LYS A 1 298 ? -49.747 -4.723 -15.883 1.00 44.97 298 LYS A C 1
ATOM 2382 O O . LYS A 1 298 ? -50.417 -5.222 -16.782 1.00 44.97 298 LYS A O 1
ATOM 2387 N N . GLN A 1 299 ? -49.770 -3.416 -15.632 1.00 49.59 299 GLN A N 1
ATOM 2388 C CA . GLN A 1 299 ? -50.362 -2.472 -16.582 1.00 49.59 299 GLN A CA 1
ATOM 2389 C C . GLN A 1 299 ? -49.265 -1.899 -17.477 1.00 49.59 299 GLN A C 1
ATOM 2391 O O . GLN A 1 299 ? -48.225 -1.449 -16.993 1.00 49.59 299 GLN A O 1
ATOM 2396 N N . THR A 1 300 ? -49.515 -1.917 -18.787 1.00 53.03 300 THR A N 1
ATOM 2397 C CA . THR A 1 300 ? -48.670 -1.276 -19.800 1.00 53.03 300 THR A CA 1
ATOM 2398 C C . THR A 1 300 ? -49.104 0.173 -20.010 1.00 53.03 300 THR A C 1
ATOM 2400 O O . THR A 1 300 ? -50.295 0.415 -20.214 1.00 53.03 300 THR A O 1
ATOM 2403 N N . TRP A 1 301 ? -48.171 1.121 -20.086 1.00 51.25 301 TRP A N 1
ATOM 2404 C CA . TRP A 1 301 ? -48.442 2.475 -20.592 1.00 51.25 301 TRP A CA 1
ATOM 2405 C C . TRP A 1 301 ? -47.339 2.954 -21.539 1.00 51.25 301 TRP A C 1
ATOM 2407 O O . TRP A 1 301 ? -46.240 2.409 -21.529 1.00 51.25 301 TRP A O 1
ATOM 2417 N N . THR A 1 302 ? -47.586 4.002 -22.321 1.00 52.16 302 THR A N 1
ATOM 2418 C CA . THR A 1 302 ? -46.581 4.673 -23.168 1.00 52.16 302 THR A CA 1
ATOM 2419 C C . THR A 1 302 ? -46.189 6.026 -22.575 1.00 52.16 302 THR A C 1
ATOM 2421 O O . THR A 1 302 ? -47.047 6.799 -22.149 1.00 52.16 302 THR A O 1
ATOM 2424 N N . CYS A 1 303 ? -44.888 6.319 -22.503 1.00 48.06 303 CYS A N 1
ATOM 2425 C CA . CYS A 1 303 ? -44.400 7.627 -22.062 1.00 48.06 303 CYS A CA 1
ATOM 2426 C C . CYS A 1 303 ? -44.496 8.635 -23.216 1.00 48.06 303 CYS A C 1
ATOM 2428 O O . CYS A 1 303 ? -43.955 8.389 -24.288 1.00 48.06 303 CYS A O 1
ATOM 2430 N N . ALA A 1 304 ? -45.134 9.788 -23.001 1.00 46.47 304 ALA A N 1
ATOM 2431 C CA . ALA A 1 304 ? -45.311 10.793 -24.055 1.00 46.47 304 ALA A CA 1
ATOM 2432 C C . ALA A 1 304 ? -43.991 11.441 -24.526 1.00 46.47 304 ALA A C 1
ATOM 2434 O O . ALA A 1 304 ? -43.930 11.945 -25.641 1.00 46.47 304 ALA A O 1
ATOM 2435 N N . THR A 1 305 ? -42.938 11.422 -23.699 1.00 43.78 305 THR A N 1
ATOM 2436 C CA . THR A 1 305 ? -41.651 12.072 -24.006 1.00 43.78 305 THR A CA 1
ATOM 2437 C C . THR A 1 305 ? -40.655 11.132 -24.677 1.00 43.78 305 THR A C 1
ATOM 2439 O O . THR A 1 305 ? -39.988 11.541 -25.618 1.00 43.78 305 THR A O 1
ATOM 2442 N N . CYS A 1 306 ? -40.537 9.881 -24.217 1.00 49.09 306 CYS A N 1
ATOM 2443 C CA . CYS A 1 306 ? -39.609 8.915 -24.821 1.00 49.09 306 CYS A CA 1
ATOM 2444 C C . CYS A 1 306 ? -40.287 7.912 -25.762 1.00 49.09 306 CYS A C 1
ATOM 2446 O O . CYS A 1 306 ? -39.603 7.030 -26.262 1.00 49.09 306 CYS A O 1
ATOM 2448 N N . THR A 1 307 ? -41.608 8.022 -25.951 1.00 45.34 307 THR A N 1
ATOM 2449 C CA . THR A 1 307 ? -42.467 7.235 -26.863 1.00 45.34 307 THR A CA 1
ATOM 2450 C C . THR A 1 307 ? -42.467 5.709 -26.673 1.00 45.34 307 THR A C 1
ATOM 2452 O O . THR A 1 307 ? -43.236 5.010 -27.331 1.00 45.34 307 THR A O 1
ATOM 2455 N N . LEU A 1 308 ? -41.697 5.181 -25.716 1.00 45.84 308 LEU A N 1
ATOM 2456 C CA . LEU A 1 308 ? -41.591 3.755 -25.400 1.00 45.84 308 LEU A CA 1
ATOM 2457 C C . LEU A 1 308 ? -42.711 3.260 -24.466 1.00 45.84 308 LEU A C 1
ATOM 2459 O O . LEU A 1 308 ? -43.264 4.007 -23.649 1.00 45.84 308 LEU A O 1
ATOM 2463 N N . ARG A 1 309 ? -43.045 1.968 -24.598 1.00 44.16 309 ARG A N 1
ATOM 2464 C CA . ARG A 1 309 ? -44.045 1.262 -23.781 1.00 44.16 309 ARG A CA 1
ATOM 2465 C C . ARG A 1 309 ? -43.369 0.634 -22.556 1.00 44.16 309 ARG A C 1
ATOM 2467 O O . ARG A 1 309 ? -42.382 -0.077 -22.698 1.00 44.16 309 ARG A O 1
ATOM 2474 N N . HIS A 1 310 ? -43.906 0.888 -21.366 1.00 55.69 310 HIS A N 1
ATOM 2475 C CA . HIS A 1 310 ? -43.370 0.444 -20.077 1.00 55.69 310 HIS A CA 1
ATOM 2476 C C . HIS A 1 310 ? -44.405 -0.398 -19.312 1.00 55.69 310 HIS A C 1
ATOM 2478 O O . HIS A 1 310 ? -45.596 -0.090 -19.358 1.00 55.69 310 HIS A O 1
ATOM 2484 N N . GLU A 1 311 ? -43.951 -1.422 -18.583 1.00 44.38 311 GLU A N 1
ATOM 2485 C CA . GLU A 1 311 ? -44.767 -2.277 -17.703 1.00 44.38 311 GLU A CA 1
ATOM 2486 C C . GLU A 1 311 ? -44.300 -2.168 -16.246 1.00 44.38 311 GLU A C 1
ATOM 2488 O O . GLU A 1 311 ? -43.111 -2.319 -15.969 1.00 44.38 311 GLU A O 1
ATOM 2493 N N . GLY A 1 312 ? -45.222 -1.957 -15.299 1.00 49.47 312 GLY A N 1
ATOM 2494 C CA . GLY A 1 312 ? -44.892 -1.903 -13.870 1.00 49.47 312 GLY A CA 1
ATOM 2495 C C . GLY A 1 312 ? -46.095 -2.105 -12.942 1.00 49.47 312 GLY A C 1
ATOM 2496 O O . GLY A 1 312 ? -47.239 -1.859 -13.323 1.00 49.47 312 GLY A O 1
ATOM 2497 N N . ALA A 1 313 ? -45.839 -2.577 -11.716 1.00 35.78 313 ALA A N 1
ATOM 2498 C CA . ALA A 1 313 ? -46.861 -2.812 -10.692 1.00 35.78 313 ALA A CA 1
ATOM 2499 C C . ALA A 1 313 ? -47.190 -1.522 -9.913 1.00 35.78 313 ALA A C 1
ATOM 2501 O O . ALA A 1 313 ? -46.293 -0.807 -9.467 1.00 35.78 313 ALA A O 1
ATOM 2502 N N . SER A 1 314 ? -48.482 -1.241 -9.715 1.00 38.69 314 SER A N 1
ATOM 2503 C CA . SER A 1 314 ? -48.977 -0.059 -8.997 1.00 38.69 314 SER A CA 1
ATOM 2504 C C . SER A 1 314 ? -48.545 -0.058 -7.524 1.00 38.69 314 SER A C 1
ATOM 2506 O O . SER A 1 314 ? -48.995 -0.888 -6.732 1.00 38.69 314 SER A O 1
ATOM 2508 N N . LYS A 1 315 ? -47.709 0.907 -7.128 1.00 35.97 315 LYS A N 1
ATOM 2509 C CA . LYS A 1 315 ? -47.595 1.357 -5.734 1.00 35.97 315 LYS A CA 1
ATOM 2510 C C . LYS A 1 315 ? -47.835 2.860 -5.685 1.00 35.97 315 LYS A C 1
ATOM 2512 O O . LYS A 1 315 ? -47.284 3.627 -6.468 1.00 35.97 315 LYS A O 1
ATOM 2517 N N . GLN A 1 316 ? -48.745 3.254 -4.804 1.00 41.41 316 GLN A N 1
ATOM 2518 C CA . GLN A 1 316 ? -49.279 4.602 -4.709 1.00 41.41 316 GLN A CA 1
ATOM 2519 C C . GLN A 1 316 ? -48.198 5.628 -4.330 1.00 41.41 316 GLN A C 1
ATOM 2521 O O . GLN A 1 316 ? -47.519 5.478 -3.319 1.00 41.41 316 GLN A O 1
ATOM 2526 N N . ARG A 1 317 ? -48.202 6.722 -5.106 1.00 39.50 317 ARG A N 1
ATOM 2527 C CA . ARG A 1 317 ? -47.566 8.037 -4.903 1.00 39.50 317 ARG A CA 1
ATOM 2528 C C . ARG A 1 317 ? -46.093 8.138 -5.331 1.00 39.50 317 ARG A C 1
ATOM 2530 O O . ARG A 1 317 ? -45.179 7.794 -4.595 1.00 39.50 317 ARG A O 1
ATOM 2537 N N . TYR A 1 318 ? -45.957 8.756 -6.510 1.00 33.38 318 TYR A N 1
ATOM 2538 C CA . TYR A 1 318 ? -44.768 9.221 -7.237 1.00 33.38 318 TYR A CA 1
ATOM 2539 C C . TYR A 1 318 ? -44.051 8.172 -8.101 1.00 33.38 318 TYR A C 1
ATOM 2541 O O . TYR A 1 318 ? -43.325 7.316 -7.616 1.00 33.38 318 TYR A O 1
ATOM 2549 N N . THR A 1 319 ? -44.228 8.299 -9.420 1.00 44.47 319 THR A N 1
ATOM 2550 C CA . THR A 1 319 ? -43.449 7.595 -10.450 1.00 44.47 319 THR A CA 1
ATOM 2551 C C . THR A 1 319 ? -42.915 8.628 -11.443 1.00 44.47 319 THR A C 1
ATOM 2553 O O . THR A 1 319 ? -43.702 9.230 -12.182 1.00 44.47 319 THR A O 1
ATOM 2556 N N . SER A 1 320 ? -41.603 8.851 -11.452 1.00 46.72 320 SER A N 1
ATOM 2557 C CA . SER A 1 320 ? -40.886 9.437 -12.588 1.00 46.72 320 SER A CA 1
ATOM 2558 C C . SER A 1 320 ? -40.477 8.319 -13.552 1.00 46.72 320 SER A C 1
ATOM 2560 O O . SER A 1 320 ? -40.346 7.162 -13.154 1.00 46.72 320 SER A O 1
ATOM 2562 N N . CYS A 1 321 ? -40.309 8.636 -14.835 1.00 45.09 321 CYS A N 1
ATOM 2563 C CA . CYS A 1 321 ? -39.712 7.694 -15.783 1.00 45.09 321 CYS A CA 1
ATOM 2564 C C . CYS A 1 321 ? -38.255 7.404 -15.378 1.00 45.09 321 CYS A C 1
ATOM 2566 O O . CYS A 1 321 ? -37.475 8.341 -15.245 1.00 45.09 321 CYS A O 1
ATOM 2568 N N . GLU A 1 322 ? -37.862 6.140 -15.207 1.00 45.78 322 GLU A N 1
ATOM 2569 C CA . GLU A 1 322 ? -36.500 5.787 -14.759 1.00 45.78 322 GLU A CA 1
ATOM 2570 C C . GLU A 1 322 ? -35.407 6.077 -15.799 1.00 45.78 322 GLU A C 1
ATOM 2572 O O . GLU A 1 322 ? -34.241 6.204 -15.442 1.00 45.78 322 GLU A O 1
ATOM 2577 N N . LEU A 1 323 ? -35.772 6.220 -17.078 1.00 38.91 323 LEU A N 1
ATOM 2578 C CA . LEU A 1 323 ? -34.815 6.512 -18.150 1.00 38.91 323 LEU A CA 1
ATOM 2579 C C . LEU A 1 323 ? -34.614 8.012 -18.393 1.00 38.91 323 LEU A C 1
ATOM 2581 O O . LEU A 1 323 ? -33.524 8.416 -18.780 1.00 38.91 323 LEU A O 1
ATOM 2585 N N . CYS A 1 324 ? -35.639 8.845 -18.187 1.00 44.31 324 CYS A N 1
ATOM 2586 C CA . CYS A 1 324 ? -35.553 10.282 -18.490 1.00 44.31 324 CYS A CA 1
ATOM 2587 C C . CYS A 1 324 ? -35.945 11.216 -17.337 1.00 44.31 324 CYS A C 1
ATOM 2589 O O . CYS A 1 324 ? -35.855 12.430 -17.477 1.00 44.31 324 CYS A O 1
ATOM 2591 N N . GLY A 1 325 ? -36.402 10.689 -16.202 1.00 43.59 325 GLY A N 1
ATOM 2592 C CA . GLY A 1 325 ? -36.734 11.469 -15.009 1.00 43.59 325 GLY A CA 1
ATOM 2593 C C . GLY A 1 325 ? -38.024 12.295 -15.087 1.00 43.59 325 GLY A C 1
ATOM 2594 O O . GLY A 1 325 ? -38.382 12.931 -14.098 1.00 43.59 325 GLY A O 1
ATOM 2595 N N . ALA A 1 326 ? -38.758 12.282 -16.206 1.00 45.97 326 ALA A N 1
ATOM 2596 C CA . ALA A 1 326 ? -39.976 13.078 -16.356 1.00 45.97 326 ALA A CA 1
ATOM 2597 C C . ALA A 1 326 ? -41.066 12.646 -15.354 1.00 45.97 326 ALA A C 1
ATOM 2599 O O . ALA A 1 326 ? -41.435 11.467 -15.283 1.00 45.97 326 ALA A O 1
ATOM 2600 N N . ALA A 1 327 ? -41.584 13.601 -14.576 1.00 46.47 327 ALA A N 1
ATOM 2601 C CA . ALA A 1 327 ? -42.720 13.397 -13.683 1.00 46.47 327 ALA A CA 1
ATOM 2602 C C . ALA A 1 327 ? -44.028 13.358 -14.489 1.00 46.47 327 ALA A C 1
ATOM 2604 O O . ALA A 1 327 ? -44.224 14.150 -15.410 1.00 46.47 327 ALA A O 1
ATOM 2605 N N . ARG A 1 328 ? -44.948 12.454 -14.133 1.00 42.47 328 ARG A N 1
ATOM 2606 C CA . ARG A 1 328 ? -46.311 12.467 -14.682 1.00 42.47 328 ARG A CA 1
ATOM 2607 C C . ARG A 1 328 ? -46.999 13.788 -14.335 1.00 42.47 328 ARG A C 1
ATOM 2609 O O . ARG A 1 328 ? -47.314 14.019 -13.172 1.00 42.47 328 ARG A O 1
ATOM 2616 N N . VAL A 1 329 ? -47.292 14.609 -15.340 1.00 36.50 329 VAL A N 1
ATOM 2617 C CA . VAL A 1 329 ? -48.357 15.612 -15.232 1.00 36.50 329 VAL A CA 1
ATOM 2618 C C . VAL A 1 329 ? -49.681 14.872 -15.428 1.00 36.50 329 VAL A C 1
ATOM 2620 O O . VAL A 1 329 ? -49.820 14.066 -16.349 1.00 36.50 329 VAL A O 1
ATOM 2623 N N . CYS A 1 330 ? -50.623 15.077 -14.511 1.00 30.16 330 CYS A N 1
ATOM 2624 C CA . CYS A 1 330 ? -51.935 14.443 -14.539 1.00 30.16 330 CYS A CA 1
ATOM 2625 C C . CYS A 1 330 ? -52.712 14.940 -15.771 1.00 30.16 330 CYS A C 1
ATOM 2627 O O . CYS A 1 330 ? -53.056 16.115 -15.842 1.00 30.16 330 CYS A O 1
ATOM 2629 N N . LEU A 1 331 ? -52.985 14.062 -16.742 1.00 30.61 331 LEU A N 1
ATOM 2630 C CA . LEU A 1 331 ? -53.941 14.333 -17.819 1.00 30.61 331 LEU A CA 1
ATOM 2631 C C . LEU A 1 331 ? -55.359 14.083 -17.297 1.00 30.61 331 LEU A C 1
ATOM 2633 O O . LEU A 1 331 ? -55.985 13.067 -17.577 1.00 30.61 331 LEU A O 1
ATOM 2637 N N . SER A 1 332 ? -55.842 15.041 -16.523 1.00 33.50 332 SER A N 1
ATOM 2638 C CA . SER A 1 332 ? -57.259 15.365 -16.412 1.00 33.50 332 SER A CA 1
ATOM 2639 C C . SER A 1 332 ? -57.330 16.885 -16.408 1.00 33.50 332 SER A C 1
ATOM 2641 O O . SER A 1 332 ? -57.328 17.490 -15.344 1.00 33.50 332 SER A O 1
ATOM 2643 N N . ASP A 1 333 ? -57.160 17.464 -17.598 1.00 27.66 333 ASP A N 1
ATOM 2644 C CA . ASP A 1 333 ? -57.844 18.676 -18.068 1.00 27.66 333 ASP A CA 1
ATOM 2645 C C . ASP A 1 333 ? -57.216 19.122 -19.396 1.00 27.66 333 ASP A C 1
ATOM 2647 O O . ASP A 1 333 ? -56.406 20.042 -19.486 1.00 27.66 333 ASP A O 1
ATOM 2651 N N . VAL A 1 334 ? -57.600 18.426 -20.471 1.00 30.50 334 VAL A N 1
ATOM 2652 C CA . VAL A 1 334 ? -57.564 18.996 -21.820 1.00 30.50 334 VAL A CA 1
ATOM 2653 C C . VAL A 1 334 ? -58.920 19.650 -22.057 1.00 30.50 334 VAL A C 1
ATOM 2655 O O . VAL A 1 334 ? -59.886 18.955 -22.343 1.00 30.50 334 VAL A O 1
ATOM 2658 N N . SER A 1 335 ? -58.985 20.974 -21.935 1.00 28.12 335 SER A N 1
ATOM 2659 C CA . SER A 1 335 ? -59.797 21.893 -22.756 1.00 28.12 335 SER A CA 1
ATOM 2660 C C . SER A 1 335 ? -59.466 23.311 -22.246 1.00 28.12 335 SER A C 1
ATOM 2662 O O . SER A 1 335 ? -59.513 23.533 -21.047 1.00 28.12 335 SER A O 1
ATOM 2664 N N . LYS A 1 336 ? -59.065 24.333 -23.004 1.00 29.83 336 LYS A N 1
ATOM 2665 C CA . LYS A 1 336 ? -59.236 24.692 -24.411 1.00 29.83 336 LYS A CA 1
ATOM 2666 C C . LYS A 1 336 ? -58.040 25.565 -24.856 1.00 29.83 336 LYS A C 1
ATOM 2668 O O . LYS A 1 336 ? -57.408 26.241 -24.055 1.00 29.83 336 LYS A O 1
ATOM 2673 N N . THR A 1 337 ? -57.763 25.493 -26.148 1.00 25.69 337 THR A N 1
ATOM 2674 C CA . THR A 1 337 ? -56.791 26.197 -27.015 1.00 25.69 337 THR A CA 1
ATOM 2675 C C . THR A 1 337 ? -56.987 27.739 -27.092 1.00 25.69 337 THR A C 1
ATOM 2677 O O . THR A 1 337 ? -57.994 28.210 -26.572 1.00 25.69 337 THR A O 1
ATOM 2680 N N . PRO A 1 338 ? -56.264 28.508 -27.949 1.00 38.50 338 PRO A N 1
ATOM 2681 C CA . PRO A 1 338 ? -54.812 28.757 -28.044 1.00 38.50 338 PRO A CA 1
ATOM 2682 C C . PRO A 1 338 ? -54.482 30.280 -28.252 1.00 38.50 338 PRO A C 1
ATOM 2684 O O . PRO A 1 338 ? -55.375 31.118 -28.248 1.00 38.50 338 PRO A O 1
ATOM 2687 N N . PHE A 1 339 ? -53.217 30.589 -28.596 1.00 22.67 339 PHE A N 1
ATOM 2688 C CA . PHE A 1 339 ? -52.785 31.610 -29.591 1.00 22.67 339 PHE A CA 1
ATOM 2689 C C . PHE A 1 339 ? -52.167 32.976 -29.147 1.00 22.67 339 PHE A C 1
ATOM 2691 O O . PHE A 1 339 ? -52.774 33.756 -28.428 1.00 22.67 339 PHE A O 1
ATOM 2698 N N . VAL A 1 340 ? -50.986 33.246 -29.753 1.00 25.17 340 VAL A N 1
ATOM 2699 C CA . VAL A 1 340 ? -50.271 34.520 -30.102 1.00 25.17 340 VAL A CA 1
ATOM 2700 C C . VAL A 1 340 ? -49.705 35.384 -28.960 1.00 25.17 340 VAL A C 1
ATOM 2702 O O . VAL A 1 340 ? -50.434 35.815 -28.086 1.00 25.17 340 VAL A O 1
ATOM 2705 N N . SER A 1 341 ? -48.387 35.575 -28.803 1.00 24.62 341 SER A N 1
ATOM 2706 C CA . SER A 1 341 ? -47.378 36.336 -29.584 1.00 24.62 341 SER A CA 1
ATOM 2707 C C . SER A 1 341 ? -47.453 37.873 -29.480 1.00 24.62 341 SER A C 1
ATOM 2709 O O . SER A 1 341 ? -48.513 38.474 -29.588 1.00 24.62 341 SER A O 1
ATOM 2711 N N . SER A 1 342 ? -46.256 38.467 -29.413 1.00 24.86 342 SER A N 1
ATOM 2712 C CA . SER A 1 342 ? -45.877 39.857 -29.722 1.00 24.86 342 SER A CA 1
ATOM 2713 C C . SER A 1 342 ? -46.161 40.973 -28.695 1.00 24.86 342 SER A C 1
ATOM 2715 O O . SER A 1 342 ? -47.267 41.462 -28.547 1.00 24.86 342 SER A O 1
ATOM 2717 N N . ALA A 1 343 ? -45.072 41.376 -28.029 1.00 25.86 343 ALA A N 1
ATOM 2718 C CA . ALA A 1 343 ? -44.382 42.668 -28.162 1.00 25.86 343 ALA A CA 1
ATOM 2719 C C . ALA A 1 343 ? -45.071 44.018 -27.828 1.00 25.86 343 ALA A C 1
ATOM 2721 O O . ALA A 1 343 ? -46.165 44.318 -28.282 1.00 25.86 343 ALA A O 1
ATOM 2722 N N . LYS A 1 344 ? -44.220 44.890 -27.245 1.00 23.02 344 LYS A N 1
ATOM 2723 C CA . LYS A 1 344 ? -44.180 46.376 -27.275 1.00 23.02 344 LYS A CA 1
ATOM 2724 C C . LYS A 1 344 ? -45.069 47.133 -26.268 1.00 23.02 344 LYS A C 1
ATOM 2726 O O . LYS A 1 344 ? -46.259 46.896 -26.184 1.00 23.02 344 LYS A O 1
ATOM 2731 N N . VAL A 1 345 ? -44.469 47.915 -25.354 1.00 22.81 345 VAL A N 1
ATOM 2732 C CA . VAL A 1 345 ? -44.051 49.355 -25.422 1.00 22.81 345 VAL A CA 1
ATOM 2733 C C . VAL A 1 345 ? -44.995 50.146 -24.502 1.00 22.81 345 VAL A C 1
ATOM 2735 O O . VAL A 1 345 ? -46.199 50.084 -24.680 1.00 22.81 345 VAL A O 1
ATOM 2738 N N . SER A 1 346 ? -44.485 50.584 -23.345 1.00 23.03 346 SER A N 1
ATOM 2739 C CA . SER A 1 346 ? -44.236 51.987 -22.931 1.00 23.03 346 SER A CA 1
ATOM 2740 C C . SER A 1 346 ? -45.500 52.784 -22.585 1.00 23.03 346 SER A C 1
ATOM 2742 O O . SER A 1 346 ? -46.427 52.776 -23.379 1.00 23.03 346 SER A O 1
ATOM 2744 N N . LEU A 1 347 ? -45.563 53.351 -21.367 1.00 24.09 347 LEU A N 1
ATOM 2745 C CA . LEU A 1 347 ? -45.484 54.807 -21.072 1.00 24.09 347 LEU A CA 1
ATOM 2746 C C . LEU A 1 347 ? -46.692 55.573 -21.640 1.00 24.09 347 LEU A C 1
ATOM 2748 O O . LEU A 1 347 ? -47.045 55.386 -22.789 1.00 24.09 347 LEU A O 1
ATOM 2752 N N . MET A 1 348 ? -47.372 56.493 -20.980 1.00 26.02 348 MET A N 1
ATOM 2753 C CA . MET A 1 348 ? -47.211 57.298 -19.773 1.00 26.02 348 MET A CA 1
ATOM 2754 C C . MET A 1 348 ? -48.551 58.048 -19.642 1.00 26.02 348 MET A C 1
ATOM 2756 O O . MET A 1 348 ? -49.268 58.157 -20.631 1.00 26.02 348 MET A O 1
ATOM 2760 N N . GLU A 1 349 ? -48.856 58.557 -18.453 1.00 25.64 349 GLU A N 1
ATOM 2761 C CA . GLU A 1 349 ? -49.486 59.869 -18.195 1.00 25.64 349 GLU A CA 1
ATOM 2762 C C . GLU A 1 349 ? -49.710 59.922 -16.672 1.00 25.64 349 GLU A C 1
ATOM 2764 O O . GLU A 1 349 ? -50.547 59.215 -16.115 1.00 25.64 349 GLU A O 1
ATOM 2769 N N . ASP A 1 350 ? -48.720 60.396 -15.914 1.00 27.66 350 ASP A N 1
ATOM 2770 C CA . ASP A 1 350 ? -48.420 61.803 -15.585 1.00 27.66 350 ASP A CA 1
ATOM 2771 C C . ASP A 1 350 ? -49.551 62.463 -14.779 1.00 27.66 350 ASP A C 1
ATOM 2773 O O . ASP A 1 350 ? -50.620 62.784 -15.278 1.00 27.66 350 ASP A O 1
ATOM 2777 N N . ALA A 1 351 ? -49.454 62.473 -13.450 1.00 29.11 351 ALA A N 1
ATOM 2778 C CA . ALA A 1 351 ? -48.604 63.325 -12.608 1.00 29.11 351 ALA A CA 1
ATOM 2779 C C . ALA A 1 351 ? -49.258 64.674 -12.275 1.00 29.11 351 ALA A C 1
ATOM 2781 O O . ALA A 1 351 ? -49.517 65.518 -13.128 1.00 29.11 351 ALA A O 1
ATOM 2782 N N . LYS A 1 352 ? -49.408 64.922 -10.970 1.00 27.95 352 LYS A N 1
ATOM 2783 C CA . LYS A 1 352 ? -49.431 66.278 -10.423 1.00 27.95 352 LYS A CA 1
ATOM 2784 C C . LYS A 1 352 ? -48.733 66.286 -9.063 1.00 27.95 352 LYS A C 1
ATOM 2786 O O . LYS A 1 352 ? -49.192 65.652 -8.117 1.00 27.95 352 LYS A O 1
ATOM 2791 N N . MET A 1 353 ? -47.583 66.963 -9.016 1.00 27.69 353 MET A N 1
ATOM 2792 C CA . MET A 1 353 ? -46.831 67.294 -7.797 1.00 27.69 353 MET A CA 1
ATOM 2793 C C . MET A 1 353 ? -47.582 68.364 -6.974 1.00 27.69 353 MET A C 1
ATOM 2795 O O . MET A 1 353 ? -48.441 69.049 -7.537 1.00 27.69 353 MET A O 1
ATOM 2799 N N . PRO A 1 354 ? -47.280 68.547 -5.671 1.00 28.11 354 PRO A N 1
ATOM 2800 C CA . PRO A 1 354 ? -46.116 69.360 -5.281 1.00 28.11 354 PRO A CA 1
ATOM 2801 C C . PRO A 1 354 ? -45.348 68.849 -4.036 1.00 28.11 354 PRO A C 1
ATOM 2803 O O . PRO A 1 354 ? -45.868 68.127 -3.189 1.00 28.11 354 PRO A O 1
ATOM 2806 N N . SER A 1 355 ? -44.079 69.253 -3.930 1.00 26.34 355 SER A N 1
ATOM 2807 C CA . SER A 1 355 ? -43.284 69.314 -2.687 1.00 26.34 355 SER A CA 1
ATOM 2808 C C . SER A 1 355 ? -43.788 70.505 -1.816 1.00 26.34 355 SER A C 1
ATOM 2810 O O . SER A 1 355 ? -44.566 71.292 -2.356 1.00 26.34 355 SER A O 1
ATOM 2812 N N . PRO A 1 356 ? -43.413 70.717 -0.523 1.00 33.34 356 PRO A N 1
ATOM 2813 C CA . PRO A 1 356 ? -42.109 70.423 0.074 1.00 33.34 356 PRO A CA 1
ATOM 2814 C C . PRO A 1 356 ? -42.073 69.973 1.556 1.00 33.34 356 PRO A C 1
ATOM 2816 O O . PRO A 1 356 ? -43.014 70.066 2.332 1.00 33.34 356 PRO A O 1
ATOM 2819 N N . SER A 1 357 ? -40.863 69.556 1.934 1.00 29.12 357 SER A N 1
ATOM 2820 C CA . SER A 1 357 ? -40.221 69.725 3.245 1.00 29.12 357 SER A CA 1
ATOM 2821 C C . SER A 1 357 ? -40.826 69.094 4.512 1.00 29.12 357 SER A C 1
ATOM 2823 O O . SER A 1 357 ? -41.722 69.624 5.153 1.00 29.12 357 SER A O 1
ATOM 2825 N N . LYS A 1 358 ? -40.054 68.095 4.962 1.00 32.44 358 LYS A N 1
ATOM 2826 C CA . LYS A 1 358 ? -39.628 67.781 6.338 1.00 32.44 358 LYS A CA 1
ATOM 2827 C C . LYS A 1 358 ? -40.601 67.005 7.244 1.00 32.44 358 LYS A C 1
ATOM 2829 O O . LYS A 1 358 ? -41.412 67.539 7.988 1.00 32.44 358 LYS A O 1
ATOM 2834 N N . SER A 1 359 ? -40.265 65.711 7.286 1.00 42.75 359 SER A N 1
ATOM 2835 C CA . SER A 1 359 ? -40.678 64.616 8.173 1.00 42.75 359 SER A CA 1
ATOM 2836 C C . SER A 1 359 ? -42.026 63.979 7.835 1.00 42.75 359 SER A C 1
ATOM 2838 O O . SER A 1 359 ? -43.071 64.617 7.903 1.00 42.75 359 SER A O 1
ATOM 2840 N N . PRO A 1 360 ? -42.004 62.693 7.443 1.00 34.81 360 PRO A N 1
ATOM 2841 C CA . PRO A 1 360 ? -42.729 61.735 8.274 1.00 34.81 360 PRO A CA 1
ATOM 2842 C C . PRO A 1 360 ? -42.091 60.334 8.336 1.00 34.81 360 PRO A C 1
ATOM 2844 O O . PRO A 1 360 ? -41.610 59.782 7.353 1.00 34.81 360 PRO A O 1
ATOM 2847 N N . ARG A 1 361 ? -42.136 59.775 9.551 1.00 41.78 361 ARG A N 1
ATOM 2848 C CA . ARG A 1 361 ? -42.231 58.348 9.918 1.00 41.78 361 ARG A CA 1
ATOM 2849 C C . ARG A 1 361 ? -41.912 57.350 8.791 1.00 41.78 361 ARG A C 1
ATOM 2851 O O . ARG A 1 361 ? -42.776 57.013 7.988 1.00 41.78 361 ARG A O 1
ATOM 2858 N N . GLN A 1 362 ? -40.683 56.831 8.801 1.00 36.69 362 GLN A N 1
ATOM 2859 C CA . GLN A 1 362 ? -40.266 55.736 7.927 1.00 36.69 362 GLN A CA 1
ATOM 2860 C C . GLN A 1 362 ? -41.170 54.507 8.091 1.00 36.69 362 GLN A C 1
ATOM 2862 O O . GLN A 1 362 ? -41.491 54.072 9.200 1.00 36.69 362 GLN A O 1
ATOM 2867 N N . ALA A 1 363 ? -41.557 53.979 6.933 1.00 37.94 363 ALA A N 1
ATOM 2868 C CA . ALA A 1 363 ? -42.365 52.794 6.730 1.00 37.94 363 ALA A CA 1
ATOM 2869 C C . ALA A 1 363 ? -41.846 51.602 7.545 1.00 37.94 363 ALA A C 1
ATOM 2871 O O . ALA A 1 363 ? -40.668 51.244 7.486 1.00 37.94 363 ALA A O 1
ATOM 2872 N N . ARG A 1 364 ? -42.750 50.965 8.296 1.00 39.53 364 ARG A N 1
ATOM 2873 C CA . ARG A 1 364 ? -42.473 49.677 8.935 1.00 39.53 364 ARG A CA 1
ATOM 2874 C C . ARG A 1 364 ? -42.357 48.631 7.827 1.00 39.53 364 ARG A C 1
ATOM 2876 O O . ARG A 1 364 ? -43.259 48.479 7.010 1.00 39.53 364 ARG A O 1
ATOM 2883 N N . SER A 1 365 ? -41.207 47.973 7.805 1.00 41.72 365 SER A N 1
ATOM 2884 C CA . SER A 1 365 ? -40.843 46.872 6.923 1.00 41.72 365 SER A CA 1
ATOM 2885 C C . SER A 1 365 ? -41.842 45.713 7.003 1.00 41.72 365 SER A C 1
ATOM 2887 O O . SER A 1 365 ? -42.588 45.588 7.975 1.00 41.72 365 SER A O 1
ATOM 2889 N N . SER A 1 366 ? -41.796 44.795 6.030 1.00 40.44 366 SER A N 1
ATOM 2890 C CA . SER A 1 366 ? -42.527 43.512 6.055 1.00 40.44 366 SER A CA 1
ATOM 2891 C C . SER A 1 366 ? -42.123 42.576 7.218 1.00 40.44 366 SER A C 1
ATOM 2893 O O . SER A 1 366 ? -42.524 41.416 7.265 1.00 40.44 366 SER A O 1
ATOM 2895 N N . TRP A 1 367 ? -41.366 43.095 8.189 1.00 47.91 367 TRP A N 1
ATOM 2896 C CA . TRP A 1 367 ? -41.029 42.487 9.463 1.00 47.91 367 TRP A CA 1
ATOM 2897 C C . TRP A 1 367 ? -41.899 43.109 10.563 1.00 47.91 367 TRP A C 1
ATOM 2899 O O . TRP A 1 367 ? -41.555 44.117 11.178 1.00 47.91 367 TRP A O 1
ATOM 2909 N N . GLY A 1 368 ? -43.038 42.487 10.849 1.00 31.03 368 GLY A N 1
ATOM 2910 C CA . GLY A 1 368 ? -43.844 42.792 12.030 1.00 31.03 368 GLY A CA 1
ATOM 2911 C C . GLY A 1 368 ? -44.607 41.544 12.443 1.00 31.03 368 GLY A C 1
ATOM 2912 O O . GLY A 1 368 ? -45.677 41.279 11.922 1.00 31.03 368 GLY A O 1
ATOM 2913 N N . CYS A 1 369 ? -44.052 40.700 13.309 1.00 41.06 369 CYS A N 1
ATOM 2914 C CA . CYS A 1 369 ? -44.216 40.896 14.750 1.00 41.06 369 CYS A CA 1
ATOM 2915 C C . CYS A 1 369 ? -43.053 40.345 15.601 1.00 41.06 369 CYS A C 1
ATOM 2917 O O . CYS A 1 369 ? -43.267 39.896 16.729 1.00 41.06 369 CYS A O 1
ATOM 2919 N N . LEU A 1 370 ? -41.811 40.389 15.110 1.00 44.12 370 LEU A N 1
ATOM 2920 C CA . LEU A 1 370 ? -40.668 40.072 15.970 1.00 44.12 370 LEU A CA 1
ATOM 2921 C C . LEU A 1 370 ? -40.453 41.209 16.975 1.00 44.12 370 LEU A C 1
ATOM 2923 O O . LEU A 1 370 ? -39.909 42.266 16.668 1.00 44.12 370 LEU A O 1
ATOM 2927 N N . ARG A 1 371 ? -40.949 40.985 18.190 1.00 55.56 371 ARG A N 1
ATOM 2928 C CA . ARG A 1 371 ? -40.673 41.808 19.368 1.00 55.56 371 ARG A CA 1
ATOM 2929 C C . ARG A 1 371 ? -39.189 41.710 19.742 1.00 55.56 371 ARG A C 1
ATOM 2931 O O . ARG A 1 371 ? -38.580 40.656 19.567 1.00 55.56 371 ARG A O 1
ATOM 2938 N N . ALA A 1 372 ? -38.617 42.804 20.251 1.00 54.53 372 ALA A N 1
ATOM 2939 C CA . ALA A 1 372 ? -37.226 42.824 20.700 1.00 54.53 372 ALA A CA 1
ATOM 2940 C C . ALA A 1 372 ? -36.991 41.732 21.769 1.00 54.53 372 ALA A C 1
ATOM 2942 O O . ALA A 1 372 ? -37.868 41.543 22.621 1.00 54.53 372 ALA A O 1
ATOM 2943 N N . PRO A 1 373 ? -35.849 41.014 21.745 1.00 53.41 373 PRO A N 1
ATOM 2944 C CA . PRO A 1 373 ? -35.590 39.934 22.689 1.00 53.41 373 PRO A CA 1
ATOM 2945 C C . PRO A 1 373 ? -35.618 40.460 24.126 1.00 53.41 373 PRO A C 1
ATOM 2947 O O . PRO A 1 373 ? -34.881 41.380 24.482 1.00 53.41 373 PRO A O 1
ATOM 2950 N N . THR A 1 374 ? -36.459 39.876 24.973 1.00 60.53 374 THR A N 1
ATOM 2951 C CA . THR A 1 374 ? -36.452 40.158 26.411 1.00 60.53 374 THR A CA 1
ATOM 2952 C C . THR A 1 374 ? -35.277 39.441 27.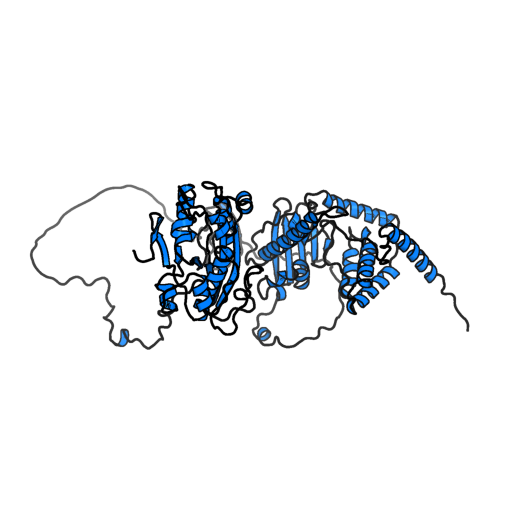085 1.00 60.53 374 THR A C 1
ATOM 2954 O O . THR A 1 374 ? -34.723 38.485 26.541 1.00 60.53 374 THR A O 1
ATOM 2957 N N . LYS A 1 375 ? -34.919 39.813 28.325 1.00 54.69 375 LYS A N 1
ATOM 2958 C CA . LYS A 1 375 ? -33.916 39.062 29.115 1.00 54.69 375 LYS A CA 1
ATOM 2959 C C . LYS A 1 375 ? -34.241 37.563 29.227 1.00 54.69 375 LYS A C 1
ATOM 2961 O O . LYS A 1 375 ? -33.319 36.772 29.347 1.00 54.69 375 LYS A O 1
ATOM 2966 N N . LYS A 1 376 ? -35.515 37.157 29.144 1.00 50.81 376 LYS A N 1
ATOM 2967 C CA . LYS A 1 376 ? -35.937 35.743 29.109 1.00 50.81 376 LYS A CA 1
ATOM 2968 C C . LYS A 1 376 ? -35.833 35.093 27.720 1.00 50.81 376 LYS A C 1
ATOM 2970 O O . LYS A 1 376 ? -35.751 33.876 27.650 1.00 50.81 376 LYS A O 1
ATOM 2975 N N . ASP A 1 377 ? -35.816 35.867 26.635 1.00 54.81 377 ASP A N 1
ATOM 2976 C CA . ASP A 1 377 ? -35.572 35.354 25.275 1.00 54.81 377 ASP A CA 1
ATOM 2977 C C . ASP A 1 377 ? -34.063 35.188 25.015 1.00 54.81 377 ASP A C 1
ATOM 2979 O O . ASP A 1 377 ? -33.639 34.242 24.357 1.00 54.81 377 ASP A O 1
ATOM 2983 N N . ILE A 1 378 ? -33.244 36.072 25.599 1.00 56.97 378 ILE A N 1
ATOM 2984 C CA . ILE A 1 378 ? -31.774 35.961 25.636 1.00 56.97 378 ILE A CA 1
ATOM 2985 C C . ILE A 1 378 ? -31.348 34.830 26.585 1.00 56.97 378 ILE A C 1
ATOM 2987 O O . ILE A 1 378 ? -30.393 34.103 26.322 1.00 56.97 378 ILE A O 1
ATOM 2991 N N . VAL A 1 379 ? -32.089 34.651 27.680 1.00 56.06 379 VAL A N 1
ATOM 2992 C CA . VAL A 1 379 ? -31.911 33.571 28.654 1.00 56.06 379 VAL A CA 1
ATOM 2993 C C . VAL A 1 379 ? -33.087 32.604 28.523 1.00 56.06 379 VAL A C 1
ATOM 2995 O O . VAL A 1 379 ? -33.900 32.463 29.437 1.00 56.06 379 VAL A O 1
ATOM 2998 N N . GLY A 1 380 ? -33.213 31.967 27.354 1.00 46.78 380 GLY A N 1
ATOM 2999 C CA . GLY A 1 380 ? -34.191 30.897 27.146 1.00 46.78 380 GLY A CA 1
ATOM 3000 C C . GLY A 1 380 ? -34.055 29.791 28.208 1.00 46.78 380 GLY A C 1
ATOM 3001 O O . GLY A 1 380 ? -33.018 29.702 28.880 1.00 46.78 380 GLY A O 1
ATOM 3002 N N . PRO A 1 381 ? -35.068 28.913 28.387 1.00 43.22 381 PRO A N 1
ATOM 3003 C CA . PRO A 1 381 ? -34.916 27.767 29.278 1.00 43.22 381 PRO A CA 1
ATOM 3004 C C . PRO A 1 381 ? -33.652 27.037 28.842 1.00 43.22 381 PRO A C 1
ATOM 3006 O O . PRO A 1 381 ? -33.483 26.831 27.641 1.00 43.22 381 PRO A O 1
ATOM 3009 N N . ARG A 1 382 ? -32.758 26.713 29.789 1.00 47.84 382 ARG A N 1
ATOM 3010 C CA . ARG A 1 382 ? -31.473 26.031 29.552 1.00 47.84 382 ARG A CA 1
ATOM 3011 C C . ARG A 1 382 ? -31.692 24.666 28.878 1.00 47.84 382 ARG A C 1
ATOM 3013 O O . ARG A 1 382 ? -31.432 23.615 29.456 1.00 47.84 382 ARG A O 1
ATOM 3020 N N . LYS A 1 383 ? -32.112 24.652 27.617 1.00 43.81 383 LYS A N 1
ATOM 3021 C CA . LYS A 1 383 ? -31.770 23.612 26.669 1.00 43.81 383 LYS A CA 1
ATOM 3022 C C . LYS A 1 383 ? -30.289 23.819 26.470 1.00 43.81 383 LYS A C 1
ATOM 3024 O O . LYS A 1 383 ? -29.878 24.787 25.844 1.00 43.81 383 LYS A O 1
ATOM 3029 N N . ARG A 1 384 ? -29.499 22.959 27.109 1.00 47.56 384 ARG A N 1
ATOM 3030 C CA . ARG A 1 384 ? -28.056 22.855 26.907 1.00 47.56 384 ARG A CA 1
ATOM 3031 C C . ARG A 1 384 ? -27.762 23.019 25.411 1.00 47.56 384 ARG A C 1
ATOM 3033 O O . ARG A 1 384 ? -27.971 22.081 24.643 1.00 47.56 384 ARG A O 1
ATOM 3040 N N . GLN A 1 385 ? -27.298 24.199 25.006 1.00 44.50 385 GLN A N 1
ATOM 3041 C CA . GLN A 1 385 ? -26.683 24.433 23.707 1.00 44.50 385 GLN A CA 1
ATOM 3042 C C . GLN A 1 385 ? -25.376 23.631 23.709 1.00 44.50 385 GLN A C 1
ATOM 3044 O O . GLN A 1 385 ? -24.314 24.133 24.027 1.00 44.50 385 GLN A O 1
ATOM 3049 N N . LYS A 1 386 ? -25.461 22.328 23.432 1.00 45.84 386 LYS A N 1
ATOM 3050 C CA . LYS A 1 386 ? -24.295 21.459 23.193 1.00 45.84 386 LYS A CA 1
ATOM 3051 C C . LYS A 1 386 ? -23.927 21.387 21.702 1.00 45.84 386 LYS A C 1
ATOM 3053 O O . LYS A 1 386 ? -23.124 20.544 21.312 1.00 45.84 386 LYS A O 1
ATOM 3058 N N . GLY A 1 387 ? -24.568 22.207 20.864 1.00 40.91 387 GLY A N 1
ATOM 3059 C CA . GLY A 1 387 ? -24.440 22.158 19.405 1.00 40.91 387 GLY A CA 1
ATOM 3060 C C . GLY A 1 387 ? -23.468 23.171 18.798 1.00 40.91 387 GLY A C 1
ATOM 3061 O O . GLY A 1 387 ? -22.918 22.879 17.746 1.00 40.91 387 GLY A O 1
ATOM 3062 N N . LEU A 1 388 ? -23.238 24.321 19.445 1.00 48.66 388 LEU A N 1
ATOM 3063 C CA . LEU A 1 388 ? -22.415 25.415 18.897 1.00 48.66 388 LEU A CA 1
ATOM 3064 C C . LEU A 1 388 ? -20.957 25.427 19.394 1.00 48.66 388 LEU A C 1
ATOM 3066 O O . LEU A 1 388 ? -20.126 26.056 18.756 1.00 48.66 388 LEU A O 1
ATOM 3070 N N . ASP A 1 389 ? -20.630 24.655 20.436 1.00 53.66 389 ASP A N 1
ATOM 3071 C CA . ASP A 1 389 ? -19.266 24.537 20.985 1.00 53.66 389 ASP A CA 1
ATOM 3072 C C . ASP A 1 389 ? -18.634 23.162 20.716 1.00 53.66 389 ASP A C 1
ATOM 3074 O O . ASP A 1 389 ? -17.814 22.677 21.499 1.00 53.66 389 ASP A O 1
ATOM 3078 N N . ARG A 1 390 ? -19.029 22.460 19.644 1.00 53.91 390 ARG A N 1
ATOM 3079 C CA . ARG A 1 390 ? -18.235 21.293 19.237 1.00 53.91 390 ARG A CA 1
ATOM 3080 C C . ARG A 1 390 ? -16.959 21.823 18.587 1.00 53.91 390 ARG A C 1
ATOM 3082 O O . ARG A 1 390 ? -17.065 22.522 17.580 1.00 53.91 390 ARG A O 1
ATOM 3089 N N . PRO A 1 391 ? -15.770 21.540 19.149 1.00 63.78 391 PRO A N 1
ATOM 3090 C CA . PRO A 1 391 ? -14.535 21.995 18.537 1.00 63.78 391 PRO A CA 1
ATOM 3091 C C . PRO A 1 391 ? -14.445 21.405 17.120 1.00 63.78 391 PRO A C 1
ATOM 3093 O O . PRO A 1 391 ? -14.920 20.280 16.920 1.00 63.78 391 PRO A O 1
ATOM 3096 N N . PRO A 1 392 ? -13.862 22.132 16.145 1.00 72.56 392 PRO A N 1
ATOM 3097 C CA . PRO A 1 392 ? -13.789 21.680 14.759 1.00 72.56 392 PRO A CA 1
ATOM 3098 C C . PRO A 1 392 ? -13.284 20.235 14.674 1.00 72.56 392 PRO A C 1
ATOM 3100 O O . PRO A 1 392 ? -12.432 19.855 15.493 1.00 72.56 392 PRO A O 1
ATOM 3103 N N . PRO A 1 393 ? -13.817 19.408 13.759 1.00 79.12 393 PRO A N 1
ATOM 3104 C CA . PRO A 1 393 ? -13.333 18.045 13.602 1.00 79.12 393 PRO A CA 1
ATOM 3105 C C . PRO A 1 393 ? -11.835 18.075 13.282 1.00 79.12 393 PRO A C 1
ATOM 3107 O O . PRO A 1 393 ? -11.372 18.920 12.516 1.00 79.12 393 PRO A O 1
ATOM 3110 N N . THR A 1 394 ? -11.073 17.190 13.923 1.00 90.00 394 THR A N 1
ATOM 3111 C CA . THR A 1 394 ? -9.672 16.976 13.549 1.00 90.00 394 THR A CA 1
ATOM 3112 C C . THR A 1 394 ? -9.620 16.316 12.171 1.00 90.00 394 THR A C 1
ATOM 3114 O O . THR A 1 394 ? -10.593 15.687 11.753 1.00 90.00 394 THR A O 1
ATOM 3117 N N . PHE A 1 395 ? -8.502 16.456 11.464 1.00 95.25 395 PHE A N 1
ATOM 3118 C CA . PHE A 1 395 ? -8.231 15.662 10.270 1.00 95.25 395 PHE A CA 1
ATOM 3119 C C . PHE A 1 395 ? -8.325 14.169 10.594 1.00 95.25 395 PHE A C 1
ATOM 3121 O O . PHE A 1 395 ? -7.834 13.733 11.636 1.00 95.25 395 PHE A O 1
ATOM 3128 N N . ASP A 1 396 ? -8.939 13.401 9.695 1.00 95.06 396 ASP A N 1
ATOM 3129 C CA . ASP A 1 396 ? -9.024 11.942 9.793 1.00 95.06 396 ASP A CA 1
ATOM 3130 C C . ASP A 1 396 ? -7.669 11.306 9.460 1.00 95.06 396 ASP A C 1
ATOM 3132 O O . ASP A 1 396 ? -7.269 10.299 10.053 1.00 95.06 396 ASP A O 1
ATOM 3136 N N . TYR A 1 397 ? -6.947 11.920 8.519 1.00 97.69 397 TYR A N 1
ATOM 3137 C CA . TYR A 1 397 ? -5.636 11.476 8.077 1.00 97.69 397 TYR A CA 1
ATOM 3138 C C . TYR A 1 397 ? -4.651 12.636 7.941 1.00 97.69 397 TYR A C 1
ATOM 3140 O O . TYR A 1 397 ? -5.022 13.753 7.587 1.00 97.69 397 TYR A O 1
ATOM 3148 N N . LEU A 1 398 ? -3.374 12.350 8.175 1.00 98.44 398 LEU A N 1
ATOM 3149 C CA . LEU A 1 398 ? -2.265 13.253 7.892 1.00 98.44 398 LEU A CA 1
ATOM 3150 C C . LEU A 1 398 ? -1.240 12.525 7.027 1.00 98.44 398 LEU A C 1
ATOM 3152 O O . LEU A 1 398 ? -0.847 11.406 7.350 1.00 98.44 398 LEU A O 1
ATOM 3156 N N . VAL A 1 399 ? -0.806 13.152 5.939 1.00 98.44 399 VAL A N 1
ATOM 3157 C CA . VAL A 1 399 ? 0.231 12.610 5.056 1.00 98.44 399 VAL A CA 1
ATOM 3158 C C . VAL A 1 399 ? 1.537 13.322 5.379 1.00 98.44 399 VAL A C 1
ATOM 3160 O O . VAL A 1 399 ? 1.735 14.467 4.986 1.00 98.44 399 VAL A O 1
ATOM 3163 N N . VAL A 1 400 ? 2.402 12.671 6.153 1.00 98.50 400 VAL A N 1
ATOM 3164 C CA . VAL A 1 400 ? 3.693 13.235 6.561 1.00 98.50 400 VAL A CA 1
ATOM 3165 C C . VAL A 1 400 ? 4.708 12.991 5.453 1.00 98.50 400 VAL A C 1
ATOM 3167 O O . VAL A 1 400 ? 4.883 11.838 5.068 1.00 98.50 400 VAL A O 1
ATOM 3170 N N . LEU A 1 401 ? 5.362 14.035 4.952 1.00 97.69 401 LEU A N 1
ATOM 3171 C CA . LEU A 1 401 ? 6.367 13.934 3.892 1.00 97.69 401 LEU A CA 1
ATOM 3172 C C . LEU A 1 401 ? 7.610 14.769 4.203 1.00 97.69 401 LEU A C 1
ATOM 3174 O O . LEU A 1 401 ? 7.527 15.756 4.938 1.00 97.69 401 LEU A O 1
ATOM 3178 N N . ASP A 1 402 ? 8.732 14.350 3.625 1.00 97.88 402 ASP A N 1
ATOM 3179 C CA . ASP A 1 402 ? 10.038 15.010 3.706 1.00 97.88 402 ASP A CA 1
ATOM 3180 C C . ASP A 1 402 ? 10.846 14.622 2.457 1.00 97.88 402 ASP A C 1
ATOM 3182 O O . ASP A 1 402 ? 11.107 13.435 2.237 1.00 97.88 402 ASP A O 1
ATOM 3186 N N . PHE A 1 403 ? 11.140 15.580 1.579 1.00 98.19 403 PHE A N 1
ATOM 3187 C CA . PHE A 1 403 ? 11.842 15.314 0.323 1.00 98.19 403 PHE A CA 1
ATOM 3188 C C . PHE A 1 403 ? 13.350 15.407 0.505 1.00 98.19 403 PHE A C 1
ATOM 3190 O O . PHE A 1 403 ? 13.853 16.315 1.156 1.00 98.19 403 PHE A O 1
ATOM 3197 N N . GLU A 1 404 ? 14.080 14.555 -0.209 1.00 98.06 404 GLU A N 1
ATOM 3198 C CA . GLU A 1 404 ? 15.496 14.811 -0.477 1.00 98.06 404 GLU A CA 1
ATOM 3199 C C . GLU A 1 404 ? 15.640 15.422 -1.867 1.00 98.06 404 GLU A C 1
ATOM 3201 O O . GLU A 1 404 ? 14.869 15.104 -2.776 1.00 98.06 404 GLU A O 1
ATOM 3206 N N . TRP A 1 405 ? 16.627 16.298 -2.043 1.00 97.69 405 TRP A N 1
ATOM 3207 C CA . TRP A 1 405 ? 16.898 16.962 -3.316 1.00 97.69 405 TRP A CA 1
ATOM 3208 C C . TRP A 1 405 ? 18.396 17.119 -3.571 1.00 97.69 405 TRP A C 1
ATOM 3210 O O . TRP A 1 405 ? 19.217 17.084 -2.653 1.00 97.69 405 TRP A O 1
ATOM 3220 N N . THR A 1 406 ? 18.763 17.335 -4.833 1.00 97.06 406 THR A N 1
ATOM 3221 C CA . THR A 1 406 ? 20.139 17.629 -5.244 1.00 97.06 406 THR A CA 1
ATOM 3222 C C . THR A 1 406 ? 20.675 18.833 -4.472 1.00 97.06 406 THR A C 1
ATOM 3224 O O . THR A 1 406 ? 20.052 19.898 -4.486 1.00 97.06 406 THR A O 1
ATOM 3227 N N . ALA A 1 407 ? 21.840 18.703 -3.846 1.00 94.69 407 ALA A N 1
ATOM 3228 C CA . ALA A 1 407 ? 22.446 19.777 -3.066 1.00 94.69 407 ALA A CA 1
ATOM 3229 C C . ALA A 1 407 ? 23.945 19.924 -3.349 1.00 94.69 407 ALA A C 1
ATOM 3231 O O . ALA A 1 407 ? 24.594 19.012 -3.852 1.00 94.69 407 ALA A O 1
ATOM 3232 N N . ASP A 1 408 ? 24.503 21.077 -2.996 1.00 93.12 408 ASP A N 1
ATOM 3233 C CA . ASP A 1 408 ? 25.932 21.385 -3.055 1.00 93.12 408 ASP A CA 1
ATOM 3234 C C . ASP A 1 408 ? 26.243 22.345 -1.889 1.00 93.12 408 ASP A C 1
ATOM 3236 O O . ASP A 1 408 ? 25.406 23.170 -1.511 1.00 93.12 408 ASP A O 1
ATOM 3240 N N . ASN A 1 409 ? 27.407 22.190 -1.257 1.00 93.75 409 ASN A N 1
ATOM 3241 C CA . ASN A 1 409 ? 27.827 22.986 -0.099 1.00 93.75 409 ASN A CA 1
ATOM 3242 C C . ASN A 1 409 ? 28.685 24.208 -0.462 1.00 93.75 409 ASN A C 1
ATOM 3244 O O . ASN A 1 409 ? 29.004 25.008 0.416 1.00 93.75 409 ASN A O 1
ATOM 3248 N N . LYS A 1 410 ? 29.070 24.356 -1.732 1.00 92.88 410 LYS A N 1
ATOM 3249 C CA . LYS A 1 410 ? 29.902 25.455 -2.244 1.00 92.88 410 LYS A CA 1
ATOM 3250 C C . LYS A 1 410 ? 29.112 26.414 -3.119 1.00 92.88 410 LYS A C 1
ATOM 3252 O O . LYS A 1 410 ? 29.356 27.618 -3.081 1.00 92.88 410 LYS A O 1
ATOM 3257 N N . ARG A 1 411 ? 28.185 25.897 -3.924 1.00 90.69 411 ARG A N 1
ATOM 3258 C CA . ARG A 1 411 ? 27.378 26.689 -4.862 1.00 90.69 411 ARG A CA 1
ATOM 3259 C C . ARG A 1 411 ? 25.905 26.329 -4.767 1.00 90.69 411 ARG A C 1
ATOM 3261 O O . ARG A 1 411 ? 25.538 25.248 -4.330 1.00 90.69 411 ARG A O 1
ATOM 3268 N N . LYS A 1 412 ? 25.049 27.248 -5.201 1.00 89.81 412 LYS A N 1
ATOM 3269 C CA . LYS A 1 412 ? 23.622 26.971 -5.342 1.00 89.81 412 LYS A CA 1
ATOM 3270 C C . LYS A 1 412 ? 23.399 26.030 -6.531 1.00 89.81 412 LYS A C 1
ATOM 3272 O O . LYS A 1 412 ? 24.090 26.142 -7.541 1.00 89.81 412 LYS A O 1
ATOM 3277 N N . MET A 1 413 ? 22.429 25.126 -6.406 1.00 92.62 413 MET A N 1
ATOM 3278 C CA . MET A 1 413 ? 21.951 24.343 -7.544 1.00 92.62 413 MET A CA 1
ATOM 3279 C C . MET A 1 413 ? 21.229 25.271 -8.518 1.00 92.62 413 MET A C 1
ATOM 3281 O O . MET A 1 413 ? 20.225 25.888 -8.158 1.00 92.62 413 MET A O 1
ATOM 3285 N N . GLU A 1 414 ? 21.758 25.374 -9.731 1.00 90.56 414 GLU A N 1
ATOM 3286 C CA . GLU A 1 414 ? 21.212 26.208 -10.797 1.00 90.56 414 GLU A CA 1
ATOM 3287 C C . GLU A 1 414 ? 20.721 25.322 -11.952 1.00 90.56 414 GLU A C 1
ATOM 3289 O O . GLU A 1 414 ? 21.314 24.273 -12.206 1.00 90.56 414 GLU A O 1
ATOM 3294 N N . PRO A 1 415 ? 19.646 25.706 -12.661 1.00 93.06 415 PRO A N 1
ATOM 3295 C CA . PRO A 1 415 ? 18.708 26.777 -12.315 1.00 93.06 415 PRO A CA 1
ATOM 3296 C C . PRO A 1 415 ? 17.823 26.443 -11.094 1.00 93.06 415 PRO A C 1
ATOM 3298 O O . PRO A 1 415 ? 17.249 27.343 -10.482 1.00 93.06 415 PRO A O 1
ATOM 3301 N N . VAL A 1 416 ? 17.711 25.162 -10.719 1.00 95.81 416 VAL A N 1
ATOM 3302 C CA . VAL A 1 416 ? 16.868 24.693 -9.610 1.00 95.81 416 VAL A CA 1
ATOM 3303 C C . VAL A 1 416 ? 17.449 23.419 -8.981 1.00 95.81 416 VAL A C 1
ATOM 3305 O O . VAL A 1 416 ? 18.132 22.648 -9.655 1.00 95.81 416 VAL A O 1
ATOM 3308 N N . ALA A 1 417 ? 17.184 23.199 -7.692 1.00 95.62 417 ALA A N 1
ATOM 3309 C CA . ALA A 1 417 ? 17.409 21.901 -7.057 1.00 95.62 417 ALA A CA 1
ATOM 3310 C C . ALA A 1 417 ? 16.277 20.936 -7.437 1.00 95.62 417 ALA A C 1
ATOM 3312 O O . ALA A 1 417 ? 15.122 21.349 -7.493 1.00 95.62 417 ALA A O 1
ATOM 3313 N N . GLU A 1 418 ? 16.600 19.671 -7.671 1.00 97.81 418 GLU A N 1
ATOM 3314 C CA . GLU A 1 418 ? 15.632 18.650 -8.079 1.00 97.81 418 GLU A CA 1
ATOM 3315 C C . GLU A 1 418 ? 15.464 17.600 -6.989 1.00 97.81 418 GLU A C 1
ATOM 3317 O O . GLU A 1 418 ? 16.447 17.185 -6.376 1.00 97.81 418 GLU A O 1
ATOM 3322 N N . ILE A 1 419 ? 14.233 17.161 -6.756 1.00 98.50 419 ILE A N 1
ATOM 3323 C CA . ILE A 1 419 ? 13.908 16.077 -5.836 1.00 98.50 419 ILE A CA 1
ATOM 3324 C C . ILE A 1 419 ? 14.619 14.801 -6.302 1.00 98.50 419 ILE A C 1
ATOM 3326 O O . ILE A 1 419 ? 14.611 14.461 -7.484 1.00 98.50 419 ILE A O 1
ATOM 3330 N N . THR A 1 420 ? 15.225 14.090 -5.355 1.00 98.31 420 THR A N 1
ATOM 3331 C CA . THR A 1 420 ? 15.920 12.808 -5.549 1.00 98.31 420 THR A CA 1
ATOM 3332 C C . THR A 1 420 ? 15.274 11.673 -4.752 1.00 98.31 420 THR A C 1
ATOM 3334 O O . THR A 1 420 ? 15.461 10.506 -5.098 1.00 98.31 420 THR A O 1
ATOM 3337 N N . GLN A 1 421 ? 14.456 11.984 -3.739 1.00 98.56 421 GLN A N 1
ATOM 3338 C CA . GLN A 1 421 ? 13.593 11.027 -3.039 1.00 98.56 421 GLN A CA 1
ATOM 3339 C C . GLN A 1 421 ? 12.241 11.663 -2.697 1.00 98.56 421 GLN A C 1
ATOM 3341 O O . GLN A 1 421 ? 12.181 12.784 -2.195 1.00 98.56 421 GLN A O 1
ATOM 3346 N N . PHE A 1 422 ? 11.158 10.916 -2.916 1.00 98.44 422 PHE A N 1
ATOM 3347 C CA . PHE A 1 422 ? 9.773 11.325 -2.694 1.00 98.44 422 PHE A CA 1
ATOM 3348 C C . PHE A 1 422 ? 9.053 10.333 -1.761 1.00 98.44 422 PHE A C 1
ATOM 3350 O O . PHE A 1 422 ? 8.364 9.424 -2.233 1.00 98.44 422 PHE A O 1
ATOM 3357 N N . PRO A 1 423 ? 9.202 10.461 -0.433 1.00 97.94 423 PRO A N 1
ATOM 3358 C CA . PRO A 1 423 ? 8.549 9.591 0.532 1.00 97.94 423 PRO A CA 1
ATOM 3359 C C . PRO A 1 423 ? 7.351 10.251 1.215 1.00 97.94 423 PRO A C 1
ATOM 3361 O O . PRO A 1 423 ? 7.222 11.472 1.304 1.00 97.94 423 PRO A O 1
ATOM 3364 N N . SER A 1 424 ? 6.442 9.427 1.725 1.00 98.19 424 SER A N 1
ATOM 3365 C CA . SER A 1 424 ? 5.345 9.860 2.584 1.00 98.19 424 SER A CA 1
ATOM 3366 C C . SER A 1 424 ? 4.851 8.745 3.497 1.00 98.19 424 SER A C 1
ATOM 3368 O O . SER A 1 424 ? 4.769 7.580 3.111 1.00 98.19 424 SER A O 1
ATOM 3370 N N . VAL A 1 425 ? 4.433 9.124 4.700 1.00 98.00 425 VAL A N 1
ATOM 3371 C CA . VAL A 1 425 ? 3.831 8.255 5.710 1.00 98.00 425 VAL A CA 1
ATOM 3372 C C . VAL A 1 425 ? 2.400 8.721 5.963 1.00 98.00 425 VAL A C 1
ATOM 3374 O O . VAL A 1 425 ? 2.168 9.825 6.454 1.00 98.00 425 VAL A O 1
ATOM 3377 N N . LEU A 1 426 ? 1.421 7.870 5.653 1.00 98.12 426 LEU A N 1
ATOM 3378 C CA . LEU A 1 426 ? 0.015 8.141 5.942 1.00 98.12 426 LEU A CA 1
ATOM 3379 C C . LEU A 1 426 ? -0.301 7.757 7.389 1.00 98.12 426 LEU A C 1
ATOM 3381 O O . LEU A 1 426 ? -0.267 6.579 7.755 1.00 98.12 426 LEU A O 1
ATOM 3385 N N . MET A 1 427 ? -0.670 8.753 8.183 1.00 97.56 427 MET A N 1
ATOM 3386 C CA . MET A 1 427 ? -1.126 8.622 9.560 1.00 97.56 427 MET A CA 1
ATOM 3387 C C . MET A 1 427 ? -2.649 8.704 9.615 1.00 97.56 427 MET A C 1
ATOM 3389 O O . MET A 1 427 ? -3.237 9.621 9.048 1.00 97.56 427 MET A O 1
ATOM 3393 N N . LYS A 1 428 ? -3.291 7.781 10.331 1.00 96.00 428 LYS A N 1
ATOM 3394 C CA . LYS A 1 428 ? -4.713 7.856 10.679 1.00 96.00 428 LYS A CA 1
ATOM 3395 C C . LYS A 1 428 ? -4.867 8.333 12.115 1.00 96.00 428 LYS A C 1
ATOM 3397 O O . LYS A 1 428 ? -4.233 7.769 13.008 1.00 96.00 428 LYS A O 1
ATOM 3402 N N . LEU A 1 429 ? -5.697 9.350 12.322 1.00 94.62 429 LEU A N 1
ATOM 3403 C CA . LEU A 1 429 ? -5.912 9.982 13.620 1.00 94.62 429 LEU A CA 1
ATOM 3404 C C . LEU A 1 429 ? -7.163 9.413 14.291 1.00 94.62 429 LEU A C 1
ATOM 3406 O O . LEU A 1 429 ? -8.170 9.124 13.643 1.00 94.62 429 LEU A O 1
ATOM 3410 N N . PHE A 1 430 ? -7.095 9.271 15.611 1.00 91.81 430 PHE A N 1
ATOM 3411 C CA . PHE A 1 430 ? -8.193 8.802 16.440 1.00 91.81 430 PHE A CA 1
ATOM 3412 C C . PHE A 1 430 ? -8.384 9.740 17.633 1.00 91.81 430 PHE A C 1
ATOM 3414 O O . PHE A 1 430 ? -7.499 9.877 18.474 1.00 91.81 430 PHE A O 1
ATOM 3421 N N . ASP A 1 431 ? -9.576 10.333 17.738 1.00 86.12 431 ASP A N 1
ATOM 3422 C CA . ASP A 1 431 ? -10.024 11.122 18.904 1.00 86.12 431 ASP A CA 1
ATOM 3423 C C . ASP A 1 431 ? -10.479 10.219 20.085 1.00 86.12 431 ASP A C 1
ATOM 3425 O O . ASP A 1 431 ? -10.904 10.707 21.134 1.00 86.12 431 ASP A O 1
ATOM 3429 N N . SER A 1 432 ? -10.416 8.894 19.913 1.00 83.81 432 SER A N 1
ATOM 3430 C CA . SER A 1 432 ? -10.795 7.860 20.889 1.00 83.81 432 SER A CA 1
ATOM 3431 C C . SER A 1 432 ? -9.862 6.648 20.773 1.00 83.81 432 SER A C 1
ATOM 3433 O O . SER A 1 432 ? -9.016 6.619 19.879 1.00 83.81 432 SER A O 1
ATOM 3435 N N . GLU A 1 433 ? -10.015 5.640 21.639 1.00 80.75 433 GLU A N 1
ATOM 3436 C CA . GLU A 1 433 ? -9.183 4.434 21.582 1.00 80.75 433 GLU A CA 1
ATOM 3437 C C . GLU A 1 433 ? -9.175 3.822 20.176 1.00 80.75 433 GLU A C 1
ATOM 3439 O O . GLU A 1 433 ? -10.219 3.654 19.537 1.00 80.75 433 GLU A O 1
ATOM 3444 N N . VAL A 1 434 ? -7.977 3.481 19.697 1.00 79.56 434 VAL A N 1
ATOM 3445 C CA . VAL A 1 434 ? -7.801 2.878 18.374 1.00 79.56 434 VAL A CA 1
ATOM 3446 C C . VAL A 1 434 ? -8.557 1.546 18.326 1.00 79.56 434 VAL A C 1
ATOM 3448 O O . VAL A 1 434 ? -8.269 0.656 19.133 1.00 79.56 434 VAL A O 1
ATOM 3451 N N . PRO A 1 435 ? -9.492 1.363 17.377 1.00 79.62 435 PRO A N 1
ATOM 3452 C CA . PRO A 1 435 ? -10.248 0.124 17.258 1.00 79.62 435 PRO A CA 1
ATOM 3453 C C . PRO A 1 435 ? -9.333 -1.091 17.062 1.00 79.62 435 PRO A C 1
ATOM 3455 O O . PRO A 1 435 ? -8.374 -1.038 16.293 1.00 79.62 435 PRO A O 1
ATOM 3458 N N . ALA A 1 436 ? -9.658 -2.223 17.696 1.00 69.38 436 ALA A N 1
ATOM 3459 C CA . ALA A 1 436 ? -8.855 -3.452 17.609 1.00 69.38 436 ALA A CA 1
ATOM 3460 C C . ALA A 1 436 ? -8.729 -4.018 16.177 1.00 69.38 436 ALA A C 1
ATOM 3462 O O . ALA A 1 436 ? -7.826 -4.799 15.891 1.00 69.38 436 ALA A O 1
ATOM 3463 N N . ASN A 1 437 ? -9.638 -3.631 15.281 1.00 65.50 437 ASN A N 1
ATOM 3464 C CA . ASN A 1 437 ? -9.650 -3.980 13.862 1.00 65.50 437 ASN A CA 1
ATOM 3465 C C . ASN A 1 437 ? -8.959 -2.933 12.971 1.00 65.50 437 ASN A C 1
ATOM 3467 O O . ASN A 1 437 ? -9.043 -3.036 11.746 1.00 65.50 437 ASN A O 1
ATOM 3471 N N . CYS A 1 438 ? -8.322 -1.911 13.548 1.00 66.25 438 CYS A N 1
ATOM 3472 C CA . CYS A 1 438 ? -7.586 -0.933 12.770 1.00 66.25 438 CYS A CA 1
ATOM 3473 C C . CYS A 1 438 ? -6.372 -1.592 12.107 1.00 66.25 438 CYS A C 1
ATOM 3475 O O . CYS A 1 438 ? -5.529 -2.195 12.770 1.00 66.25 438 CYS A O 1
ATOM 3477 N N . VAL A 1 439 ? -6.292 -1.476 10.784 1.00 68.62 439 VAL A N 1
ATOM 3478 C CA . VAL A 1 439 ? -5.191 -2.025 9.993 1.00 68.62 439 VAL A CA 1
ATOM 3479 C C . VAL A 1 439 ? -4.002 -1.079 10.107 1.00 68.62 439 VAL A C 1
ATOM 3481 O O . VAL A 1 439 ? -4.050 0.039 9.602 1.00 68.62 439 VAL A O 1
ATOM 3484 N N . ALA A 1 440 ? -2.953 -1.523 10.793 1.00 78.00 440 ALA A N 1
ATOM 3485 C CA . ALA A 1 440 ? -1.673 -0.830 10.821 1.00 78.00 440 ALA A CA 1
ATOM 3486 C C . ALA A 1 440 ? -0.911 -1.038 9.506 1.00 78.00 440 ALA A C 1
ATOM 3488 O O . ALA A 1 440 ? -1.138 -2.012 8.782 1.00 78.00 440 ALA A O 1
ATOM 3489 N N . CYS A 1 441 ? 0.031 -0.142 9.227 1.00 82.62 441 CYS A N 1
ATOM 3490 C CA . CYS A 1 441 ? 0.944 -0.279 8.106 1.00 82.62 441 CYS A CA 1
ATOM 3491 C C . CYS A 1 441 ? 1.721 -1.604 8.183 1.00 82.62 441 CYS A C 1
ATOM 3493 O O . CYS A 1 441 ? 2.286 -1.954 9.222 1.00 82.62 441 CYS A O 1
ATOM 3495 N N . THR A 1 442 ? 1.766 -2.333 7.067 1.00 84.19 442 THR A N 1
ATOM 3496 C CA . THR A 1 442 ? 2.494 -3.606 6.951 1.00 84.19 442 THR A CA 1
ATOM 3497 C C . THR A 1 442 ? 3.946 -3.436 6.513 1.00 84.19 442 THR A C 1
ATOM 3499 O O . THR A 1 442 ? 4.662 -4.427 6.445 1.00 84.19 442 THR A O 1
ATOM 3502 N N . ASP A 1 443 ? 4.381 -2.217 6.186 1.00 88.00 443 ASP A N 1
ATOM 3503 C CA . ASP A 1 443 ? 5.750 -1.945 5.744 1.00 88.00 443 ASP A CA 1
ATOM 3504 C C . ASP A 1 443 ? 6.723 -2.149 6.909 1.00 88.00 443 ASP A C 1
ATOM 3506 O O . ASP A 1 443 ? 6.614 -1.495 7.947 1.00 88.00 443 ASP A O 1
ATOM 3510 N N . GLU A 1 444 ? 7.654 -3.090 6.772 1.00 88.44 444 GLU A N 1
ATOM 3511 C CA . GLU A 1 444 ? 8.594 -3.482 7.827 1.00 88.44 444 GLU A CA 1
ATOM 3512 C C . GLU A 1 444 ? 9.536 -2.350 8.246 1.00 88.44 444 GLU A C 1
ATOM 3514 O O . GLU A 1 444 ? 9.946 -2.320 9.405 1.00 88.44 444 GLU A O 1
ATOM 3519 N N . ARG A 1 445 ? 9.780 -1.368 7.367 1.00 91.56 445 ARG A N 1
ATOM 3520 C CA . ARG A 1 445 ? 10.618 -0.191 7.646 1.00 91.56 445 ARG A CA 1
ATOM 3521 C C . ARG A 1 445 ? 9.9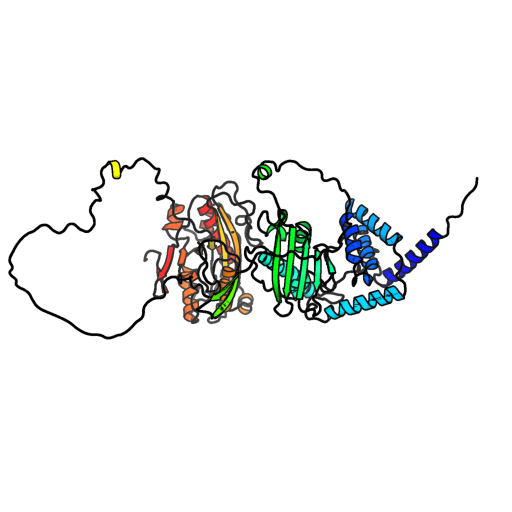76 0.758 8.658 1.00 91.56 445 ARG A C 1
ATOM 3523 O O . ARG A 1 445 ? 10.666 1.562 9.277 1.00 91.56 445 ARG A O 1
ATOM 3530 N N . ILE A 1 446 ? 8.658 0.667 8.847 1.00 91.56 446 ILE A N 1
ATOM 3531 C CA . ILE A 1 446 ? 7.934 1.486 9.818 1.00 91.56 446 ILE A CA 1
ATOM 3532 C C . ILE A 1 446 ? 8.110 0.927 11.229 1.00 91.56 446 ILE A C 1
ATOM 3534 O O . ILE A 1 446 ? 7.806 -0.238 11.508 1.00 91.56 446 ILE A O 1
ATOM 3538 N N . SER A 1 447 ? 8.541 1.805 12.131 1.00 84.31 447 SER A N 1
ATOM 3539 C CA . SER A 1 447 ? 8.731 1.511 13.548 1.00 84.31 447 SER A CA 1
ATOM 3540 C C . SER A 1 447 ? 7.471 0.953 14.214 1.00 84.31 447 SER A C 1
ATOM 3542 O O . SER A 1 447 ? 6.344 1.383 13.935 1.00 84.31 447 SER A O 1
ATOM 3544 N N . SER A 1 448 ? 7.653 0.039 15.170 1.00 85.88 448 SER A N 1
ATOM 3545 C CA . SER A 1 448 ? 6.569 -0.412 16.052 1.00 85.88 448 SER A CA 1
ATOM 3546 C C . SER A 1 448 ? 5.901 0.756 16.782 1.00 85.88 448 SER A C 1
ATOM 3548 O O . SER A 1 448 ? 4.687 0.714 16.998 1.00 85.88 448 SER A O 1
ATOM 3550 N N . ASP A 1 449 ? 6.672 1.816 17.058 1.00 86.75 449 ASP A N 1
ATOM 3551 C CA . ASP A 1 449 ? 6.240 3.083 17.657 1.00 86.75 449 ASP A CA 1
ATOM 3552 C C . ASP A 1 449 ? 5.187 3.830 16.842 1.00 86.75 449 ASP A C 1
ATOM 3554 O O . ASP A 1 449 ? 4.607 4.782 17.349 1.00 86.75 449 ASP A O 1
ATOM 3558 N N . LEU A 1 450 ? 4.937 3.453 15.587 1.00 90.12 450 LEU A N 1
ATOM 3559 C CA . LEU A 1 450 ? 3.896 4.041 14.736 1.00 90.12 450 LEU A CA 1
ATOM 3560 C C . LEU A 1 450 ? 2.851 3.021 14.276 1.00 90.12 450 LEU A C 1
ATOM 3562 O O . LEU A 1 450 ? 1.778 3.423 13.840 1.00 90.12 450 LEU A O 1
ATOM 3566 N N . LYS A 1 451 ? 3.126 1.715 14.376 1.00 84.19 451 LYS A N 1
ATOM 3567 C CA . LYS A 1 451 ? 2.192 0.653 13.959 1.00 84.19 451 LYS A CA 1
ATOM 3568 C C . LYS A 1 451 ? 1.146 0.336 15.015 1.00 84.19 451 LYS A C 1
ATOM 3570 O O . LYS A 1 451 ? -0.023 0.140 14.694 1.00 84.19 451 LYS A O 1
ATOM 3575 N N . TYR A 1 452 ? 1.564 0.238 16.272 1.00 83.25 452 TYR A N 1
ATOM 3576 C CA . TYR A 1 452 ? 0.710 -0.291 17.330 1.00 83.25 452 TYR A CA 1
ATOM 3577 C C . TYR A 1 452 ? 0.187 0.818 18.224 1.00 83.25 452 TYR A C 1
ATOM 3579 O O . TYR A 1 452 ? 0.957 1.662 18.677 1.00 83.25 452 TYR A O 1
ATOM 3587 N N . SER A 1 453 ? -1.119 0.793 18.490 1.00 79.38 453 SER A N 1
ATOM 3588 C CA . SER A 1 453 ? -1.796 1.742 19.377 1.00 79.38 453 SER A CA 1
ATOM 3589 C C . SER A 1 453 ? -1.236 1.714 20.802 1.00 79.38 453 SER A C 1
ATOM 3591 O O . SER A 1 453 ? -0.942 0.649 21.355 1.00 79.38 453 SER A O 1
ATOM 3593 N N . CYS A 1 454 ? -1.124 2.892 21.411 1.00 72.50 454 CYS A N 1
ATOM 3594 C CA . CYS A 1 454 ? -0.765 3.046 22.807 1.00 72.50 454 CYS A CA 1
ATOM 3595 C C . CYS A 1 454 ? -2.019 2.872 23.669 1.00 72.50 454 CYS A C 1
ATOM 3597 O O . CYS A 1 454 ? -2.877 3.744 23.736 1.00 72.50 454 CYS A O 1
ATOM 3599 N N . LYS A 1 455 ? -2.104 1.767 24.420 1.00 70.94 455 LYS A N 1
ATOM 3600 C CA . LYS A 1 455 ? -3.246 1.488 25.318 1.00 70.94 455 LYS A CA 1
ATOM 3601 C C . LYS A 1 455 ? -3.403 2.483 26.480 1.00 70.94 455 LYS A C 1
ATOM 3603 O O . LYS A 1 455 ? -4.323 2.346 27.276 1.00 70.94 455 LYS A O 1
ATOM 3608 N N . ARG A 1 456 ? -2.466 3.422 26.643 1.00 73.12 456 ARG A N 1
ATOM 3609 C CA . ARG A 1 456 ? -2.437 4.389 27.751 1.00 73.12 456 ARG A CA 1
ATOM 3610 C C . ARG A 1 456 ? -3.032 5.747 27.378 1.00 73.12 456 ARG A C 1
ATOM 3612 O O . ARG A 1 456 ? -3.193 6.579 28.267 1.00 73.12 456 ARG A O 1
ATOM 3619 N N . THR A 1 457 ? -3.340 5.988 26.105 1.00 77.94 457 THR A N 1
ATOM 3620 C CA . THR A 1 457 ? -3.802 7.294 25.621 1.00 77.94 457 THR A CA 1
ATOM 3621 C C . THR A 1 457 ? -5.224 7.193 25.081 1.00 77.94 457 THR A C 1
ATOM 3623 O O . THR A 1 457 ? -5.618 6.189 24.494 1.00 77.94 457 THR A O 1
ATOM 3626 N N . LYS A 1 458 ? -6.025 8.239 25.315 1.00 81.75 458 LYS A N 1
ATOM 3627 C CA . LYS A 1 458 ? -7.409 8.298 24.815 1.00 81.75 458 LYS A CA 1
ATOM 3628 C C . LYS A 1 458 ? -7.470 8.598 23.324 1.00 81.75 458 LYS A C 1
ATOM 3630 O O . LYS A 1 458 ? -8.421 8.185 22.684 1.00 81.75 458 LYS A O 1
ATOM 3635 N N . SER A 1 459 ? -6.489 9.326 22.810 1.00 89.75 459 SER A N 1
ATOM 3636 C CA . SER A 1 459 ? -6.306 9.651 21.401 1.00 89.75 459 SER A CA 1
ATOM 3637 C C . SER A 1 459 ? -4.971 9.098 20.930 1.00 89.75 459 SER A C 1
ATOM 3639 O O . SER A 1 459 ? -4.032 8.936 21.719 1.00 89.75 459 SER A O 1
ATOM 3641 N N . ASP A 1 460 ? -4.887 8.779 19.647 1.00 92.81 460 ASP A N 1
ATOM 3642 C CA . ASP A 1 460 ? -3.667 8.248 19.058 1.00 92.81 460 ASP A CA 1
ATOM 3643 C C . ASP A 1 460 ? -3.615 8.519 17.555 1.00 92.81 460 ASP A C 1
ATOM 3645 O O . ASP A 1 460 ? -4.632 8.809 16.923 1.00 92.81 460 ASP A O 1
ATOM 3649 N N . ALA A 1 461 ? -2.429 8.389 16.972 1.00 94.00 461 ALA A N 1
ATOM 3650 C CA . ALA A 1 461 ? -2.256 8.384 15.530 1.00 94.00 461 ALA A CA 1
ATOM 3651 C C . ALA A 1 461 ? -1.342 7.228 15.134 1.00 94.00 461 ALA A C 1
ATOM 3653 O O . ALA A 1 461 ? -0.257 7.082 15.691 1.00 94.00 461 ALA A O 1
ATOM 3654 N N . ILE A 1 462 ? -1.768 6.408 14.175 1.00 94.00 462 ILE A N 1
ATOM 3655 C CA . ILE A 1 462 ? -0.973 5.264 13.712 1.00 94.00 462 ILE A CA 1
ATOM 3656 C C . ILE A 1 462 ? -0.704 5.368 12.217 1.00 94.00 462 ILE A C 1
ATOM 3658 O O . ILE A 1 462 ? -1.533 5.873 11.459 1.00 94.00 462 ILE A O 1
ATOM 3662 N N . CYS A 1 463 ? 0.435 4.841 11.787 1.00 95.50 463 CYS A N 1
ATOM 3663 C CA . CYS A 1 463 ? 0.758 4.709 10.378 1.00 95.50 463 CYS A CA 1
ATOM 3664 C C . CYS A 1 463 ? -0.094 3.598 9.750 1.00 95.50 463 CYS A C 1
ATOM 3666 O O . CYS A 1 463 ? -0.163 2.485 10.279 1.00 95.50 463 CYS A O 1
ATOM 3668 N N . VAL A 1 464 ? -0.716 3.887 8.605 1.00 94.69 464 VAL A N 1
ATOM 3669 C CA . VAL A 1 464 ? -1.580 2.948 7.869 1.00 94.69 464 VAL A CA 1
ATOM 3670 C C . VAL A 1 464 ? -1.085 2.651 6.451 1.00 94.69 464 VAL A C 1
ATOM 3672 O O . VAL A 1 464 ? -1.389 1.584 5.922 1.00 94.69 464 VAL A O 1
ATOM 3675 N N . ALA A 1 465 ? -0.290 3.537 5.847 1.00 94.88 465 ALA A N 1
ATOM 3676 C CA . ALA A 1 465 ? 0.313 3.333 4.529 1.00 94.88 465 ALA A CA 1
ATOM 3677 C C . ALA A 1 465 ? 1.608 4.142 4.378 1.00 94.88 465 ALA A C 1
ATOM 3679 O O . ALA A 1 465 ? 1.838 5.102 5.114 1.00 94.88 465 ALA A O 1
ATOM 3680 N N . VAL A 1 466 ? 2.436 3.747 3.412 1.00 97.06 466 VAL A N 1
ATOM 3681 C CA . VAL A 1 466 ? 3.709 4.393 3.075 1.00 97.06 466 VAL A CA 1
ATOM 3682 C C . VAL A 1 466 ? 3.826 4.475 1.561 1.00 97.06 466 VAL A C 1
ATOM 3684 O O . VAL A 1 466 ? 3.418 3.547 0.859 1.00 97.06 466 VAL A O 1
ATOM 3687 N N . PHE A 1 467 ? 4.396 5.573 1.089 1.00 98.06 467 PHE A N 1
ATOM 3688 C CA . PHE A 1 467 ? 4.921 5.732 -0.257 1.00 98.06 467 PHE A CA 1
ATOM 3689 C C . PHE A 1 467 ? 6.399 6.100 -0.144 1.00 98.06 467 PHE A C 1
ATOM 3691 O O . PHE A 1 467 ? 6.775 6.851 0.751 1.00 98.06 467 PHE A O 1
ATOM 3698 N N . ASP A 1 468 ? 7.239 5.560 -1.015 1.00 97.75 468 ASP A N 1
ATOM 3699 C CA . ASP A 1 468 ? 8.666 5.870 -1.052 1.00 97.75 468 ASP A CA 1
ATOM 3700 C C . ASP A 1 468 ? 9.197 5.568 -2.451 1.00 97.75 468 ASP A C 1
ATOM 3702 O O . ASP A 1 468 ? 9.004 4.462 -2.961 1.00 97.75 468 ASP A O 1
ATOM 3706 N N . ALA A 1 469 ? 9.818 6.560 -3.079 1.00 97.81 469 ALA A N 1
ATOM 3707 C CA . ALA A 1 469 ? 10.371 6.448 -4.420 1.00 97.81 469 ALA A CA 1
ATOM 3708 C C . ALA A 1 469 ? 11.619 7.322 -4.551 1.00 97.81 469 ALA A C 1
ATOM 3710 O O . ALA A 1 469 ? 11.632 8.455 -4.077 1.00 97.81 469 ALA A O 1
ATOM 3711 N N . TYR A 1 470 ? 12.641 6.823 -5.241 1.00 98.62 470 TYR A N 1
ATOM 3712 C CA . TYR A 1 470 ? 13.709 7.678 -5.756 1.00 98.62 470 TYR A CA 1
ATOM 3713 C C . TYR A 1 470 ? 13.244 8.387 -7.024 1.00 98.62 470 TYR A C 1
ATOM 3715 O O . TYR A 1 470 ? 12.351 7.904 -7.726 1.00 98.62 470 TYR A O 1
ATOM 3723 N N . VAL A 1 471 ? 13.850 9.536 -7.302 1.00 98.56 471 VAL A N 1
ATOM 3724 C CA . VAL A 1 471 ? 13.519 10.385 -8.444 1.00 98.56 471 VAL A CA 1
ATOM 3725 C C . VAL A 1 471 ? 14.788 10.672 -9.230 1.00 98.56 471 VAL A C 1
ATOM 3727 O O . VAL A 1 471 ? 15.823 11.002 -8.652 1.00 98.56 471 VAL A O 1
ATOM 3730 N N . LYS A 1 472 ? 14.698 10.554 -10.553 1.00 98.44 472 LYS A N 1
ATOM 3731 C CA . LYS A 1 472 ? 15.777 10.892 -11.473 1.00 98.44 472 LYS A CA 1
ATOM 3732 C C . LYS A 1 472 ? 15.803 12.398 -11.759 1.00 98.44 472 LYS A C 1
ATOM 3734 O O . LYS A 1 472 ? 14.879 12.889 -12.421 1.00 98.44 472 LYS A O 1
ATOM 3739 N N . PRO A 1 473 ? 16.849 13.130 -11.330 1.00 98.00 473 PRO A N 1
ATOM 3740 C CA . PRO A 1 473 ? 17.049 14.511 -11.735 1.00 98.00 473 PRO A CA 1
ATOM 3741 C C . PRO A 1 473 ? 17.409 14.570 -13.225 1.00 98.00 473 PRO A C 1
ATOM 3743 O O . PRO A 1 473 ? 18.165 13.747 -13.743 1.00 98.00 473 PRO A O 1
ATOM 3746 N N . THR A 1 474 ? 16.839 15.539 -13.934 1.00 97.19 474 THR A N 1
ATOM 3747 C CA . THR A 1 474 ? 16.962 15.693 -15.392 1.00 97.19 474 THR A CA 1
ATOM 3748 C C . THR A 1 474 ? 17.688 16.974 -15.789 1.00 97.19 474 THR A C 1
ATOM 3750 O O . THR A 1 474 ? 18.192 17.057 -16.904 1.00 97.19 474 THR A O 1
ATOM 3753 N N . ILE A 1 475 ? 17.748 17.970 -14.901 1.00 95.50 475 ILE A N 1
ATOM 3754 C CA . ILE A 1 475 ? 18.425 19.254 -15.129 1.00 95.50 475 ILE A CA 1
ATOM 3755 C C . ILE A 1 475 ? 19.868 19.185 -14.605 1.00 95.50 475 ILE A C 1
ATOM 3757 O O . ILE A 1 475 ? 20.813 19.528 -15.311 1.00 95.50 475 ILE A O 1
ATOM 3761 N N . ASN A 1 476 ? 20.036 18.669 -13.390 1.00 95.25 476 ASN A N 1
ATOM 3762 C CA . ASN A 1 476 ? 21.280 18.423 -12.675 1.00 95.25 476 ASN A CA 1
ATOM 3763 C C . ASN A 1 476 ? 21.439 16.909 -12.408 1.00 95.25 476 ASN A C 1
ATOM 3765 O O . ASN A 1 476 ? 21.420 16.480 -11.254 1.00 95.25 476 ASN A O 1
ATOM 3769 N N . PRO A 1 477 ? 21.592 16.071 -13.457 1.00 96.56 477 PRO A N 1
ATOM 3770 C CA . PRO A 1 477 ? 21.522 14.612 -13.334 1.00 96.56 477 PRO A CA 1
ATOM 3771 C C . PRO A 1 477 ? 22.673 13.997 -12.527 1.00 96.56 477 PRO A C 1
ATOM 3773 O O . PRO A 1 477 ? 22.524 12.911 -11.976 1.00 96.56 477 PRO A O 1
ATOM 3776 N N . LYS A 1 478 ? 23.828 14.670 -12.459 1.00 97.50 478 LYS A N 1
ATOM 3777 C CA . LYS A 1 478 ? 24.984 14.211 -11.681 1.00 97.50 478 LYS A CA 1
ATOM 3778 C C . LYS A 1 478 ? 24.905 14.766 -10.264 1.00 97.50 478 LYS A C 1
ATOM 3780 O O . LYS A 1 478 ? 25.028 15.977 -10.073 1.00 97.50 478 LYS A O 1
ATOM 3785 N N . LEU A 1 479 ? 24.743 13.880 -9.289 1.00 97.38 479 LEU A N 1
ATOM 3786 C CA . LEU A 1 479 ? 24.782 14.232 -7.877 1.00 97.38 479 LEU A CA 1
ATOM 3787 C C . LEU A 1 479 ? 26.185 14.713 -7.501 1.00 97.38 479 LEU A C 1
ATOM 3789 O O . LEU A 1 479 ? 27.193 14.195 -7.980 1.00 97.38 479 LEU A O 1
ATOM 3793 N N . THR A 1 480 ? 26.250 15.717 -6.631 1.00 97.56 480 THR A N 1
ATOM 3794 C CA . THR A 1 480 ? 27.524 16.146 -6.048 1.00 97.56 480 THR A CA 1
ATOM 3795 C C . THR A 1 480 ? 27.939 15.186 -4.937 1.00 97.56 480 THR A C 1
ATOM 3797 O O . THR A 1 480 ? 27.083 14.565 -4.300 1.00 97.56 480 THR A O 1
ATOM 3800 N N . ASP A 1 481 ? 29.237 15.132 -4.632 1.00 96.69 481 ASP A N 1
ATOM 3801 C CA . ASP A 1 481 ? 29.743 14.353 -3.496 1.00 96.69 481 ASP A CA 1
ATOM 3802 C C . ASP A 1 481 ? 29.053 14.757 -2.188 1.00 96.69 481 ASP A C 1
ATOM 3804 O O . ASP A 1 481 ? 28.680 13.897 -1.397 1.00 96.69 481 ASP A O 1
ATOM 3808 N N . PHE A 1 482 ? 28.788 16.057 -2.000 1.00 97.31 482 PHE A N 1
ATOM 3809 C CA . PHE A 1 482 ? 28.051 16.553 -0.839 1.00 97.31 482 PHE A CA 1
ATOM 3810 C C . PHE A 1 482 ? 26.618 16.014 -0.789 1.00 97.31 482 PHE A C 1
ATOM 3812 O O . PHE A 1 482 ? 26.154 15.623 0.276 1.00 97.31 482 PHE A O 1
ATOM 3819 N N . SER A 1 483 ? 25.909 15.966 -1.920 1.00 94.31 483 SER A N 1
ATOM 3820 C CA . SER A 1 483 ? 24.549 15.418 -1.981 1.00 94.31 483 SER A CA 1
ATOM 3821 C C . SER A 1 483 ? 24.529 13.935 -1.607 1.00 94.31 483 SER A C 1
ATOM 3823 O O . SER A 1 483 ? 23.666 13.511 -0.837 1.00 94.31 483 SER A O 1
ATOM 3825 N N . ILE A 1 484 ? 25.485 13.157 -2.128 1.00 94.12 484 ILE A N 1
ATOM 3826 C CA . ILE A 1 484 ? 25.618 11.722 -1.847 1.00 94.12 484 ILE A CA 1
ATOM 3827 C C . ILE A 1 484 ? 26.007 11.509 -0.382 1.00 94.12 484 ILE A C 1
ATOM 3829 O O . ILE A 1 484 ? 25.389 10.703 0.306 1.00 94.12 484 ILE A O 1
ATOM 3833 N N . GLU A 1 485 ? 26.990 12.249 0.132 1.00 95.00 485 GLU A N 1
ATOM 3834 C CA . GLU A 1 485 ? 27.429 12.149 1.525 1.00 95.00 485 GLU A CA 1
ATOM 3835 C C . GLU A 1 485 ? 26.324 12.570 2.493 1.00 95.00 485 GLU A C 1
ATOM 3837 O O . GLU A 1 485 ? 26.117 11.904 3.505 1.00 95.00 485 GLU A O 1
ATOM 3842 N N . LEU A 1 486 ? 25.581 13.636 2.186 1.00 94.00 486 LEU A N 1
ATOM 3843 C CA . LEU A 1 486 ? 24.496 14.123 3.028 1.00 94.00 486 LEU A CA 1
ATOM 3844 C C . LEU A 1 486 ? 23.338 13.128 3.054 1.00 94.00 486 LEU A C 1
ATOM 3846 O O . LEU A 1 486 ? 22.906 12.768 4.144 1.00 94.00 486 LEU A O 1
ATOM 3850 N N . THR A 1 487 ? 22.885 12.628 1.900 1.00 94.50 487 THR A N 1
ATOM 3851 C CA . THR A 1 487 ? 21.632 11.849 1.792 1.00 94.50 487 THR A CA 1
ATOM 3852 C C . THR A 1 487 ? 21.812 10.326 1.760 1.00 94.50 487 THR A C 1
ATOM 3854 O O . THR A 1 487 ? 20.874 9.569 2.002 1.00 94.50 487 THR A O 1
ATOM 3857 N N . ALA A 1 488 ? 23.030 9.854 1.483 1.00 95.00 488 ALA A N 1
ATOM 3858 C CA . ALA A 1 488 ? 23.356 8.467 1.135 1.00 95.00 488 ALA A CA 1
ATOM 3859 C C . ALA A 1 488 ? 22.643 7.927 -0.122 1.00 95.00 488 ALA A C 1
ATOM 3861 O O . ALA A 1 488 ? 22.688 6.723 -0.380 1.00 95.00 488 ALA A O 1
ATOM 3862 N N . ILE A 1 489 ? 22.017 8.793 -0.923 1.00 97.12 489 ILE A N 1
ATOM 3863 C CA . ILE A 1 489 ? 21.468 8.433 -2.232 1.00 97.12 489 ILE A CA 1
ATOM 3864 C C . ILE A 1 489 ? 22.625 8.394 -3.231 1.00 97.12 489 ILE A C 1
ATOM 3866 O O . ILE A 1 489 ? 23.321 9.392 -3.419 1.00 97.12 489 ILE A O 1
ATOM 3870 N N . THR A 1 490 ? 22.854 7.240 -3.857 1.00 97.56 490 THR A N 1
ATOM 3871 C CA . THR A 1 490 ? 23.941 7.067 -4.828 1.00 97.56 490 THR A CA 1
ATOM 3872 C C . THR A 1 490 ? 23.513 7.495 -6.230 1.00 97.56 490 THR A C 1
ATOM 3874 O O . THR A 1 490 ? 22.325 7.569 -6.547 1.00 97.56 490 THR A O 1
ATOM 3877 N N . GLN A 1 491 ? 24.497 7.739 -7.099 1.00 98.06 491 GLN A N 1
ATOM 3878 C CA . GLN A 1 491 ? 24.238 8.066 -8.501 1.00 98.06 491 GLN A CA 1
ATOM 3879 C C . GLN A 1 491 ? 23.445 6.957 -9.219 1.00 98.06 491 GLN A C 1
ATOM 3881 O O . GLN A 1 491 ? 22.500 7.250 -9.940 1.00 98.06 491 GLN A O 1
ATOM 3886 N N . ASP A 1 492 ? 23.764 5.686 -8.961 1.00 97.81 492 ASP A N 1
ATOM 3887 C CA . ASP A 1 492 ? 23.072 4.533 -9.560 1.00 97.81 492 ASP A CA 1
ATOM 3888 C C . ASP A 1 492 ? 21.578 4.479 -9.180 1.00 97.81 492 ASP A C 1
ATOM 3890 O O . ASP A 1 492 ? 20.714 4.202 -10.016 1.00 97.81 492 ASP A O 1
ATOM 3894 N N . MET A 1 493 ? 21.255 4.838 -7.931 1.00 96.12 493 MET A N 1
ATOM 3895 C CA . MET A 1 493 ? 19.874 4.879 -7.445 1.00 96.12 493 MET A CA 1
ATOM 3896 C C . MET A 1 493 ? 19.034 5.921 -8.187 1.00 96.12 493 MET A C 1
ATOM 3898 O O . MET A 1 493 ? 17.882 5.644 -8.509 1.00 96.12 493 MET A O 1
ATOM 3902 N N . VAL A 1 494 ? 19.590 7.103 -8.480 1.00 97.25 494 VAL A N 1
ATOM 3903 C CA . VAL A 1 494 ? 18.865 8.136 -9.241 1.00 97.25 494 VAL A CA 1
ATOM 3904 C C . VAL A 1 494 ? 18.905 7.893 -10.748 1.00 97.25 494 VAL A C 1
ATOM 3906 O O . VAL A 1 494 ? 17.947 8.226 -11.441 1.00 97.25 494 VAL A O 1
ATOM 3909 N N . ASP A 1 495 ? 19.957 7.266 -11.276 1.00 96.69 495 ASP A N 1
ATOM 3910 C CA . ASP A 1 495 ? 20.076 6.968 -12.707 1.00 96.69 495 ASP A CA 1
ATOM 3911 C C . ASP A 1 495 ? 19.023 5.956 -13.176 1.00 96.69 495 ASP A C 1
ATOM 3913 O O . ASP A 1 495 ? 18.502 6.081 -14.296 1.00 96.69 495 ASP A O 1
ATOM 3917 N N . THR A 1 496 ? 18.701 4.991 -12.306 1.00 96.38 496 THR A N 1
ATOM 3918 C CA . THR A 1 496 ? 17.703 3.928 -12.516 1.00 96.38 496 THR A CA 1
ATOM 3919 C C . THR A 1 496 ? 16.286 4.313 -12.071 1.00 96.38 496 THR A C 1
ATOM 3921 O O . THR A 1 496 ? 15.332 3.594 -12.379 1.00 96.38 496 THR A O 1
ATOM 3924 N N . ALA A 1 497 ? 16.125 5.446 -11.382 1.00 97.62 497 ALA A N 1
ATOM 3925 C CA . ALA A 1 497 ? 14.835 5.925 -10.904 1.00 97.62 497 ALA A CA 1
ATOM 3926 C C . ALA A 1 497 ? 13.943 6.494 -12.031 1.00 97.62 497 ALA A C 1
ATOM 3928 O O . ALA A 1 497 ? 14.442 6.946 -13.068 1.00 97.62 497 ALA A O 1
ATOM 3929 N N . PRO A 1 498 ? 12.611 6.534 -11.836 1.00 97.94 498 PRO A N 1
ATOM 3930 C CA . PRO A 1 498 ? 11.709 7.281 -12.710 1.00 97.94 498 PRO A CA 1
ATOM 3931 C C . PRO A 1 498 ? 11.883 8.800 -12.553 1.00 97.94 498 PRO A C 1
ATOM 3933 O O . PRO A 1 498 ? 12.342 9.292 -11.522 1.00 97.94 498 PRO A O 1
ATOM 3936 N N . THR A 1 499 ? 11.475 9.562 -13.565 1.00 98.25 499 THR A N 1
ATOM 3937 C CA . THR A 1 499 ? 11.443 11.032 -13.521 1.00 98.25 499 THR A CA 1
ATOM 3938 C C . THR A 1 499 ? 10.303 11.550 -12.638 1.00 98.25 499 THR A C 1
ATOM 3940 O O . THR A 1 499 ? 9.356 10.826 -12.316 1.00 98.25 499 THR A O 1
ATOM 3943 N N . ILE A 1 500 ? 10.385 12.822 -12.234 1.00 98.19 500 ILE A N 1
ATOM 3944 C CA . ILE A 1 500 ? 9.441 13.432 -11.284 1.00 98.19 500 ILE A CA 1
ATOM 3945 C C . ILE A 1 500 ? 7.980 13.405 -11.761 1.00 98.19 500 ILE A C 1
ATOM 3947 O O . ILE A 1 500 ? 7.090 13.199 -10.944 1.00 98.19 500 ILE A O 1
ATOM 3951 N N . ASP A 1 501 ? 7.710 13.536 -13.062 1.00 97.12 501 ASP A N 1
ATOM 3952 C CA . ASP A 1 501 ? 6.364 13.420 -13.644 1.00 97.12 501 ASP A CA 1
ATOM 3953 C C . ASP A 1 501 ? 5.757 12.028 -13.404 1.00 97.12 501 ASP A C 1
ATOM 3955 O O . ASP A 1 501 ? 4.614 11.901 -12.959 1.00 97.12 501 ASP A O 1
ATOM 3959 N N . THR A 1 502 ? 6.554 10.977 -13.610 1.00 97.62 502 THR A N 1
ATOM 3960 C CA . THR A 1 502 ? 6.139 9.589 -13.398 1.00 97.62 502 THR A CA 1
ATOM 3961 C C . THR A 1 502 ? 5.953 9.304 -11.909 1.00 97.62 502 THR A C 1
ATOM 3963 O O . THR A 1 502 ? 4.971 8.674 -11.513 1.00 97.62 502 THR A O 1
ATOM 3966 N N . VAL A 1 503 ? 6.858 9.799 -11.057 1.00 98.06 503 VAL A N 1
ATOM 3967 C CA . VAL A 1 503 ? 6.733 9.645 -9.600 1.00 98.06 503 VAL A CA 1
ATOM 3968 C C . VAL A 1 503 ? 5.509 10.388 -9.067 1.00 98.06 503 VAL A C 1
ATOM 3970 O O . VAL A 1 503 ? 4.769 9.812 -8.272 1.00 98.06 503 VAL A O 1
ATOM 3973 N N . LEU A 1 504 ? 5.220 11.600 -9.548 1.00 97.25 504 LEU A N 1
ATOM 3974 C CA . LEU A 1 504 ? 4.005 12.338 -9.191 1.00 97.25 504 LEU A CA 1
ATOM 3975 C C . LEU A 1 504 ? 2.734 11.616 -9.635 1.00 97.25 504 LEU A C 1
ATOM 3977 O O . LEU A 1 504 ? 1.784 11.529 -8.857 1.00 97.25 504 LEU A O 1
ATOM 3981 N N . HIS A 1 505 ? 2.713 11.053 -10.844 1.00 95.75 505 HIS A N 1
ATOM 3982 C CA . HIS A 1 505 ? 1.585 10.245 -11.306 1.00 95.75 505 HIS A CA 1
ATOM 3983 C C . HIS A 1 505 ? 1.356 9.023 -10.403 1.00 95.75 505 HIS A C 1
ATOM 3985 O O . HIS A 1 505 ? 0.228 8.761 -9.970 1.00 95.75 505 HIS A O 1
ATOM 3991 N N . ASN A 1 506 ? 2.429 8.307 -10.055 1.00 96.44 506 ASN A N 1
ATOM 3992 C CA . ASN A 1 506 ? 2.374 7.172 -9.135 1.00 96.44 506 ASN A CA 1
ATOM 3993 C C . ASN A 1 506 ? 1.912 7.601 -7.736 1.00 96.44 506 ASN A C 1
ATOM 3995 O O . ASN A 1 506 ? 1.131 6.892 -7.103 1.00 96.44 506 ASN A O 1
ATOM 3999 N N . TYR A 1 507 ? 2.349 8.771 -7.271 1.00 97.50 507 TYR A N 1
ATOM 4000 C CA . TYR A 1 507 ? 1.973 9.329 -5.977 1.00 97.50 507 TYR A CA 1
ATOM 4001 C C . TYR A 1 507 ? 0.485 9.691 -5.911 1.00 97.50 507 TYR A C 1
ATOM 4003 O O . TYR A 1 507 ? -0.217 9.299 -4.980 1.00 97.50 507 TYR A O 1
ATOM 4011 N N . VAL A 1 508 ? -0.031 10.383 -6.930 1.00 95.50 508 VAL A N 1
ATOM 4012 C CA . VAL A 1 508 ? -1.459 10.718 -7.049 1.00 95.50 508 VAL A CA 1
ATOM 4013 C C . VAL A 1 508 ? -2.304 9.446 -7.165 1.00 95.50 508 VAL A C 1
ATOM 4015 O O . VAL A 1 508 ? -3.330 9.327 -6.497 1.00 95.50 508 VAL A O 1
ATOM 4018 N N . THR A 1 509 ? -1.843 8.456 -7.934 1.00 94.94 509 THR A N 1
ATOM 4019 C CA . THR A 1 509 ? -2.494 7.140 -8.038 1.00 94.94 509 THR A CA 1
ATOM 4020 C C . THR A 1 509 ? -2.520 6.420 -6.691 1.00 94.94 509 THR A C 1
ATOM 4022 O O . THR A 1 509 ? -3.544 5.853 -6.308 1.00 94.94 509 THR A O 1
ATOM 4025 N N . TRP A 1 510 ? -1.424 6.476 -5.932 1.00 96.56 510 TRP A N 1
ATOM 4026 C CA . TRP A 1 510 ? -1.347 5.924 -4.582 1.00 96.56 510 TRP A CA 1
ATOM 4027 C C . TRP A 1 510 ? -2.348 6.605 -3.640 1.00 96.56 510 TRP A C 1
ATOM 4029 O O . TRP A 1 510 ? -3.135 5.904 -3.001 1.00 96.56 510 TRP A O 1
ATOM 4039 N N . LEU A 1 511 ? -2.419 7.941 -3.621 1.00 95.31 511 LEU A N 1
ATOM 4040 C CA . LEU A 1 511 ? -3.424 8.680 -2.843 1.00 95.31 511 LEU A CA 1
ATOM 4041 C C . LEU A 1 511 ? -4.864 8.315 -3.255 1.00 95.31 511 LEU A C 1
ATOM 4043 O O . LEU A 1 511 ? -5.716 8.091 -2.392 1.00 95.31 511 LEU A O 1
ATOM 4047 N N . GLY A 1 512 ? -5.134 8.194 -4.557 1.00 94.94 512 GLY A N 1
ATOM 4048 C CA . GLY A 1 512 ? -6.429 7.756 -5.085 1.00 94.94 512 GLY A CA 1
ATOM 4049 C C . GLY A 1 512 ? -6.794 6.332 -4.655 1.00 94.94 512 GLY A C 1
ATOM 4050 O O . GLY A 1 512 ? -7.917 6.082 -4.220 1.00 94.94 512 GLY A O 1
ATOM 4051 N N . SER A 1 513 ? -5.829 5.406 -4.665 1.00 93.25 513 SER A N 1
ATOM 4052 C CA . SER A 1 513 ? -6.024 4.020 -4.205 1.00 93.25 513 SER A CA 1
ATOM 4053 C C . SER A 1 513 ? -6.377 3.918 -2.715 1.00 93.25 513 SER A C 1
ATOM 4055 O O . SER A 1 513 ? -7.027 2.963 -2.287 1.00 93.25 513 SER A O 1
ATOM 4057 N N . LEU A 1 514 ? -5.986 4.927 -1.931 1.00 93.44 514 LEU A N 1
ATOM 4058 C CA . LEU A 1 514 ? -6.300 5.059 -0.509 1.00 93.44 514 LEU A CA 1
ATOM 4059 C C . LEU A 1 514 ? -7.629 5.794 -0.262 1.00 93.44 514 LEU A C 1
ATOM 4061 O O . LEU A 1 514 ? -8.026 5.961 0.891 1.00 93.44 514 LEU A O 1
ATOM 4065 N N . GLY A 1 515 ? -8.324 6.216 -1.324 1.00 94.06 515 GLY A N 1
ATOM 4066 C CA . GLY A 1 515 ? -9.580 6.962 -1.250 1.00 94.06 515 GLY A CA 1
ATOM 4067 C C . GLY A 1 515 ? -9.411 8.412 -0.792 1.00 94.06 515 GLY A C 1
ATOM 4068 O O . GLY A 1 515 ? -10.381 9.013 -0.337 1.00 94.06 515 GLY A O 1
ATOM 4069 N N . LEU A 1 516 ? -8.192 8.958 -0.875 1.00 94.12 516 LEU A N 1
ATOM 4070 C CA . LEU A 1 516 ? -7.880 10.339 -0.493 1.00 94.12 516 LEU A CA 1
ATOM 4071 C C . LEU A 1 516 ? -8.072 11.325 -1.651 1.00 94.12 516 LEU A C 1
ATOM 4073 O O . LEU A 1 516 ? -8.216 12.524 -1.407 1.00 94.12 516 LEU A O 1
ATOM 4077 N N . LEU A 1 517 ? -8.101 10.823 -2.889 1.00 93.88 517 LEU A N 1
ATOM 4078 C CA . LEU A 1 517 ? -8.404 11.578 -4.103 1.00 93.88 517 LEU A CA 1
ATOM 4079 C C . LEU A 1 517 ? -9.498 10.875 -4.917 1.00 93.88 517 LEU A C 1
ATOM 4081 O O . LEU A 1 517 ? -9.589 9.646 -4.901 1.00 93.88 517 LEU A O 1
ATOM 4085 N N . ASP A 1 518 ? -10.315 11.648 -5.632 1.00 89.31 518 ASP A N 1
ATOM 4086 C CA . ASP A 1 518 ? -11.255 11.121 -6.626 1.00 89.31 518 ASP A CA 1
ATOM 4087 C C . ASP A 1 518 ? -10.573 10.884 -7.987 1.00 89.31 518 ASP A C 1
ATOM 4089 O O . ASP A 1 518 ? -9.388 11.162 -8.179 1.00 89.31 518 ASP A O 1
ATOM 4093 N N . SER A 1 519 ? -11.328 10.374 -8.964 1.00 82.94 519 SER A N 1
ATOM 4094 C CA . SER A 1 519 ? -10.825 10.137 -10.324 1.00 82.94 519 SER A CA 1
ATOM 4095 C C . SER A 1 519 ? -10.409 11.411 -11.070 1.00 82.94 519 SER A C 1
ATOM 4097 O O . SER A 1 519 ? -9.727 11.315 -12.084 1.00 82.94 519 SER A O 1
ATOM 4099 N N . GLY A 1 520 ? -10.842 12.586 -10.605 1.00 80.19 520 GLY A N 1
ATOM 4100 C CA . GLY A 1 520 ? -10.446 13.891 -11.132 1.00 80.19 520 GLY A CA 1
ATOM 4101 C C . GLY A 1 520 ? -9.252 14.511 -10.399 1.00 80.19 520 GLY A C 1
ATOM 4102 O O . GLY A 1 520 ? -8.867 15.625 -10.735 1.00 80.19 520 GLY A O 1
ATOM 4103 N N . GLY A 1 521 ? -8.672 13.823 -9.408 1.00 80.44 521 GLY A N 1
ATOM 4104 C CA . GLY A 1 521 ? -7.566 14.338 -8.599 1.00 80.44 521 GLY A CA 1
ATOM 4105 C C . GLY A 1 521 ? -7.991 15.333 -7.514 1.00 80.44 521 GLY A C 1
ATOM 4106 O O . GLY A 1 521 ? -7.128 15.966 -6.905 1.00 80.44 521 GLY A O 1
ATOM 4107 N N . ASN A 1 522 ? -9.293 15.470 -7.243 1.00 87.75 522 ASN A N 1
ATOM 4108 C CA . ASN A 1 522 ? -9.785 16.329 -6.172 1.00 87.75 522 ASN A CA 1
ATOM 4109 C C . ASN A 1 522 ? -9.687 15.621 -4.825 1.00 87.75 522 ASN A C 1
ATOM 4111 O O . ASN A 1 522 ? -9.855 14.405 -4.722 1.00 87.75 522 ASN A O 1
ATOM 4115 N N . GLN A 1 523 ? -9.478 16.407 -3.774 1.00 90.62 523 GLN A N 1
ATOM 4116 C CA . GLN A 1 523 ? -9.399 15.902 -2.413 1.00 90.62 523 GLN A CA 1
ATOM 4117 C C . GLN A 1 523 ? -10.718 15.263 -1.951 1.00 90.62 523 GLN A C 1
ATOM 4119 O O . GLN A 1 523 ? -11.774 15.894 -1.977 1.00 90.62 523 GLN A O 1
ATOM 4124 N N . VAL A 1 524 ? -10.637 14.023 -1.463 1.00 91.12 524 VAL A N 1
ATOM 4125 C CA . VAL A 1 524 ? -11.744 13.275 -0.855 1.00 91.12 524 VAL A CA 1
ATOM 4126 C C . VAL A 1 524 ? -11.465 13.065 0.630 1.00 91.12 524 VAL A C 1
ATOM 4128 O O . VAL A 1 524 ? -10.402 12.588 1.022 1.00 91.12 524 VAL A O 1
ATOM 4131 N N . GLY A 1 525 ? -12.447 13.396 1.469 1.00 90.06 525 GLY A N 1
ATOM 4132 C CA . GLY A 1 525 ? -12.335 13.268 2.922 1.00 90.06 525 GLY A CA 1
ATOM 4133 C C . GLY A 1 525 ? -11.521 14.386 3.581 1.00 90.06 525 GLY A C 1
ATOM 4134 O O . GLY A 1 525 ? -11.102 15.348 2.940 1.00 90.06 525 GLY A O 1
ATOM 4135 N N . ASN A 1 526 ? -11.331 14.273 4.897 1.00 92.56 526 ASN A N 1
ATOM 4136 C CA . ASN A 1 526 ? -10.696 15.307 5.707 1.00 92.56 526 ASN A CA 1
ATOM 4137 C C . ASN A 1 526 ? -9.246 14.931 6.035 1.00 92.56 526 ASN A C 1
ATOM 4139 O O . ASN A 1 526 ? -8.984 14.212 7.000 1.00 92.56 526 ASN A O 1
ATOM 4143 N N . TRP A 1 527 ? -8.295 15.420 5.243 1.00 96.88 527 TRP A N 1
ATOM 4144 C CA . TRP A 1 527 ? -6.873 15.143 5.439 1.00 96.88 527 TRP A CA 1
ATOM 4145 C C . TRP A 1 527 ? -5.988 16.312 5.003 1.00 96.88 527 TRP A C 1
ATOM 4147 O O . TRP A 1 527 ? -6.455 17.236 4.340 1.00 96.88 527 TRP A O 1
ATOM 4157 N N . ALA A 1 528 ? -4.718 16.291 5.403 1.00 96.75 528 ALA A N 1
ATOM 4158 C CA . ALA A 1 528 ? -3.744 17.308 5.015 1.00 96.75 528 ALA A CA 1
ATOM 4159 C C . ALA A 1 528 ? -2.326 16.735 4.926 1.00 96.75 528 ALA A C 1
ATOM 4161 O O . ALA A 1 528 ? -1.985 15.783 5.636 1.00 96.75 528 ALA A O 1
ATOM 4162 N N . PHE A 1 529 ? -1.488 17.355 4.095 1.00 98.00 529 PHE A N 1
ATOM 4163 C CA . PHE A 1 529 ? -0.046 17.136 4.141 1.00 98.00 529 PHE A CA 1
ATOM 4164 C C . PHE A 1 529 ? 0.561 17.742 5.405 1.00 98.00 529 PHE A C 1
ATOM 4166 O O . PHE A 1 529 ? 0.108 18.783 5.886 1.00 98.00 529 PHE A O 1
ATOM 4173 N N . VAL A 1 530 ? 1.605 17.105 5.924 1.00 98.12 530 VAL A N 1
ATOM 4174 C CA . VAL A 1 530 ? 2.416 17.594 7.038 1.00 98.12 530 VAL A CA 1
ATOM 4175 C C . VAL A 1 530 ? 3.876 17.547 6.631 1.00 98.12 530 VAL A C 1
ATOM 4177 O O . VAL A 1 530 ? 4.359 16.510 6.186 1.00 98.12 530 VAL A O 1
ATOM 4180 N N . THR A 1 531 ? 4.581 18.647 6.845 1.00 96.81 531 THR A N 1
ATOM 4181 C CA . THR A 1 531 ? 6.021 18.757 6.616 1.00 96.81 531 THR A CA 1
ATOM 4182 C C . THR A 1 531 ? 6.715 19.167 7.909 1.00 96.81 531 THR A C 1
ATOM 4184 O O . THR A 1 531 ? 6.114 19.809 8.781 1.00 96.81 531 THR A O 1
ATOM 4187 N N . TRP A 1 532 ? 7.996 18.823 8.064 1.00 94.94 532 TRP A N 1
ATOM 4188 C CA . TRP A 1 532 ? 8.778 19.335 9.192 1.00 94.94 532 TRP A CA 1
ATOM 4189 C C . TRP A 1 532 ? 9.046 20.842 9.063 1.00 94.94 532 TRP A C 1
ATOM 4191 O O . TRP A 1 532 ? 9.135 21.543 10.069 1.00 94.94 532 TRP A O 1
ATOM 4201 N N . GLY A 1 533 ? 9.162 21.362 7.840 1.00 90.25 533 GLY A N 1
ATOM 4202 C CA . GLY A 1 533 ? 9.306 22.789 7.548 1.00 90.25 533 GLY A CA 1
ATOM 4203 C C . GLY A 1 533 ? 8.718 23.161 6.189 1.00 90.25 533 GLY A C 1
ATOM 4204 O O . GLY A 1 533 ? 8.176 22.319 5.487 1.00 90.25 533 GLY A O 1
ATOM 4205 N N . ASP A 1 534 ? 8.820 24.428 5.792 1.00 85.19 534 ASP A N 1
ATOM 4206 C CA . ASP A 1 534 ? 8.178 24.889 4.549 1.00 85.19 534 ASP A CA 1
ATOM 4207 C C . ASP A 1 534 ? 8.933 24.526 3.271 1.00 85.19 534 ASP A C 1
ATOM 4209 O O . ASP A 1 534 ? 8.375 24.658 2.182 1.00 85.19 534 ASP A O 1
ATOM 4213 N N . CYS A 1 535 ? 10.188 24.087 3.366 1.00 89.19 535 CYS A N 1
ATOM 4214 C CA . CYS A 1 535 ? 11.043 23.900 2.197 1.00 89.19 535 CYS A CA 1
ATOM 4215 C C . CYS A 1 535 ? 10.466 22.902 1.184 1.00 89.19 535 CYS A C 1
ATOM 4217 O O . CYS A 1 535 ? 10.509 23.200 -0.005 1.00 89.19 535 CYS A O 1
ATOM 4219 N N . ASP A 1 536 ? 9.891 21.788 1.637 1.00 93.69 536 ASP A N 1
ATOM 4220 C CA . ASP A 1 536 ? 9.447 20.683 0.780 1.00 93.69 536 ASP A CA 1
ATOM 4221 C C . ASP A 1 536 ? 8.457 21.127 -0.302 1.00 93.69 536 ASP A C 1
ATOM 4223 O O . ASP A 1 536 ? 8.736 21.031 -1.498 1.00 93.69 536 ASP A O 1
ATOM 4227 N N . ILE A 1 537 ? 7.309 21.670 0.116 1.00 92.50 537 ILE A N 1
ATOM 4228 C CA . ILE A 1 537 ? 6.223 22.042 -0.799 1.00 92.50 537 ILE A CA 1
ATOM 4229 C C . ILE A 1 537 ? 6.387 23.483 -1.290 1.00 92.50 537 ILE A C 1
ATOM 4231 O O . ILE A 1 537 ? 6.329 23.731 -2.495 1.00 92.50 537 ILE A O 1
ATOM 4235 N N . SER A 1 538 ? 6.613 24.448 -0.386 1.00 87.88 538 SER A N 1
ATOM 4236 C CA . SER A 1 538 ? 6.585 25.879 -0.745 1.00 87.88 538 SER A CA 1
ATOM 4237 C C . SER A 1 538 ? 7.696 26.274 -1.722 1.00 87.88 538 SER A C 1
ATOM 4239 O O . SER A 1 538 ? 7.532 27.200 -2.531 1.00 87.88 538 SER A O 1
ATOM 4241 N N . ARG A 1 539 ? 8.825 25.561 -1.646 1.00 88.25 539 ARG A N 1
ATOM 4242 C CA . ARG A 1 539 ? 10.044 25.854 -2.388 1.00 88.25 539 ARG A CA 1
ATOM 4243 C C . ARG A 1 539 ? 10.416 24.708 -3.318 1.00 88.25 539 ARG A C 1
ATOM 4245 O O . ARG A 1 539 ? 10.321 24.909 -4.520 1.00 88.25 539 ARG A O 1
ATOM 4252 N N . THR A 1 540 ? 10.830 23.553 -2.804 1.00 92.06 540 THR A N 1
ATOM 4253 C CA . THR A 1 540 ? 11.480 22.502 -3.602 1.00 92.06 540 THR A CA 1
ATOM 4254 C C . THR A 1 540 ? 10.554 21.956 -4.688 1.00 92.06 540 THR A C 1
ATOM 4256 O O . THR A 1 540 ? 10.828 22.171 -5.868 1.00 92.06 540 THR A O 1
ATOM 4259 N N . LEU A 1 541 ? 9.421 21.353 -4.312 1.00 95.62 541 LEU A N 1
ATOM 4260 C CA . LEU A 1 541 ? 8.470 20.780 -5.269 1.00 95.62 541 LEU A CA 1
ATOM 4261 C C . LEU A 1 541 ? 7.946 21.842 -6.239 1.00 95.62 541 LEU A C 1
ATOM 4263 O O . LEU A 1 541 ? 8.045 21.688 -7.452 1.00 95.62 541 LEU A O 1
ATOM 4267 N N . ARG A 1 542 ? 7.435 22.961 -5.714 1.00 94.00 542 ARG A N 1
ATOM 4268 C CA . ARG A 1 542 ? 6.852 24.027 -6.539 1.00 94.00 542 ARG A CA 1
ATOM 4269 C C . ARG A 1 542 ? 7.843 24.586 -7.563 1.00 94.00 542 ARG A C 1
ATOM 4271 O O . ARG A 1 542 ? 7.467 24.791 -8.713 1.00 94.00 542 ARG A O 1
ATOM 4278 N N . MET A 1 543 ? 9.084 24.862 -7.154 1.00 92.94 543 MET A N 1
ATOM 4279 C CA . MET A 1 543 ? 10.088 25.424 -8.060 1.00 92.94 543 MET A CA 1
ATOM 4280 C C . MET A 1 543 ? 10.532 24.407 -9.106 1.00 92.94 543 MET A C 1
ATOM 4282 O O . MET A 1 543 ? 10.631 24.771 -10.274 1.00 92.94 543 MET A O 1
ATOM 4286 N N . GLU A 1 544 ? 10.774 23.153 -8.722 1.00 96.62 544 GLU A N 1
ATOM 4287 C CA . GLU A 1 544 ? 11.166 22.124 -9.685 1.00 96.62 544 GLU A CA 1
ATOM 4288 C C . GLU A 1 544 ? 10.090 21.928 -10.758 1.00 96.62 544 GLU A C 1
ATOM 4290 O O . GLU A 1 544 ? 10.400 21.967 -11.950 1.00 96.62 544 GLU A O 1
ATOM 4295 N N . LEU A 1 545 ? 8.823 21.780 -10.352 1.00 96.50 545 LEU A N 1
ATOM 4296 C CA . LEU A 1 545 ? 7.724 21.585 -11.298 1.00 96.50 545 LEU A CA 1
ATOM 4297 C C . LEU A 1 545 ? 7.532 22.798 -12.209 1.00 96.50 545 LEU A C 1
ATOM 4299 O O . LEU A 1 545 ? 7.389 22.627 -13.417 1.00 96.50 545 LEU A O 1
ATOM 4303 N N . ALA A 1 546 ? 7.638 24.017 -11.670 1.00 94.50 546 ALA A N 1
ATOM 4304 C CA . ALA A 1 546 ? 7.582 25.234 -12.476 1.00 94.50 546 ALA A CA 1
ATOM 4305 C C . ALA A 1 546 ? 8.704 25.286 -13.531 1.00 94.50 546 ALA A C 1
ATOM 4307 O O . ALA A 1 546 ? 8.442 25.593 -14.692 1.00 94.50 546 ALA A O 1
ATOM 4308 N N . HIS A 1 547 ? 9.941 24.932 -13.164 1.00 95.69 547 HIS A N 1
ATOM 4309 C CA . HIS A 1 547 ? 11.064 24.873 -14.107 1.00 95.69 547 HIS A CA 1
ATOM 4310 C C . HIS A 1 547 ? 10.899 23.781 -15.172 1.00 95.69 547 HIS A C 1
ATOM 4312 O O . HIS A 1 547 ? 11.384 23.942 -16.291 1.00 95.69 547 HIS A O 1
ATOM 4318 N N . LYS A 1 548 ? 10.209 22.686 -14.841 1.00 96.06 548 LYS A N 1
ATOM 4319 C CA . LYS A 1 548 ? 9.919 21.577 -15.761 1.00 96.06 548 LYS A CA 1
ATOM 4320 C C . LYS A 1 548 ? 8.608 21.744 -16.532 1.00 96.06 548 LYS A C 1
ATOM 4322 O O . LYS A 1 548 ? 8.274 20.871 -17.325 1.00 96.06 548 LYS A O 1
ATOM 4327 N N . SER A 1 549 ? 7.890 22.855 -16.340 1.00 95.81 549 SER A N 1
ATOM 4328 C CA . SER A 1 549 ? 6.558 23.089 -16.922 1.00 95.81 549 SER A CA 1
ATOM 4329 C C . SER A 1 549 ? 5.560 21.964 -16.601 1.00 95.81 549 SER A C 1
ATOM 4331 O O . SER A 1 549 ? 4.778 21.551 -17.453 1.00 95.81 549 SER A O 1
ATOM 4333 N N . ILE A 1 550 ? 5.619 21.449 -15.371 1.00 95.12 550 ILE A N 1
ATOM 4334 C CA . ILE A 1 550 ? 4.695 20.447 -14.837 1.00 95.12 550 ILE A CA 1
ATOM 4335 C C . ILE A 1 550 ? 3.714 21.157 -13.905 1.00 95.12 550 ILE A C 1
ATOM 4337 O O . ILE A 1 550 ? 4.122 21.916 -13.024 1.00 95.12 550 ILE A O 1
ATOM 4341 N N . ASP A 1 551 ? 2.422 20.889 -14.071 1.00 92.50 551 ASP A N 1
ATOM 4342 C CA . ASP A 1 551 ? 1.397 21.449 -13.196 1.00 92.50 551 ASP A CA 1
ATOM 4343 C C . ASP A 1 551 ? 1.474 20.835 -11.794 1.00 92.50 551 ASP A C 1
ATOM 4345 O O . ASP A 1 551 ? 1.543 19.614 -11.624 1.00 92.50 551 ASP A O 1
ATOM 4349 N N . LEU A 1 552 ? 1.428 21.688 -10.769 1.00 92.94 552 LEU A N 1
ATOM 4350 C CA . LEU A 1 552 ? 1.374 21.244 -9.380 1.00 92.94 552 LEU A CA 1
ATOM 4351 C C . LEU A 1 552 ? -0.012 20.636 -9.086 1.00 92.94 552 LEU A C 1
ATOM 4353 O O . LEU A 1 552 ? -1.016 21.348 -9.191 1.00 92.94 552 LEU A O 1
ATOM 4357 N N . PRO A 1 553 ? -0.105 19.356 -8.668 1.00 92.44 553 PRO A N 1
ATOM 4358 C CA . PRO A 1 553 ? -1.392 18.741 -8.361 1.00 92.44 553 PRO A CA 1
ATOM 4359 C C . PRO A 1 553 ? -2.135 19.476 -7.245 1.00 92.44 553 PRO A C 1
ATOM 4361 O O . PRO A 1 553 ? -1.531 19.906 -6.257 1.00 92.44 553 PRO A O 1
ATOM 4364 N N . GLN A 1 554 ? -3.466 19.572 -7.367 1.00 90.06 554 GLN A N 1
ATOM 4365 C CA . GLN A 1 554 ? -4.238 20.481 -6.520 1.00 90.06 554 GLN A CA 1
ATOM 4366 C C . GLN A 1 554 ? -4.127 20.180 -5.019 1.00 90.06 554 GLN A C 1
ATOM 4368 O O . GLN A 1 554 ? -4.178 21.096 -4.197 1.00 90.06 554 GLN A O 1
ATOM 4373 N N . CYS A 1 555 ? -3.932 18.913 -4.663 1.00 91.94 555 CYS A N 1
ATOM 4374 C CA . CYS A 1 555 ? -3.781 18.474 -3.283 1.00 91.94 555 CYS A CA 1
ATOM 4375 C C . CYS A 1 555 ? -2.572 19.095 -2.558 1.00 91.94 555 CYS A C 1
ATOM 4377 O O . CYS A 1 555 ? -2.610 19.211 -1.338 1.00 91.94 555 CYS A O 1
ATOM 4379 N N . PHE A 1 556 ? -1.530 19.547 -3.268 1.00 93.81 556 PHE A N 1
ATOM 4380 C CA . PHE A 1 556 ? -0.356 20.188 -2.659 1.00 93.81 556 PHE A CA 1
ATOM 4381 C C . PHE A 1 556 ? -0.543 21.683 -2.362 1.00 93.81 556 PHE A C 1
ATOM 4383 O O . PHE A 1 556 ? 0.340 22.299 -1.768 1.00 93.81 556 PHE A O 1
ATOM 4390 N N . HIS A 1 557 ? -1.676 22.296 -2.729 1.00 92.56 557 HIS A N 1
ATOM 4391 C CA . HIS A 1 557 ? -1.882 23.731 -2.500 1.00 92.56 557 HIS A CA 1
ATOM 4392 C C . HIS A 1 557 ? -2.018 24.111 -1.026 1.00 92.56 557 HIS A C 1
ATOM 4394 O O . HIS A 1 557 ? -2.008 25.303 -0.736 1.00 92.56 557 HIS A O 1
ATOM 4400 N N . GLN A 1 558 ? -2.187 23.163 -0.100 1.00 92.38 558 GLN A N 1
ATOM 4401 C CA . GLN A 1 558 ? -2.281 23.446 1.331 1.00 92.38 558 GLN A CA 1
ATOM 4402 C C . GLN A 1 558 ? -1.613 22.348 2.159 1.00 92.38 558 GLN A C 1
ATOM 4404 O O . GLN A 1 558 ? -1.736 21.163 1.855 1.00 92.38 558 GLN A O 1
ATOM 4409 N N . TRP A 1 559 ? -0.924 22.738 3.231 1.00 95.44 559 TRP A N 1
ATOM 4410 C CA . TRP A 1 559 ? -0.229 21.804 4.119 1.00 95.44 559 TRP A CA 1
ATOM 4411 C C . TRP A 1 559 ? -0.095 22.352 5.543 1.00 95.44 559 TRP A C 1
ATOM 4413 O O . TRP A 1 559 ? -0.428 23.499 5.854 1.00 95.44 559 TRP A O 1
ATOM 4423 N N . ILE A 1 560 ? 0.367 21.492 6.444 1.00 96.25 560 ILE A N 1
ATOM 4424 C CA . ILE A 1 560 ? 0.704 21.813 7.825 1.00 96.25 560 ILE A CA 1
ATOM 4425 C C . ILE A 1 560 ? 2.224 21.809 7.949 1.00 96.25 560 ILE A C 1
ATOM 4427 O O . ILE A 1 560 ? 2.858 20.759 7.924 1.00 96.25 560 ILE A O 1
ATOM 4431 N N . ASN A 1 561 ? 2.805 22.983 8.152 1.00 95.19 561 ASN A N 1
ATOM 4432 C CA . ASN A 1 561 ? 4.167 23.105 8.649 1.00 95.19 561 ASN A CA 1
ATOM 4433 C C . ASN A 1 561 ? 4.192 22.814 10.155 1.00 95.19 561 ASN A C 1
ATOM 4435 O O . ASN A 1 561 ? 3.632 23.575 10.951 1.00 95.19 561 ASN A O 1
ATOM 4439 N N . LEU A 1 562 ? 4.851 21.725 10.555 1.00 95.00 562 LEU A N 1
ATOM 4440 C CA . LEU A 1 562 ? 4.900 21.292 11.950 1.00 95.00 562 LEU A CA 1
ATOM 4441 C C . LEU A 1 562 ? 5.727 22.232 12.838 1.00 95.00 562 LEU A C 1
ATOM 4443 O O . LEU A 1 562 ? 5.451 22.303 14.033 1.00 95.00 562 LEU A O 1
ATOM 4447 N N . LYS A 1 563 ? 6.695 22.976 12.280 1.00 92.25 563 LYS A N 1
ATOM 4448 C CA . LYS A 1 563 ? 7.475 24.009 12.992 1.00 92.25 563 LYS A CA 1
ATOM 4449 C C . LYS A 1 563 ? 6.711 25.307 13.223 1.00 92.25 563 LYS A C 1
ATOM 4451 O O . LYS A 1 563 ? 7.193 26.144 13.988 1.00 92.25 563 LYS A O 1
ATOM 4456 N N . ASP A 1 564 ? 5.565 25.496 12.573 1.00 90.12 564 ASP A N 1
ATOM 4457 C CA . ASP A 1 564 ? 4.785 26.719 12.712 1.00 90.12 564 ASP A CA 1
ATOM 4458 C C . ASP A 1 564 ? 4.463 27.000 14.191 1.00 90.12 564 ASP A C 1
ATOM 4460 O O . ASP A 1 564 ? 4.150 26.092 14.969 1.00 90.12 564 ASP A O 1
ATOM 4464 N N . ALA A 1 565 ? 4.541 28.267 14.604 1.00 83.38 565 ALA A N 1
ATOM 4465 C CA . ALA A 1 565 ? 4.332 28.652 15.997 1.00 83.38 565 ALA A CA 1
ATOM 4466 C C . ALA A 1 565 ? 2.914 28.311 16.499 1.00 83.38 565 ALA A C 1
ATOM 4468 O O . ALA A 1 565 ? 2.739 27.989 17.678 1.00 83.38 565 ALA A O 1
ATOM 4469 N N . ALA A 1 566 ? 1.908 28.326 15.619 1.00 84.69 566 ALA A N 1
ATOM 4470 C CA . ALA A 1 566 ? 0.542 27.918 15.933 1.00 84.69 566 ALA A CA 1
ATOM 4471 C C . ALA A 1 566 ? 0.409 26.405 16.178 1.00 84.69 566 ALA A C 1
ATOM 4473 O O . ALA A 1 566 ? -0.609 25.977 16.730 1.00 84.69 566 ALA A O 1
ATOM 4474 N N . ILE A 1 567 ? 1.426 25.620 15.809 1.00 92.62 567 ILE A N 1
ATOM 4475 C CA . ILE A 1 567 ? 1.506 24.174 16.015 1.00 92.62 567 ILE A CA 1
ATOM 4476 C C . ILE A 1 567 ? 2.517 23.852 17.120 1.00 92.62 567 ILE A C 1
ATOM 4478 O O . ILE A 1 567 ? 2.113 23.513 18.234 1.00 92.62 567 ILE A O 1
ATOM 4482 N N . TYR A 1 568 ? 3.819 24.004 16.856 1.00 92.06 568 TYR A N 1
ATOM 4483 C CA . TYR A 1 568 ? 4.880 23.537 17.751 1.00 92.06 568 TYR A CA 1
ATOM 4484 C C . TYR A 1 568 ? 4.932 24.331 19.055 1.00 92.06 568 TYR A C 1
ATOM 4486 O O . TYR A 1 568 ? 4.784 23.764 20.138 1.00 92.06 568 TYR A O 1
ATOM 4494 N N . ARG A 1 569 ? 5.099 25.660 18.967 1.00 91.62 569 ARG A N 1
ATOM 4495 C CA . ARG A 1 569 ? 5.188 26.533 20.151 1.00 91.62 569 ARG A CA 1
ATOM 4496 C C . ARG A 1 569 ? 3.896 26.493 20.952 1.00 91.62 569 ARG A C 1
ATOM 4498 O O . ARG A 1 569 ? 3.945 26.414 22.174 1.00 91.62 569 ARG A O 1
ATOM 4505 N N . ARG A 1 570 ? 2.745 26.512 20.277 1.00 90.50 570 ARG A N 1
ATOM 4506 C CA . ARG A 1 570 ? 1.435 26.409 20.929 1.00 90.50 570 ARG A CA 1
ATOM 4507 C C . ARG A 1 570 ? 1.292 25.134 21.759 1.00 90.50 570 ARG A C 1
ATOM 4509 O O . ARG A 1 570 ? 0.690 25.185 22.825 1.00 90.50 570 ARG A O 1
ATOM 4516 N N . HIS A 1 571 ? 1.793 24.007 21.262 1.00 94.12 571 HIS A N 1
ATOM 4517 C CA . HIS A 1 571 ? 1.659 22.730 21.950 1.00 94.12 571 HIS A CA 1
ATOM 4518 C C . HIS A 1 571 ? 2.732 22.507 23.022 1.00 94.12 571 HIS A C 1
ATOM 4520 O O . HIS A 1 571 ? 2.409 22.125 24.141 1.00 94.12 571 HIS A O 1
ATOM 4526 N N . TYR A 1 572 ? 4.001 22.763 22.694 1.00 93.69 572 TYR A N 1
ATOM 4527 C CA . TYR A 1 572 ? 5.141 22.455 23.561 1.00 93.69 572 TYR A CA 1
ATOM 4528 C C . TYR A 1 572 ? 5.612 23.631 24.429 1.00 93.69 572 TYR A C 1
ATOM 4530 O O . TYR A 1 572 ? 6.504 23.456 25.256 1.00 93.69 572 TYR A O 1
ATOM 4538 N N . GLY A 1 573 ? 5.087 24.842 24.219 1.00 92.81 573 GLY A N 1
ATOM 4539 C CA . GLY A 1 573 ? 5.512 26.053 24.931 1.00 92.81 573 GLY A CA 1
ATOM 4540 C C . GLY A 1 573 ? 6.933 26.526 24.593 1.00 92.81 573 GLY A C 1
ATOM 4541 O O . GLY A 1 573 ? 7.469 27.389 25.283 1.00 92.81 573 GLY A O 1
ATOM 4542 N N . ARG A 1 574 ? 7.566 25.967 23.553 1.00 91.62 574 ARG A N 1
ATOM 4543 C CA . ARG A 1 574 ? 8.959 26.249 23.168 1.00 91.62 574 ARG A CA 1
ATOM 4544 C C . ARG A 1 574 ? 9.169 26.192 21.659 1.00 91.62 574 ARG A C 1
ATOM 4546 O O . ARG A 1 574 ? 8.386 25.574 20.945 1.00 91.62 574 ARG A O 1
ATOM 4553 N N . GLU A 1 575 ? 10.267 26.786 21.202 1.00 91.38 575 GLU A N 1
ATOM 4554 C CA . GLU A 1 575 ? 10.703 26.694 19.805 1.00 91.38 575 GLU A CA 1
ATOM 4555 C C . GLU A 1 575 ? 11.277 25.310 19.454 1.00 91.38 575 GLU A C 1
ATOM 4557 O O . GLU A 1 575 ? 11.950 24.704 20.297 1.00 91.38 575 GLU A O 1
ATOM 4562 N N . PRO A 1 576 ? 11.110 24.843 18.202 1.00 90.88 576 PRO A N 1
ATOM 4563 C CA . PRO A 1 576 ? 11.728 23.618 17.691 1.00 90.88 576 PRO A CA 1
ATOM 4564 C C . PRO A 1 576 ? 13.233 23.818 17.409 1.00 90.88 576 PRO A C 1
ATOM 4566 O O . PRO A 1 576 ? 13.669 23.936 16.262 1.00 90.88 576 PRO A O 1
ATOM 4569 N N . LYS A 1 577 ? 14.046 23.914 18.470 1.00 90.31 577 LYS A N 1
ATOM 4570 C CA . LYS A 1 577 ? 15.509 24.099 18.390 1.00 90.31 577 LYS A CA 1
ATOM 4571 C C . LYS A 1 577 ? 16.249 22.761 18.253 1.00 90.31 577 LYS A C 1
ATOM 4573 O O . LYS A 1 577 ? 15.819 21.755 18.803 1.00 90.31 577 LYS A O 1
ATOM 4578 N N . GLY A 1 578 ? 17.398 22.774 17.569 1.00 87.25 578 GLY A N 1
ATOM 4579 C CA . GLY A 1 578 ? 18.296 21.610 17.461 1.00 87.25 578 GLY A CA 1
ATOM 4580 C C . GLY A 1 578 ? 17.983 20.629 16.321 1.00 87.25 578 GLY A C 1
ATOM 4581 O O . GLY A 1 578 ? 18.576 19.558 16.264 1.00 87.25 578 GLY A O 1
ATOM 4582 N N . GLY A 1 579 ? 17.075 20.983 15.405 1.00 92.06 579 GLY A N 1
ATOM 4583 C CA . GLY A 1 579 ? 16.718 20.142 14.256 1.00 92.06 579 GLY A CA 1
ATOM 4584 C C . GLY A 1 579 ? 15.700 19.045 14.587 1.00 92.06 579 GLY A C 1
ATOM 4585 O O . GLY A 1 579 ? 15.180 18.980 15.702 1.00 92.06 579 GLY A O 1
ATOM 4586 N N . LEU A 1 580 ? 15.387 18.202 13.593 1.00 94.94 580 LEU A N 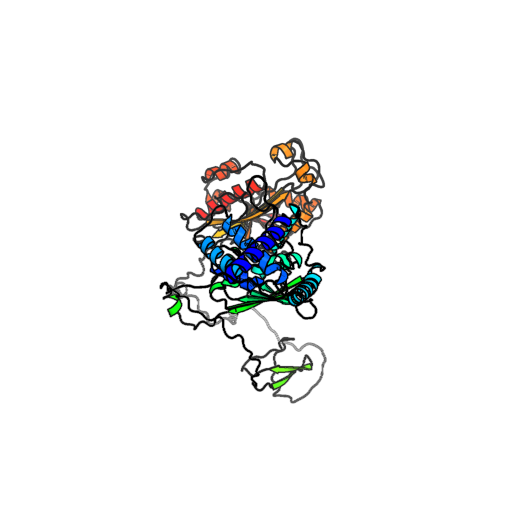1
ATOM 4587 C CA . LEU A 1 580 ? 14.363 17.157 13.724 1.00 94.94 580 LEU A CA 1
ATOM 4588 C C . LEU A 1 580 ? 14.718 16.163 14.835 1.00 94.94 580 LEU A C 1
ATOM 4590 O O . LEU A 1 580 ? 13.905 15.940 15.726 1.00 94.94 580 LEU A O 1
ATOM 4594 N N . ARG A 1 581 ? 15.954 15.642 14.837 1.00 95.94 581 ARG A N 1
ATOM 4595 C CA . ARG A 1 581 ? 16.427 14.676 15.843 1.00 95.94 581 ARG A CA 1
ATOM 4596 C C . ARG A 1 581 ? 16.215 15.161 17.275 1.00 95.94 581 ARG A C 1
ATOM 4598 O O . ARG A 1 581 ? 15.562 14.465 18.045 1.00 95.94 581 ARG A O 1
ATOM 4605 N N . ALA A 1 582 ? 16.686 16.363 17.608 1.00 95.50 582 ALA A N 1
ATOM 4606 C CA . ALA A 1 582 ? 16.524 16.911 18.954 1.00 95.50 582 ALA A CA 1
ATOM 4607 C C . ALA A 1 582 ? 15.043 17.061 19.340 1.00 95.50 582 ALA A C 1
ATOM 4609 O O . ALA A 1 582 ? 14.664 16.797 20.479 1.00 95.50 582 ALA A O 1
ATOM 4610 N N . CYS A 1 583 ? 14.189 17.451 18.389 1.00 96.25 583 CYS A N 1
ATOM 4611 C CA . CYS A 1 583 ? 12.758 17.599 18.633 1.00 96.25 583 CYS A CA 1
ATOM 4612 C C . CYS A 1 583 ? 12.078 16.247 18.886 1.00 96.25 583 CYS A C 1
ATOM 4614 O O . CYS A 1 583 ? 11.330 16.136 19.855 1.00 96.25 583 CYS A O 1
ATOM 4616 N N . VAL A 1 584 ? 12.393 15.217 18.094 1.00 96.31 584 VAL A N 1
ATOM 4617 C CA . VAL A 1 584 ? 11.906 13.839 18.287 1.00 96.31 584 VAL A CA 1
ATOM 4618 C C . VAL A 1 584 ? 12.332 13.311 19.653 1.00 96.31 584 VAL A C 1
ATOM 4620 O O . VAL A 1 584 ? 11.484 12.915 20.448 1.00 96.31 584 VAL A O 1
ATOM 4623 N N . GLU A 1 585 ? 13.622 13.396 19.975 1.00 95.44 585 GLU A N 1
ATOM 4624 C CA . GLU A 1 585 ? 14.175 12.904 21.244 1.00 95.44 585 GLU A CA 1
ATOM 4625 C C . GLU A 1 585 ? 13.577 13.624 22.457 1.00 95.44 585 GLU A C 1
ATOM 4627 O O . GLU A 1 585 ? 13.316 13.011 23.492 1.00 95.44 585 GLU A O 1
ATOM 4632 N N . SER A 1 586 ? 13.232 14.904 22.308 1.00 94.62 586 SER A N 1
ATOM 4633 C CA . SER A 1 586 ? 12.582 15.682 23.363 1.00 94.62 586 SER A CA 1
ATOM 4634 C C . SER A 1 586 ? 11.145 15.250 23.696 1.00 94.62 586 SER A C 1
ATOM 4636 O O . SER A 1 586 ? 10.613 15.690 24.716 1.00 94.62 586 SER A O 1
ATOM 4638 N N . THR A 1 587 ? 10.518 14.420 22.850 1.00 93.06 587 THR A N 1
ATOM 4639 C CA . THR A 1 587 ? 9.193 13.813 23.092 1.00 93.06 587 THR A CA 1
ATOM 4640 C C . THR A 1 587 ? 9.277 12.453 23.794 1.00 93.06 587 THR A C 1
ATOM 4642 O O . THR A 1 587 ? 8.252 11.863 24.124 1.00 93.06 587 THR A O 1
ATOM 4645 N N . GLY A 1 588 ? 10.492 11.941 24.026 1.00 92.88 588 GLY A N 1
ATOM 4646 C CA . GLY A 1 588 ? 10.735 10.608 24.582 1.00 92.88 588 GLY A CA 1
ATOM 4647 C C . GLY A 1 588 ? 10.827 9.492 23.536 1.00 92.88 588 GLY A C 1
ATOM 4648 O O . GLY A 1 588 ? 11.157 8.362 23.892 1.00 92.88 588 GLY A O 1
ATOM 4649 N N . PHE A 1 589 ? 10.587 9.786 22.255 1.00 94.19 589 PHE A N 1
ATOM 4650 C CA . PHE A 1 589 ? 10.865 8.856 21.160 1.00 94.19 589 PHE A CA 1
ATOM 4651 C C . PHE A 1 589 ? 12.349 8.845 20.797 1.00 94.19 589 PHE A C 1
ATOM 4653 O O . PHE A 1 589 ? 13.009 9.878 20.800 1.00 94.19 589 PHE A O 1
ATOM 4660 N N . ARG A 1 590 ? 12.874 7.687 20.392 1.00 94.25 590 ARG A N 1
ATOM 4661 C CA . ARG A 1 590 ? 14.210 7.606 19.795 1.00 94.25 590 ARG A CA 1
ATOM 4662 C C . ARG A 1 590 ? 14.145 7.975 18.313 1.00 94.25 590 ARG A C 1
ATOM 4664 O O . ARG A 1 590 ? 13.263 7.486 17.600 1.00 94.25 590 ARG A O 1
ATOM 4671 N N . PHE A 1 591 ? 15.110 8.773 17.852 1.00 95.56 591 PHE A N 1
ATOM 4672 C CA . PHE A 1 591 ? 15.334 8.972 16.424 1.00 95.56 591 PHE A CA 1
ATOM 4673 C C . PHE A 1 591 ? 15.911 7.692 15.809 1.00 95.56 591 PHE A C 1
ATOM 4675 O O . PHE A 1 591 ? 17.003 7.251 16.176 1.00 95.56 591 PHE A O 1
ATOM 4682 N N . GLU A 1 592 ? 15.175 7.084 14.886 1.00 91.25 592 GLU A N 1
ATOM 4683 C CA . GLU A 1 592 ? 15.546 5.812 14.256 1.00 91.25 592 GLU A CA 1
ATOM 4684 C C . GLU A 1 592 ? 15.989 6.038 12.819 1.00 91.25 592 GLU A C 1
ATOM 4686 O O . GLU A 1 592 ? 15.330 6.772 12.098 1.00 91.25 592 GLU A O 1
ATOM 4691 N N . GLY A 1 593 ? 17.075 5.388 12.398 1.00 93.69 593 GLY A N 1
ATOM 4692 C CA . GLY A 1 593 ? 17.618 5.525 11.048 1.00 93.69 593 GLY A CA 1
ATOM 4693 C C . GLY A 1 593 ? 18.608 6.682 10.880 1.00 93.69 593 GLY A C 1
ATOM 4694 O O . GLY A 1 593 ? 19.049 7.326 11.841 1.00 93.69 593 GLY A O 1
ATOM 4695 N N . ARG A 1 594 ? 19.008 6.897 9.626 1.00 94.69 594 ARG A N 1
ATOM 4696 C CA . ARG A 1 594 ? 19.970 7.922 9.214 1.00 94.69 594 ARG A CA 1
ATOM 4697 C C . ARG A 1 594 ? 19.219 9.207 8.859 1.00 94.69 594 ARG A C 1
ATOM 4699 O O . ARG A 1 594 ? 18.291 9.147 8.066 1.00 94.69 594 ARG A O 1
ATOM 4706 N N . ALA A 1 595 ? 19.621 10.335 9.444 1.00 92.56 595 ALA A N 1
ATOM 4707 C CA . ALA A 1 595 ? 19.080 11.647 9.079 1.00 92.56 595 ALA A CA 1
ATOM 4708 C C . ALA A 1 595 ? 19.416 11.986 7.618 1.00 92.56 595 ALA A C 1
ATOM 4710 O O . ALA A 1 595 ? 20.444 11.512 7.124 1.00 92.56 595 ALA A O 1
ATOM 4711 N N . HIS A 1 596 ? 18.594 12.820 6.978 1.00 92.31 596 HIS A N 1
ATOM 4712 C CA . HIS A 1 596 ? 18.676 13.131 5.545 1.00 92.31 596 HIS A CA 1
ATOM 4713 C C . HIS A 1 596 ? 18.408 11.902 4.671 1.00 92.31 596 HIS A C 1
ATOM 4715 O O . HIS A 1 596 ? 19.055 11.659 3.656 1.00 92.31 596 HIS A O 1
ATOM 4721 N N . ASN A 1 597 ? 17.503 11.051 5.139 1.00 96.44 597 ASN A N 1
ATOM 4722 C CA . ASN A 1 597 ? 16.850 10.056 4.313 1.00 96.44 597 ASN A CA 1
ATOM 4723 C C . ASN A 1 597 ? 15.363 10.359 4.433 1.00 96.44 597 ASN A C 1
ATOM 4725 O O . ASN A 1 597 ? 14.802 10.221 5.523 1.00 96.44 597 ASN A O 1
ATOM 4729 N N . GLY A 1 598 ? 14.721 10.749 3.335 1.00 96.75 598 GLY A N 1
ATOM 4730 C CA . GLY A 1 598 ? 13.399 11.364 3.410 1.00 96.75 598 GLY A CA 1
ATOM 4731 C C . GLY A 1 598 ? 12.347 10.454 4.052 1.00 96.75 598 GLY A C 1
ATOM 4732 O O . GLY A 1 598 ? 11.479 10.918 4.794 1.00 96.75 598 GLY A O 1
ATOM 4733 N N . LEU A 1 599 ? 12.422 9.129 3.841 1.00 97.31 599 LEU A N 1
ATOM 4734 C CA . LEU A 1 599 ? 11.500 8.192 4.493 1.00 97.31 599 LEU A CA 1
ATOM 4735 C C . LEU A 1 599 ? 11.754 8.136 6.002 1.00 97.31 599 LEU A C 1
ATOM 4737 O O . LEU A 1 599 ? 10.807 8.162 6.789 1.00 97.31 599 LEU A O 1
ATOM 4741 N N . VAL A 1 600 ? 13.020 8.078 6.413 1.00 96.62 600 VAL A N 1
ATOM 4742 C CA . VAL A 1 600 ? 13.408 8.120 7.827 1.00 96.62 600 VAL A CA 1
ATOM 4743 C C . VAL A 1 600 ? 12.941 9.420 8.483 1.00 96.62 600 VAL A C 1
ATOM 4745 O O . VAL A 1 600 ? 12.375 9.384 9.580 1.00 96.62 600 VAL A O 1
ATOM 4748 N N . ASP A 1 601 ? 13.124 10.559 7.826 1.00 97.44 601 ASP A N 1
ATOM 4749 C CA . ASP A 1 601 ? 12.723 11.855 8.367 1.00 97.44 601 ASP A CA 1
ATOM 4750 C C . ASP A 1 601 ? 11.192 12.007 8.405 1.00 97.44 601 ASP A C 1
ATOM 4752 O O . ASP A 1 601 ? 10.642 12.461 9.414 1.00 97.44 601 ASP A O 1
ATOM 4756 N N . SER A 1 602 ? 10.472 11.462 7.418 1.00 98.06 602 SER A N 1
ATOM 4757 C CA . SER A 1 602 ? 9.005 11.346 7.440 1.00 98.06 602 SER A CA 1
ATOM 4758 C C . SER A 1 602 ? 8.505 10.486 8.612 1.00 98.06 602 SER A C 1
ATOM 4760 O O . SER A 1 602 ? 7.573 10.872 9.322 1.00 98.06 602 SER A O 1
ATOM 4762 N N . ILE A 1 603 ? 9.137 9.332 8.866 1.00 97.69 603 ILE A N 1
ATOM 4763 C CA . ILE A 1 603 ? 8.815 8.440 9.995 1.00 97.69 603 ILE A CA 1
ATOM 4764 C C . ILE A 1 603 ? 9.032 9.161 11.325 1.00 97.69 603 ILE A C 1
ATOM 4766 O O . ILE A 1 603 ? 8.162 9.155 12.195 1.00 97.69 603 ILE A O 1
ATOM 4770 N N . ASN A 1 604 ? 10.184 9.801 11.502 1.00 97.75 604 ASN A N 1
ATOM 4771 C CA . ASN A 1 604 ? 10.506 10.485 12.749 1.00 97.75 604 ASN A CA 1
ATOM 4772 C C . ASN A 1 604 ? 9.619 11.725 12.965 1.00 97.75 604 ASN A C 1
ATOM 4774 O O . ASN A 1 604 ? 9.150 11.960 14.080 1.00 97.75 604 ASN A O 1
ATOM 4778 N N . THR A 1 605 ? 9.274 12.456 11.905 1.00 98.00 605 THR A N 1
ATOM 4779 C CA . THR A 1 605 ? 8.279 13.539 11.957 1.00 98.00 605 THR A CA 1
ATOM 4780 C C . THR A 1 605 ? 6.899 13.007 12.358 1.00 98.00 605 THR A C 1
ATOM 4782 O O . THR A 1 605 ? 6.227 13.594 13.211 1.00 98.00 605 THR A O 1
ATOM 4785 N N . ALA A 1 606 ? 6.496 11.841 11.845 1.00 98.00 606 ALA A N 1
ATOM 4786 C CA . ALA A 1 606 ? 5.251 11.186 12.238 1.00 98.00 606 ALA A CA 1
ATOM 4787 C C . ALA A 1 606 ? 5.222 10.789 13.728 1.00 98.00 606 ALA A C 1
ATOM 4789 O O . ALA A 1 606 ? 4.148 10.809 14.336 1.00 98.00 606 ALA A O 1
ATOM 4790 N N . LYS A 1 607 ? 6.375 10.506 14.359 1.00 97.69 607 LYS A N 1
ATOM 4791 C CA . LYS A 1 607 ? 6.458 10.295 15.820 1.00 97.69 607 LYS A CA 1
ATOM 4792 C C . LYS A 1 607 ? 6.105 11.561 16.603 1.00 97.69 607 LYS A C 1
ATOM 4794 O O . LYS A 1 607 ? 5.364 11.476 17.581 1.00 97.69 607 LYS A O 1
ATOM 4799 N N . ILE A 1 608 ? 6.550 12.737 16.147 1.00 97.44 608 ILE A N 1
ATOM 4800 C CA . ILE A 1 608 ? 6.149 14.021 16.751 1.00 97.44 608 ILE A CA 1
ATOM 4801 C C . ILE A 1 608 ? 4.642 14.229 16.582 1.00 97.44 608 ILE A C 1
ATOM 4803 O O . ILE A 1 608 ? 3.967 14.552 17.557 1.00 97.44 608 ILE A O 1
ATOM 4807 N N . VAL A 1 609 ? 4.097 14.000 15.381 1.00 97.56 609 VAL A N 1
ATOM 4808 C CA . VAL A 1 609 ? 2.647 14.101 15.122 1.00 97.56 609 VAL A CA 1
ATOM 4809 C C . VAL A 1 609 ? 1.861 13.196 16.072 1.00 97.56 609 VAL A C 1
ATOM 4811 O O . VAL A 1 609 ? 0.923 13.654 16.726 1.00 97.56 609 VAL A O 1
ATOM 4814 N N . ARG A 1 610 ? 2.269 11.928 16.201 1.00 96.25 610 ARG A N 1
ATOM 4815 C CA . ARG A 1 610 ? 1.652 10.965 17.117 1.00 96.25 610 ARG A CA 1
ATOM 4816 C C . ARG A 1 610 ? 1.716 11.439 18.565 1.00 96.25 610 ARG A C 1
ATOM 4818 O O . ARG A 1 610 ? 0.686 11.430 19.236 1.00 96.25 610 ARG A O 1
ATOM 4825 N N . HIS A 1 611 ? 2.883 11.894 19.024 1.00 96.19 611 HIS A N 1
ATOM 4826 C CA . HIS A 1 611 ? 3.046 12.441 20.370 1.00 96.19 611 HIS A CA 1
ATOM 4827 C C . HIS A 1 611 ? 2.072 13.599 20.619 1.00 96.19 611 HIS A C 1
ATOM 4829 O O . HIS A 1 611 ? 1.344 13.569 21.604 1.00 96.19 611 HIS A O 1
ATOM 4835 N N . MET A 1 612 ? 1.989 14.566 19.696 1.00 96.31 612 MET A N 1
ATOM 4836 C CA . MET A 1 612 ? 1.076 15.711 19.811 1.00 96.31 612 MET A CA 1
ATOM 4837 C C . MET A 1 612 ? -0.385 15.267 19.946 1.00 96.31 612 MET A C 1
ATOM 4839 O O . MET A 1 612 ? -1.110 15.794 20.788 1.00 96.31 612 MET A O 1
ATOM 4843 N N . VAL A 1 613 ? -0.826 14.275 19.164 1.00 95.06 613 VAL A N 1
ATOM 4844 C CA . VAL A 1 613 ? -2.188 13.721 19.274 1.00 95.06 613 VAL A CA 1
ATOM 4845 C C . VAL A 1 613 ? -2.405 13.037 20.627 1.00 95.06 613 VAL A C 1
ATOM 4847 O O . VAL A 1 613 ? -3.445 13.235 21.259 1.00 95.06 613 VAL A O 1
ATOM 4850 N N . GLN A 1 614 ? -1.428 12.266 21.105 1.00 93.19 614 GLN A N 1
ATOM 4851 C CA . GLN A 1 614 ? -1.489 11.563 22.393 1.00 93.19 614 GLN A CA 1
ATOM 4852 C C . GLN A 1 614 ? -1.539 12.514 23.597 1.00 93.19 614 GLN A C 1
ATOM 4854 O O . GLN A 1 614 ? -2.165 12.197 24.610 1.00 93.19 614 GLN A O 1
ATOM 4859 N N . THR A 1 615 ? -0.929 13.693 23.482 1.00 93.12 615 THR A N 1
ATOM 4860 C CA . THR A 1 615 ? -0.932 14.757 24.499 1.00 93.12 615 THR A CA 1
ATOM 4861 C C . THR A 1 615 ? -2.036 15.800 24.276 1.00 93.12 615 THR A C 1
ATOM 4863 O O . THR A 1 615 ? -2.055 16.840 24.936 1.00 93.12 615 THR A O 1
ATOM 4866 N N . GLY A 1 616 ? -2.997 15.520 23.387 1.00 90.62 616 GLY A N 1
ATOM 4867 C CA . GLY A 1 616 ? -4.252 16.267 23.257 1.00 90.62 616 GLY A CA 1
ATOM 4868 C C . GLY A 1 616 ? -4.255 17.402 22.229 1.00 90.62 616 GLY A C 1
ATOM 4869 O O . GLY A 1 616 ? -5.208 18.184 22.192 1.00 90.62 616 GLY A O 1
ATOM 4870 N N . PHE A 1 617 ? -3.229 17.517 21.385 1.00 93.06 617 PHE A N 1
ATOM 4871 C CA . PHE A 1 617 ? -3.263 18.426 20.241 1.00 93.06 617 PHE A CA 1
ATOM 4872 C C . PHE A 1 617 ? -4.233 17.920 19.169 1.00 93.06 617 PHE A C 1
ATOM 4874 O O . PHE A 1 617 ? -4.266 16.732 18.855 1.00 93.06 617 PHE A O 1
ATOM 4881 N N . ARG A 1 618 ? -4.995 18.837 18.564 1.00 92.12 618 ARG A N 1
ATOM 4882 C CA . ARG A 1 618 ? -5.953 18.525 17.494 1.00 92.12 618 ARG A CA 1
ATOM 4883 C C . ARG A 1 618 ? -5.576 19.281 16.228 1.00 92.12 618 ARG A C 1
ATOM 4885 O O . ARG A 1 618 ? -5.552 20.514 16.226 1.00 92.12 618 ARG A O 1
ATOM 4892 N N . PHE A 1 619 ? -5.317 18.546 15.153 1.00 93.75 619 PHE A N 1
ATOM 4893 C CA . PHE A 1 619 ? -4.993 19.112 13.847 1.00 93.75 619 PHE A CA 1
ATOM 4894 C C . PHE A 1 619 ? -6.294 19.400 13.098 1.00 93.75 619 PHE A C 1
ATOM 4896 O O . PHE A 1 619 ? -6.930 18.487 12.593 1.00 93.75 619 PHE A O 1
ATOM 4903 N N . VAL A 1 620 ? -6.723 20.663 13.065 1.00 91.25 620 VAL A N 1
ATOM 4904 C CA . VAL A 1 620 ? -8.059 21.049 12.555 1.00 91.25 620 VAL A CA 1
ATOM 4905 C C . VAL A 1 620 ? -8.033 21.907 11.289 1.00 91.25 620 VAL A C 1
ATOM 4907 O O . VAL A 1 620 ? -9.081 22.181 10.716 1.00 91.25 620 VAL A O 1
ATOM 4910 N N . ARG A 1 621 ? -6.858 22.409 10.895 1.00 90.38 621 ARG A N 1
ATOM 4911 C CA . ARG A 1 621 ? -6.660 23.235 9.697 1.00 90.38 621 ARG A CA 1
ATOM 4912 C C . ARG A 1 621 ? -5.208 23.181 9.236 1.00 90.38 621 ARG A C 1
ATOM 4914 O O . ARG A 1 621 ? -4.321 22.917 10.049 1.00 90.38 621 ARG A O 1
ATOM 4921 N N . THR A 1 622 ? -4.993 23.468 7.961 1.00 92.94 622 THR A N 1
ATOM 4922 C CA . THR A 1 622 ? -3.675 23.719 7.373 1.00 92.94 622 THR A CA 1
ATOM 4923 C C . THR A 1 622 ? -3.087 25.024 7.916 1.00 92.94 622 THR A C 1
ATOM 4925 O O . THR A 1 622 ? -3.824 25.917 8.348 1.00 92.94 622 THR A O 1
ATOM 4928 N N . THR A 1 623 ? -1.757 25.109 7.974 1.00 92.56 623 THR A N 1
ATOM 4929 C CA . THR A 1 623 ? -1.055 26.337 8.389 1.00 92.56 623 THR A CA 1
ATOM 4930 C C . THR A 1 623 ? -0.548 27.126 7.202 1.00 92.56 623 THR A C 1
ATOM 4932 O O . THR A 1 623 ? -0.408 28.334 7.317 1.00 92.56 623 THR A O 1
ATOM 4935 N N . GLN A 1 624 ? -0.325 26.460 6.073 1.00 91.19 624 GLN A N 1
ATOM 4936 C CA . GLN A 1 624 ? 0.202 27.047 4.855 1.00 91.19 624 GLN A CA 1
ATOM 4937 C C . GLN A 1 624 ? -0.682 26.711 3.658 1.00 91.19 624 GLN A C 1
ATOM 4939 O O . GLN A 1 624 ? -1.404 25.707 3.655 1.00 91.19 624 GLN A O 1
ATOM 4944 N N . GLY A 1 625 ? -0.573 27.521 2.615 1.00 90.19 625 GLY A N 1
ATOM 4945 C CA . GLY A 1 625 ? -1.100 27.202 1.304 1.00 90.19 625 GLY A CA 1
ATOM 4946 C C . GLY A 1 625 ? -0.572 28.108 0.207 1.00 90.19 625 GLY A C 1
ATOM 4947 O O . GLY A 1 625 ? 0.299 28.935 0.443 1.00 90.19 625 GLY A O 1
ATOM 4948 N N . LEU A 1 626 ? -1.091 27.940 -1.004 1.00 87.38 626 LEU A N 1
ATOM 4949 C CA . LEU A 1 626 ? -0.761 28.752 -2.171 1.00 87.38 626 LEU A CA 1
ATOM 4950 C C . LEU A 1 626 ? -1.929 29.676 -2.521 1.00 87.38 626 LEU A C 1
ATOM 4952 O O . LEU A 1 626 ? -3.085 29.249 -2.548 1.00 87.38 626 LEU A O 1
ATOM 4956 N N . ASP A 1 627 ? -1.631 30.949 -2.762 1.00 84.19 627 ASP A N 1
ATOM 4957 C CA . ASP A 1 627 ? -2.621 31.932 -3.181 1.00 84.19 627 ASP A CA 1
ATOM 4958 C C . ASP A 1 627 ? -3.049 31.703 -4.644 1.00 84.19 627 ASP A C 1
ATOM 4960 O O . ASP A 1 627 ? -2.555 30.818 -5.344 1.00 84.19 627 ASP A O 1
ATOM 4964 N N . LYS A 1 628 ? -3.968 32.538 -5.137 1.00 78.31 628 LYS A N 1
ATOM 4965 C CA . LYS A 1 628 ? -4.453 32.482 -6.528 1.00 78.31 628 LYS A CA 1
ATOM 4966 C C . LYS A 1 628 ? -3.360 32.668 -7.593 1.00 78.31 628 LYS A C 1
ATOM 4968 O O . LYS A 1 628 ? -3.611 32.386 -8.757 1.00 78.31 628 LYS A O 1
ATOM 4973 N N . ASN A 1 629 ? -2.191 33.179 -7.209 1.00 76.38 629 ASN A N 1
ATOM 4974 C CA . ASN A 1 629 ? -1.039 33.387 -8.079 1.00 76.38 629 ASN A CA 1
ATOM 4975 C C . ASN A 1 629 ? 0.018 32.279 -7.898 1.00 76.38 629 ASN A C 1
ATOM 4977 O O . ASN A 1 629 ? 1.108 32.379 -8.460 1.00 76.38 629 ASN A O 1
ATOM 4981 N N . GLY A 1 630 ? -0.264 31.246 -7.093 1.00 74.81 630 GLY A N 1
ATOM 4982 C CA . GLY A 1 630 ? 0.675 30.165 -6.792 1.00 74.81 630 GLY A CA 1
ATOM 4983 C C . GLY A 1 630 ? 1.794 30.563 -5.822 1.00 74.81 630 GLY A C 1
ATOM 4984 O O . GLY A 1 630 ? 2.834 29.896 -5.784 1.00 74.81 630 GLY A O 1
ATOM 4985 N N . LEU A 1 631 ? 1.622 31.647 -5.057 1.00 80.81 631 LEU A N 1
ATOM 4986 C CA . LEU A 1 631 ? 2.579 32.104 -4.049 1.00 80.81 631 LEU A CA 1
ATOM 4987 C C . LEU A 1 631 ? 2.225 31.550 -2.658 1.00 80.81 631 LEU A C 1
ATOM 4989 O O . LEU A 1 631 ? 1.061 31.611 -2.263 1.00 80.81 631 LEU A O 1
ATOM 4993 N N . PRO A 1 632 ? 3.204 31.037 -1.888 1.00 81.44 632 PRO A N 1
ATOM 4994 C CA . PRO A 1 632 ? 2.964 30.566 -0.526 1.00 81.44 632 PRO A CA 1
ATOM 4995 C C . PRO A 1 632 ? 2.435 31.653 0.425 1.00 81.44 632 PRO A C 1
ATOM 4997 O O . PRO A 1 632 ? 2.952 32.768 0.452 1.00 81.44 632 PRO A O 1
ATOM 5000 N N . PHE A 1 633 ? 1.448 31.307 1.253 1.00 80.94 633 PHE A N 1
ATOM 5001 C CA . PHE A 1 633 ? 0.910 32.101 2.358 1.00 80.94 633 PHE A CA 1
ATOM 5002 C C . PHE A 1 633 ? 0.690 31.210 3.591 1.00 80.94 633 PHE A C 1
ATOM 5004 O O . PHE A 1 633 ? 0.374 30.034 3.441 1.00 80.94 633 PHE A O 1
ATOM 5011 N N . GLY A 1 634 ? 0.786 31.768 4.805 1.00 68.31 634 GLY A N 1
ATOM 5012 C CA . GLY A 1 634 ? 0.394 31.059 6.035 1.00 68.31 634 GLY A CA 1
ATOM 5013 C C . GLY A 1 634 ? 1.409 31.043 7.182 1.00 68.31 634 GLY A C 1
ATOM 5014 O O . GLY A 1 634 ? 1.021 30.833 8.325 1.00 68.31 634 GLY A O 1
ATOM 5015 N N . ALA A 1 635 ? 2.679 31.371 6.945 1.00 55.62 635 ALA A N 1
ATOM 5016 C CA . ALA A 1 635 ? 3.617 31.778 7.989 1.00 55.62 635 ALA A CA 1
ATOM 5017 C C . ALA A 1 635 ? 3.805 33.291 7.906 1.00 55.62 635 ALA A C 1
ATOM 5019 O O . ALA A 1 635 ? 3.899 33.853 6.814 1.00 55.62 635 ALA A O 1
ATOM 5020 N N . ALA A 1 636 ? 3.838 33.944 9.070 1.00 40.19 636 ALA A N 1
ATOM 5021 C CA . ALA A 1 636 ? 4.150 35.359 9.186 1.00 40.19 636 ALA A CA 1
ATOM 5022 C C . ALA A 1 636 ? 5.379 35.688 8.337 1.00 40.19 636 ALA A C 1
ATOM 5024 O O . ALA A 1 636 ? 6.428 35.059 8.493 1.00 40.19 636 ALA A O 1
ATOM 5025 N N . SER A 1 637 ? 5.208 36.688 7.474 1.00 29.73 637 SER A N 1
ATOM 5026 C CA . SER A 1 637 ? 6.281 37.523 6.953 1.00 29.73 637 SER A CA 1
ATOM 5027 C C . SER A 1 637 ? 7.434 37.579 7.956 1.00 29.73 637 SER A C 1
ATOM 5029 O O . SER A 1 637 ? 7.277 38.121 9.056 1.00 29.73 637 SER A O 1
ATOM 5031 N N . ARG A 1 638 ? 8.565 36.982 7.597 1.00 29.70 638 ARG A N 1
ATOM 5032 C CA . ARG A 1 638 ? 9.842 37.532 8.024 1.00 29.70 638 ARG A CA 1
ATOM 5033 C C . ARG A 1 638 ? 10.333 38.428 6.915 1.00 29.70 638 ARG A C 1
ATOM 5035 O O . ARG A 1 638 ? 10.299 37.953 5.758 1.00 29.70 638 ARG A O 1
#

Organism: NCBI:txid216773